Protein AF-A0A427XPN8-F1 (afdb_monomer_lite)

InterPro domains:
  IPR031924 Glycosyl hydrolase family 115 [PF15979] (1-126)
  IPR041437 Gylcosyl hydrolase 115 C-terminal domain [PF17829] (361-403)
  IPR042301 Glycosyl hydrolase 115 superfamily [G3DSA:3.20.20.520] (1-84)

pLDDT: mean 77.8, std 15.79, range [24.52, 98.12]

Structure (mmCIF, N/CA/C/O backbone):
data_AF-A0A427XPN8-F1
#
_entry.id   AF-A0A427XPN8-F1
#
loop_
_atom_site.group_PDB
_atom_site.id
_atom_site.type_symbol
_atom_site.label_atom_id
_atom_site.label_alt_id
_atom_site.label_comp_id
_atom_site.label_asym_id
_atom_site.label_entity_id
_atom_site.label_seq_id
_atom_site.pdbx_PDB_ins_code
_atom_site.Cartn_x
_atom_site.Cartn_y
_atom_site.Cartn_z
_atom_site.occupancy
_atom_site.B_iso_or_equiv
_atom_site.auth_seq_id
_atom_site.auth_comp_id
_atom_site.auth_asym_id
_atom_site.auth_atom_id
_atom_site.pdbx_PDB_model_num
ATOM 1 N N . MET A 1 1 ? -30.585 11.221 13.431 1.00 84.12 1 MET A N 1
ATOM 2 C CA . MET A 1 1 ? -29.747 12.092 12.570 1.00 84.12 1 MET A CA 1
ATOM 3 C C . MET A 1 1 ? -29.012 11.227 11.560 1.00 84.12 1 MET A C 1
ATOM 5 O O . MET A 1 1 ? -28.751 10.079 11.892 1.00 84.12 1 MET A O 1
ATOM 9 N N . MET A 1 2 ? -28.719 11.733 10.359 1.00 89.94 2 MET A N 1
ATOM 10 C CA . MET A 1 2 ? -27.866 11.035 9.389 1.00 89.94 2 MET A CA 1
ATOM 11 C C . MET A 1 2 ? -26.461 11.632 9.460 1.00 89.94 2 MET A C 1
ATOM 13 O O . MET A 1 2 ? -26.307 12.831 9.239 1.00 89.94 2 MET A O 1
ATOM 17 N N . PHE A 1 3 ? -25.476 10.808 9.790 1.00 90.12 3 PHE A N 1
ATOM 18 C CA . PHE A 1 3 ? -24.062 11.153 9.735 1.00 90.12 3 PHE A CA 1
ATOM 19 C C . PHE A 1 3 ? -23.477 10.697 8.405 1.00 90.12 3 PHE A C 1
ATOM 21 O O . PHE A 1 3 ? -24.003 9.777 7.781 1.00 90.12 3 PHE A O 1
ATOM 28 N N . ALA A 1 4 ? -22.401 11.344 7.981 1.00 89.38 4 ALA A N 1
ATOM 29 C CA . ALA A 1 4 ? -21.687 10.993 6.767 1.00 89.38 4 ALA A CA 1
ATOM 30 C C . ALA A 1 4 ? -20.217 10.713 7.083 1.00 89.38 4 ALA A C 1
ATOM 32 O O . ALA A 1 4 ? -19.674 11.193 8.088 1.00 89.38 4 ALA A O 1
ATOM 33 N N . ASP A 1 5 ? -19.586 9.934 6.218 1.00 88.81 5 ASP A N 1
ATOM 34 C CA . ASP A 1 5 ? -18.141 9.963 6.089 1.00 88.81 5 ASP A CA 1
ATOM 35 C C . ASP A 1 5 ? -17.674 11.224 5.341 1.00 88.81 5 ASP A C 1
ATOM 37 O O . ASP A 1 5 ? -18.442 12.132 5.017 1.00 88.81 5 ASP A O 1
ATOM 41 N N . ASP A 1 6 ? -16.372 11.307 5.138 1.00 84.31 6 ASP A N 1
ATOM 42 C CA . ASP A 1 6 ? -15.672 12.399 4.478 1.00 84.31 6 ASP A CA 1
ATOM 43 C C . ASP A 1 6 ? -15.560 12.225 2.957 1.00 84.31 6 ASP A C 1
ATOM 45 O O . ASP A 1 6 ? -14.799 12.970 2.337 1.00 84.31 6 ASP A O 1
ATOM 49 N N . ASN A 1 7 ? -16.294 11.265 2.376 1.00 85.50 7 ASN A N 1
ATOM 50 C CA . ASN A 1 7 ? -16.166 10.769 1.000 1.00 85.50 7 ASN A CA 1
ATOM 51 C C . ASN A 1 7 ? -14.992 9.801 0.725 1.00 85.50 7 ASN A C 1
ATOM 53 O O . ASN A 1 7 ? -14.790 9.415 -0.428 1.00 85.50 7 ASN A O 1
ATOM 57 N N . TYR A 1 8 ? -14.235 9.393 1.750 1.00 80.81 8 TYR A N 1
ATOM 58 C CA . TYR A 1 8 ? -13.098 8.455 1.661 1.00 80.81 8 TYR A CA 1
ATOM 59 C C . TYR A 1 8 ? -13.206 7.310 2.681 1.00 80.81 8 TYR A C 1
ATOM 61 O O . TYR A 1 8 ? -12.226 6.641 3.031 1.00 80.81 8 TYR A O 1
ATOM 69 N N . GLY A 1 9 ? -14.411 7.073 3.199 1.00 83.56 9 GLY A N 1
ATOM 70 C CA . GLY A 1 9 ? -14.658 6.024 4.173 1.00 83.56 9 GLY A CA 1
ATOM 71 C C . GLY A 1 9 ? -14.234 6.374 5.603 1.00 83.56 9 GLY A C 1
ATOM 72 O O . GLY A 1 9 ? -14.123 5.470 6.438 1.00 83.56 9 GLY A O 1
ATOM 73 N N . ASN A 1 10 ? -14.008 7.652 5.925 1.00 84.44 10 ASN A N 1
ATOM 74 C CA . ASN A 1 10 ? -13.685 8.100 7.281 1.00 84.44 10 ASN A CA 1
ATOM 75 C C . ASN A 1 10 ? -14.889 8.819 7.900 1.00 84.44 10 ASN A C 1
ATOM 77 O O . ASN A 1 10 ? -15.258 9.918 7.490 1.00 84.44 10 ASN A O 1
ATOM 81 N N . VAL A 1 11 ? -15.520 8.205 8.905 1.00 86.25 11 VAL A N 1
ATOM 82 C CA . VAL A 1 11 ? -16.723 8.762 9.546 1.00 86.25 11 VAL A CA 1
ATOM 83 C C . VAL A 1 11 ? -16.399 10.096 10.229 1.00 86.25 11 VAL A C 1
ATOM 85 O O . VAL A 1 11 ? -15.587 10.146 11.154 1.00 86.25 11 VAL A O 1
ATOM 88 N N . VAL A 1 12 ? -17.053 11.178 9.790 1.00 83.56 12 VAL A N 1
ATOM 89 C CA . VAL A 1 12 ? -16.756 12.545 10.259 1.00 83.56 12 VAL A CA 1
ATOM 90 C C . VAL A 1 12 ? -17.238 12.764 11.680 1.00 83.56 12 VAL A C 1
ATOM 92 O O . VAL A 1 12 ? -16.560 13.397 12.488 1.00 83.56 12 VAL A O 1
ATOM 95 N N . GLN A 1 13 ? -18.423 12.246 11.982 1.00 83.38 13 GLN A N 1
ATOM 96 C CA . GLN A 1 13 ? -19.063 12.401 13.272 1.00 83.38 13 GLN A CA 1
ATOM 97 C C . GLN A 1 13 ? -19.985 11.214 13.539 1.00 83.38 13 GLN A C 1
ATOM 99 O O . GLN A 1 13 ? -20.580 10.663 12.617 1.00 83.38 13 GLN A O 1
ATOM 104 N N . VAL A 1 14 ? -20.135 10.850 14.808 1.00 85.75 14 VAL A N 1
ATOM 105 C CA . VAL A 1 14 ? -21.142 9.892 15.275 1.00 85.75 14 VAL A CA 1
ATOM 106 C C . VAL A 1 14 ? -22.014 10.535 16.350 1.00 85.75 14 VAL A C 1
ATOM 108 O O . VAL A 1 14 ? -21.672 11.574 16.924 1.00 85.75 14 VAL A O 1
ATOM 111 N N . LEU A 1 15 ? -23.164 9.921 16.627 1.00 85.50 15 LEU A N 1
ATOM 112 C CA . LEU A 1 15 ? -23.962 10.284 17.793 1.00 85.50 15 LEU A CA 1
ATOM 113 C C . LEU A 1 15 ? -23.174 9.930 19.057 1.00 85.50 15 LEU A C 1
ATOM 115 O O . LEU A 1 15 ? -22.640 8.827 19.148 1.00 85.50 15 LEU A O 1
ATOM 119 N N . ASP A 1 16 ? -23.099 10.858 20.015 1.00 83.62 16 ASP A N 1
ATOM 120 C CA . ASP A 1 16 ? -22.487 10.557 21.311 1.00 83.62 16 ASP A CA 1
ATOM 121 C C . ASP A 1 16 ? -23.263 9.393 21.962 1.00 83.62 16 ASP A C 1
ATOM 123 O O . ASP A 1 16 ? -24.490 9.486 22.050 1.00 83.62 16 ASP A O 1
ATOM 127 N N . PRO A 1 17 ? -22.596 8.306 22.391 1.00 80.88 17 PRO A N 1
ATOM 128 C CA . PRO A 1 17 ? -23.258 7.187 23.060 1.00 80.88 17 PRO A CA 1
ATOM 129 C C . PRO A 1 17 ? -24.084 7.590 24.290 1.00 80.88 17 PRO A C 1
ATOM 131 O O . PRO A 1 17 ? -25.063 6.916 24.602 1.00 80.88 17 PRO A O 1
ATOM 134 N N . ASP A 1 18 ? -23.719 8.689 24.959 1.00 84.25 18 ASP A N 1
ATOM 135 C CA . ASP A 1 18 ? -24.432 9.219 26.127 1.00 84.25 18 ASP A CA 1
ATOM 136 C C . ASP A 1 18 ? -25.610 10.140 25.745 1.00 84.25 18 ASP A C 1
ATOM 138 O O . ASP A 1 18 ? -26.366 10.589 26.612 1.00 84.25 18 ASP A O 1
ATOM 142 N N . ALA A 1 19 ? -25.775 10.474 24.460 1.00 83.06 19 ALA A N 1
ATOM 143 C CA . ALA A 1 19 ? -26.840 11.357 24.006 1.00 83.06 19 ALA A CA 1
ATOM 144 C C . ALA A 1 19 ? -28.178 10.616 23.886 1.00 83.06 19 ALA A C 1
ATOM 146 O O . ALA A 1 19 ? -28.341 9.697 23.081 1.00 83.06 19 ALA A O 1
ATOM 147 N N . ASP A 1 20 ? -29.187 11.102 24.608 1.00 82.31 20 ASP A N 1
ATOM 148 C CA . ASP A 1 20 ? -30.567 10.643 24.453 1.00 82.31 20 ASP A CA 1
ATOM 149 C C . ASP A 1 20 ? -31.206 11.276 23.206 1.00 82.31 20 ASP A C 1
ATOM 151 O O . ASP A 1 20 ? -31.798 12.358 23.247 1.00 82.31 20 ASP A O 1
ATOM 155 N N . HIS A 1 21 ? -31.034 10.617 22.058 1.00 84.44 21 HIS A N 1
ATOM 156 C CA . HIS A 1 21 ? -31.666 11.008 20.803 1.00 84.44 21 HIS A CA 1
ATOM 157 C C . HIS A 1 21 ? -32.662 9.927 20.341 1.00 84.44 21 HIS A C 1
ATOM 159 O O . HIS A 1 21 ? -32.249 8.952 19.706 1.00 84.44 21 HIS A O 1
ATOM 165 N N . PRO A 1 22 ? -33.985 10.104 20.547 1.00 84.56 22 PRO A N 1
ATOM 166 C CA . PRO A 1 22 ? -34.996 9.055 20.336 1.00 84.56 22 PRO A CA 1
ATOM 167 C C . PRO A 1 22 ? -35.013 8.420 18.938 1.00 84.56 22 PRO A C 1
ATOM 169 O O . PRO A 1 22 ? -35.348 7.248 18.779 1.00 84.56 22 PRO A O 1
ATOM 172 N N . ALA A 1 23 ? -34.639 9.181 17.903 1.00 86.00 23 ALA A N 1
ATOM 173 C CA . ALA A 1 23 ? -34.582 8.684 16.526 1.00 86.00 23 ALA A CA 1
ATOM 174 C C . ALA A 1 23 ? -33.245 8.007 16.153 1.00 86.00 23 ALA A C 1
ATOM 176 O O . ALA A 1 23 ? -33.090 7.594 15.008 1.00 86.00 23 ALA A O 1
ATOM 177 N N . GLY A 1 24 ? -32.280 7.922 17.075 1.00 87.19 24 GLY A N 1
ATOM 178 C CA . GLY A 1 24 ? -30.954 7.328 16.870 1.00 87.19 24 GLY A CA 1
ATOM 179 C C . GLY A 1 24 ? -30.107 7.967 15.759 1.00 87.19 24 GLY A C 1
ATOM 180 O O . GLY A 1 24 ? -30.332 9.113 15.337 1.00 87.19 24 GLY A O 1
ATOM 181 N N . ALA A 1 25 ? -29.124 7.197 15.288 1.00 89.56 25 ALA A N 1
ATOM 182 C CA . ALA A 1 25 ? -28.136 7.589 14.286 1.00 89.56 25 ALA A CA 1
ATOM 183 C C . ALA A 1 25 ? -28.207 6.716 13.025 1.00 89.56 25 ALA A C 1
ATOM 185 O O . ALA A 1 25 ? -28.341 5.493 13.104 1.00 89.56 25 ALA A O 1
ATOM 186 N N . GLY A 1 26 ? -28.095 7.352 11.863 1.00 92.25 26 GLY A N 1
ATOM 187 C CA . GLY A 1 26 ? -27.822 6.701 10.588 1.00 92.25 26 GLY A CA 1
ATOM 188 C C . GLY A 1 26 ? -26.441 7.075 10.056 1.00 92.25 26 GLY A C 1
ATOM 189 O O . GLY A 1 26 ? -25.892 8.093 10.475 1.00 92.25 26 GLY A O 1
ATOM 190 N N . LEU A 1 27 ? -25.912 6.273 9.137 1.00 92.31 27 LEU A N 1
ATOM 191 C CA . LEU A 1 27 ? -24.645 6.496 8.446 1.00 92.31 27 LEU A CA 1
ATOM 192 C C . LEU A 1 27 ? -24.850 6.443 6.929 1.00 92.31 27 LEU A C 1
ATOM 194 O O . LEU A 1 27 ? -25.425 5.486 6.408 1.00 92.31 27 LEU A O 1
ATOM 198 N N . TYR A 1 28 ? -24.337 7.464 6.249 1.00 93.38 28 TYR A N 1
ATOM 199 C CA . TYR A 1 28 ? -24.081 7.499 4.817 1.00 93.38 28 TYR A CA 1
ATOM 200 C C . TYR A 1 28 ? -22.572 7.346 4.584 1.00 93.38 28 TYR A C 1
ATOM 202 O O . TYR A 1 28 ? -21.789 8.151 5.081 1.00 93.38 28 TYR A O 1
ATOM 210 N N . TYR A 1 29 ? -22.171 6.287 3.890 1.00 92.00 29 TYR A N 1
ATOM 211 C CA . TYR A 1 29 ? -20.774 5.892 3.700 1.00 92.00 29 TYR A CA 1
ATOM 212 C C . TYR A 1 29 ? -20.438 5.804 2.212 1.00 92.00 29 TYR A C 1
ATOM 214 O O . TYR A 1 29 ? -21.323 5.503 1.407 1.00 92.00 29 TYR A O 1
ATOM 222 N N . HIS A 1 30 ? -19.179 6.004 1.835 1.00 91.06 30 HIS A N 1
ATOM 223 C CA . HIS A 1 30 ? -18.743 5.858 0.451 1.00 91.06 30 HIS A CA 1
ATOM 224 C C . HIS A 1 30 ? -17.943 4.575 0.243 1.00 91.06 30 HIS A C 1
ATOM 226 O O . HIS A 1 30 ? -16.995 4.272 0.963 1.00 91.06 30 HIS A O 1
ATOM 232 N N . ALA A 1 31 ? -18.348 3.833 -0.785 1.00 88.69 31 ALA A N 1
ATOM 233 C CA . ALA A 1 31 ? -17.578 2.795 -1.453 1.00 88.69 31 ALA A CA 1
ATOM 234 C C . ALA A 1 31 ? -17.238 3.170 -2.913 1.00 88.69 31 ALA A C 1
ATOM 236 O O . ALA A 1 31 ? -16.658 2.359 -3.620 1.00 88.69 31 ALA A O 1
ATOM 237 N N . ASP A 1 32 ? -17.589 4.385 -3.340 1.00 86.56 32 ASP A N 1
ATOM 238 C CA . ASP A 1 32 ? -17.235 5.031 -4.610 1.00 86.56 32 ASP A CA 1
ATOM 239 C C . ASP A 1 32 ? -17.396 6.547 -4.414 1.00 86.56 32 ASP A C 1
ATOM 241 O O . ASP A 1 32 ? -18.385 6.947 -3.783 1.00 86.56 32 ASP A O 1
ATOM 245 N N . CYS A 1 33 ? -16.483 7.405 -4.906 1.00 78.12 33 CYS A N 1
ATOM 246 C CA . CYS A 1 33 ? -16.703 8.857 -4.797 1.00 78.12 33 CYS A CA 1
ATOM 247 C C . CYS A 1 33 ? -16.021 9.796 -5.826 1.00 78.12 33 CYS A C 1
ATOM 249 O O . CYS A 1 33 ? -15.004 9.501 -6.458 1.00 78.12 33 CYS A O 1
ATOM 251 N N . HIS A 1 34 ? -16.589 11.011 -5.920 1.00 62.94 34 HIS A N 1
ATOM 252 C CA . HIS A 1 34 ? -16.127 12.240 -6.598 1.00 62.94 34 HIS A CA 1
ATOM 253 C C . HIS A 1 34 ? -15.954 13.361 -5.528 1.00 62.94 34 HIS A C 1
ATOM 255 O O . HIS A 1 34 ? -16.781 13.369 -4.614 1.00 62.94 34 HIS A O 1
ATOM 261 N N . PRO A 1 35 ? -14.944 14.278 -5.535 1.00 47.66 35 PRO A N 1
ATOM 262 C CA . PRO A 1 35 ? -14.294 14.921 -6.691 1.00 47.66 35 PRO A CA 1
ATOM 263 C C . PRO A 1 35 ? -12.887 14.443 -7.086 1.00 47.66 35 PRO A C 1
ATOM 265 O O . PRO A 1 35 ? -12.451 14.775 -8.179 1.00 47.66 35 PRO A O 1
ATOM 268 N N . TRP A 1 36 ? -12.206 13.624 -6.280 1.00 53.62 36 TRP A N 1
ATOM 269 C CA . TRP A 1 36 ? -10.838 13.151 -6.581 1.00 53.62 36 TRP A CA 1
ATOM 270 C C . TRP A 1 36 ? -10.784 11.735 -7.195 1.00 53.62 36 TRP A C 1
ATOM 272 O O . TRP A 1 36 ? -9.734 11.106 -7.210 1.00 53.62 36 TRP A O 1
ATOM 282 N N . THR A 1 37 ? -11.928 11.262 -7.709 1.00 65.38 37 THR A N 1
ATOM 283 C CA . THR A 1 37 ? -12.151 10.039 -8.514 1.00 65.38 37 THR A CA 1
ATOM 284 C C . THR A 1 37 ? -11.459 8.765 -8.046 1.00 65.38 37 THR A C 1
ATOM 286 O O . THR A 1 37 ? -10.391 8.416 -8.535 1.00 65.38 37 THR A O 1
ATOM 289 N N . TRP A 1 38 ? -12.170 8.000 -7.226 1.00 76.94 38 TRP A N 1
ATOM 290 C CA . TRP A 1 38 ? -11.977 6.558 -7.100 1.00 76.94 38 TRP A CA 1
ATOM 291 C C . TRP A 1 38 ? -13.311 5.900 -7.472 1.00 76.94 38 TRP A C 1
ATOM 293 O O . TRP A 1 38 ? -14.245 5.844 -6.675 1.00 76.94 38 TRP A O 1
ATOM 303 N N . LYS A 1 39 ? -13.442 5.565 -8.760 1.00 83.50 39 LYS A N 1
ATOM 304 C CA . LYS A 1 39 ? -14.733 5.238 -9.403 1.00 83.50 39 LYS A CA 1
ATOM 305 C C . LYS A 1 39 ? -14.716 3.964 -10.237 1.00 83.50 39 LYS A C 1
ATOM 307 O O . LYS A 1 39 ? -15.734 3.547 -10.777 1.00 83.50 39 LYS A O 1
ATOM 312 N N . TRP A 1 40 ? -13.530 3.423 -10.489 1.00 87.81 40 TRP A N 1
ATOM 313 C CA . TRP A 1 40 ? -13.367 2.412 -11.526 1.00 87.81 40 TRP A CA 1
ATOM 314 C C . TRP A 1 40 ? -13.620 1.003 -11.007 1.00 87.81 40 TRP A C 1
ATOM 316 O O . TRP A 1 40 ? -14.365 0.217 -11.600 1.00 87.81 40 TRP A O 1
ATOM 326 N N . ILE A 1 41 ? -12.973 0.672 -9.897 1.00 88.38 41 ILE A N 1
ATOM 327 C CA . ILE A 1 41 ? -12.958 -0.674 -9.354 1.00 88.38 41 ILE A CA 1
ATOM 328 C C . ILE A 1 41 ? -12.766 -0.601 -7.840 1.00 88.38 41 ILE A C 1
ATOM 330 O O . ILE A 1 41 ? -12.102 0.314 -7.354 1.00 88.38 41 ILE A O 1
ATOM 334 N N . ASN A 1 42 ? -13.310 -1.570 -7.094 1.00 88.19 42 ASN A N 1
ATOM 335 C CA . ASN A 1 42 ? -13.139 -1.595 -5.643 1.00 88.19 42 ASN A CA 1
ATOM 336 C C . ASN A 1 42 ? -11.658 -1.506 -5.243 1.00 88.19 42 ASN A C 1
ATOM 338 O O . ASN A 1 42 ? -10.827 -2.325 -5.625 1.00 88.19 42 ASN A O 1
ATOM 342 N N . ASN A 1 43 ? -11.356 -0.528 -4.409 1.00 80.06 43 ASN A N 1
ATOM 343 C CA . ASN A 1 43 ? -10.029 -0.264 -3.871 1.00 80.06 43 ASN A CA 1
ATOM 344 C C . ASN A 1 43 ? -10.088 -0.022 -2.350 1.00 80.06 43 ASN A C 1
ATOM 346 O O . ASN A 1 43 ? -9.169 0.548 -1.772 1.00 80.06 43 ASN A O 1
ATOM 350 N N . ILE A 1 44 ? -11.154 -0.497 -1.693 1.00 81.50 44 ILE A N 1
ATOM 351 C CA . ILE A 1 44 ? -11.421 -0.277 -0.270 1.00 81.50 44 ILE A CA 1
ATOM 352 C C . ILE A 1 44 ? -10.792 -1.379 0.576 1.00 81.50 44 ILE A C 1
ATOM 354 O O . ILE A 1 44 ? -10.989 -2.574 0.334 1.00 81.50 44 ILE A O 1
ATOM 358 N N . ASN A 1 45 ? -10.131 -0.969 1.658 1.00 84.00 45 ASN A N 1
ATOM 359 C CA . ASN A 1 45 ? -9.788 -1.868 2.750 1.00 84.00 45 ASN A CA 1
ATOM 360 C C . ASN A 1 45 ? -10.971 -1.997 3.733 1.00 84.00 45 ASN A C 1
ATOM 362 O O . ASN A 1 45 ? -11.348 -1.032 4.400 1.00 84.00 45 ASN A O 1
ATOM 366 N N . LEU A 1 46 ? -11.548 -3.198 3.847 1.00 86.88 46 LEU A N 1
ATOM 367 C CA . LEU A 1 46 ? -12.762 -3.462 4.639 1.00 86.88 46 LEU A CA 1
ATOM 368 C C . LEU A 1 46 ? -12.583 -3.312 6.161 1.00 86.88 46 LEU A C 1
ATOM 370 O O . LEU A 1 46 ? -13.571 -3.330 6.890 1.00 86.88 46 LEU A O 1
ATOM 374 N N . VAL A 1 47 ? -11.347 -3.196 6.652 1.00 79.69 47 VAL A N 1
ATOM 375 C CA . VAL A 1 47 ? -11.027 -3.137 8.092 1.00 79.69 47 VAL A CA 1
ATOM 376 C C . VAL A 1 47 ? -11.313 -1.789 8.754 1.00 79.69 47 VAL A C 1
ATOM 378 O O . VAL A 1 47 ? -11.155 -1.677 9.972 1.00 79.69 47 VAL A O 1
ATOM 381 N N . LYS A 1 48 ? -11.723 -0.762 7.994 1.00 74.06 48 LYS A N 1
ATOM 382 C CA . LYS A 1 48 ? -12.097 0.543 8.561 1.00 74.06 48 LYS A CA 1
ATOM 383 C C . LYS A 1 48 ? -13.303 0.375 9.510 1.00 74.06 48 LYS A C 1
ATOM 385 O O . LYS A 1 48 ? -14.339 -0.130 9.082 1.00 74.06 48 LYS A O 1
ATOM 390 N N . PRO A 1 49 ? -13.200 0.771 10.795 1.00 67.50 49 PRO A N 1
ATOM 391 C CA . PRO A 1 49 ? -14.264 0.554 11.769 1.00 67.50 49 PRO A CA 1
ATOM 392 C C . PRO A 1 49 ? -15.361 1.618 11.653 1.00 67.50 49 PRO A C 1
ATOM 394 O O . PRO A 1 49 ? -15.087 2.817 11.675 1.00 67.50 49 PRO A O 1
ATOM 397 N N . PHE A 1 50 ? -16.620 1.190 11.608 1.00 77.00 50 PHE A N 1
ATOM 398 C CA . PHE A 1 50 ? -17.788 2.070 11.682 1.00 77.00 50 PHE A CA 1
ATOM 399 C C . PHE A 1 50 ? -19.008 1.309 12.208 1.00 77.00 50 PHE A C 1
ATOM 401 O O . PHE A 1 50 ? -19.076 0.084 12.124 1.00 77.00 50 PHE A O 1
ATOM 408 N N . LYS A 1 51 ? -19.980 2.039 12.762 1.00 81.31 51 LYS A N 1
ATOM 409 C CA . LYS A 1 51 ? -21.268 1.501 13.216 1.00 81.31 51 LYS A CA 1
ATOM 410 C C . LYS A 1 51 ? -22.344 2.581 13.128 1.00 81.31 51 LYS A C 1
ATOM 412 O O . LYS A 1 51 ? -22.076 3.747 13.405 1.00 81.31 51 LYS A O 1
ATOM 417 N N . ALA A 1 52 ? -23.564 2.173 12.799 1.00 83.44 52 ALA A N 1
ATOM 418 C CA . ALA A 1 52 ? -24.772 2.970 12.967 1.00 83.44 52 ALA A CA 1
ATOM 419 C C . ALA A 1 52 ? -25.906 2.126 13.563 1.00 83.44 52 ALA A C 1
ATOM 421 O O . ALA A 1 52 ? -25.897 0.900 13.466 1.00 83.44 52 ALA A O 1
ATOM 422 N N . ASP A 1 53 ? -26.905 2.786 14.152 1.00 81.25 53 ASP A N 1
ATOM 423 C CA . ASP A 1 53 ? -27.949 2.101 14.929 1.00 81.25 53 ASP A CA 1
ATOM 424 C C . ASP A 1 53 ? -29.300 2.005 14.212 1.00 81.25 53 ASP A C 1
ATOM 426 O O . ASP A 1 53 ? -30.137 1.182 14.583 1.00 81.25 53 ASP A O 1
ATOM 430 N N . LYS A 1 54 ? -29.571 2.879 13.232 1.00 89.38 54 LYS A N 1
ATOM 431 C CA . LYS A 1 54 ? -30.907 2.996 12.617 1.00 89.38 54 LYS A CA 1
ATOM 432 C C . LYS A 1 54 ? -30.919 2.888 11.106 1.00 89.38 54 LYS A C 1
ATOM 434 O O . LYS A 1 54 ? -31.776 2.195 10.569 1.00 89.38 54 LYS A O 1
ATOM 439 N N . ILE A 1 55 ? -30.034 3.605 10.419 1.00 93.00 55 ILE A N 1
ATOM 440 C CA . ILE A 1 55 ? -30.034 3.666 8.954 1.00 93.00 55 ILE A CA 1
ATOM 441 C C . ILE A 1 55 ? -28.611 3.466 8.453 1.00 93.00 55 ILE A C 1
ATOM 443 O O . ILE A 1 55 ? -27.688 4.101 8.949 1.00 93.00 55 ILE A O 1
ATOM 447 N N . TRP A 1 56 ? -28.455 2.590 7.471 1.00 93.94 56 TRP A N 1
ATOM 448 C CA . TRP A 1 56 ? -27.189 2.295 6.815 1.00 93.94 56 TRP A CA 1
ATOM 449 C C . TRP A 1 56 ? -27.384 2.536 5.323 1.00 93.94 56 TRP A C 1
ATOM 451 O O . TRP A 1 56 ? -28.237 1.903 4.701 1.00 93.94 56 TRP A O 1
ATOM 461 N N . VAL A 1 57 ? -26.629 3.472 4.759 1.00 95.06 57 VAL A N 1
ATOM 462 C CA . VAL A 1 57 ? -26.620 3.764 3.324 1.00 95.06 57 VAL A CA 1
ATOM 463 C C . VAL A 1 57 ? -25.173 3.795 2.869 1.00 95.06 57 VAL A C 1
ATOM 465 O O . VAL A 1 57 ? -24.351 4.471 3.480 1.00 95.06 57 VAL A O 1
ATOM 468 N N . VAL A 1 58 ? -24.871 3.086 1.788 1.00 93.25 58 VAL A N 1
ATOM 469 C CA . VAL A 1 58 ? -23.554 3.112 1.155 1.00 93.25 58 VAL A CA 1
ATOM 470 C C . VAL A 1 58 ? -23.701 3.546 -0.298 1.00 93.25 58 VAL A C 1
ATOM 472 O O . VAL A 1 58 ? -24.554 3.030 -1.022 1.00 93.25 58 VAL A O 1
ATOM 475 N N . ASN A 1 59 ? -22.899 4.520 -0.715 1.00 92.94 59 ASN A N 1
ATOM 476 C CA . ASN A 1 59 ? -22.716 4.853 -2.118 1.00 92.94 59 ASN A CA 1
ATOM 477 C C . ASN A 1 59 ? -21.784 3.815 -2.745 1.00 92.94 59 ASN A C 1
ATOM 479 O O . ASN A 1 59 ? -20.648 3.684 -2.310 1.00 92.94 59 ASN A O 1
ATOM 483 N N . VAL A 1 60 ? -22.269 3.076 -3.739 1.00 92.19 60 VAL A N 1
ATOM 484 C CA . VAL A 1 60 ? -21.513 2.021 -4.439 1.00 92.19 60 VAL A CA 1
ATOM 485 C C . VAL A 1 60 ? -21.279 2.349 -5.912 1.00 92.19 60 VAL A C 1
ATOM 487 O O . VAL A 1 60 ? -21.020 1.445 -6.705 1.00 92.19 60 VAL A O 1
ATOM 490 N N . GLY A 1 61 ? -21.449 3.619 -6.293 1.00 90.81 61 GLY A N 1
ATOM 491 C CA . GLY A 1 61 ? -21.297 4.076 -7.670 1.00 90.81 61 GLY A CA 1
ATOM 492 C C . GLY A 1 61 ? -22.161 3.263 -8.630 1.00 90.81 61 GLY A C 1
ATOM 493 O O . GLY A 1 61 ? -23.373 3.124 -8.447 1.00 90.81 61 GLY A O 1
ATOM 494 N N . ASP A 1 62 ? -21.510 2.669 -9.626 1.00 89.62 62 ASP A N 1
ATOM 495 C CA . ASP A 1 62 ? -22.127 1.840 -10.664 1.00 89.62 62 ASP A CA 1
ATOM 496 C C . ASP A 1 62 ? -22.503 0.412 -10.198 1.00 89.62 62 ASP A C 1
ATOM 498 O O . ASP A 1 62 ? -22.874 -0.437 -11.015 1.00 89.62 62 ASP A O 1
ATOM 502 N N . LEU A 1 63 ? -22.447 0.144 -8.883 1.00 90.88 63 LEU A N 1
ATOM 503 C CA . LEU A 1 63 ? -22.777 -1.106 -8.179 1.00 90.88 63 LEU A CA 1
ATOM 504 C C . LEU A 1 63 ? -21.826 -2.271 -8.477 1.00 90.88 63 LEU A C 1
ATOM 506 O O . LEU A 1 63 ? -21.329 -2.923 -7.557 1.00 90.88 63 LEU A O 1
ATOM 510 N N . LYS A 1 64 ? -21.580 -2.564 -9.753 1.00 89.56 64 LYS A N 1
ATOM 511 C CA . LYS A 1 64 ? -20.642 -3.610 -10.161 1.00 89.56 64 LYS A CA 1
ATOM 512 C C . LYS A 1 64 ? -19.207 -3.198 -9.859 1.00 89.56 64 LYS A C 1
ATOM 514 O O . LYS A 1 64 ? -18.889 -2.017 -9.823 1.00 89.56 64 LYS A O 1
ATOM 519 N N . ASN A 1 65 ? -18.363 -4.203 -9.635 1.00 87.62 65 ASN A N 1
ATOM 520 C CA . ASN A 1 65 ? -17.012 -4.076 -9.088 1.00 87.62 65 ASN A CA 1
ATOM 521 C C . ASN A 1 65 ? -16.953 -3.626 -7.619 1.00 87.62 65 ASN A C 1
ATOM 523 O O . ASN A 1 65 ? -15.851 -3.534 -7.088 1.00 87.62 65 ASN A O 1
ATOM 527 N N . HIS A 1 66 ? -18.099 -3.419 -6.958 1.00 91.12 66 HIS A N 1
ATOM 528 C CA . HIS A 1 66 ? -18.231 -3.093 -5.534 1.00 91.12 66 HIS A CA 1
ATOM 529 C C . HIS A 1 66 ? -19.096 -4.124 -4.783 1.00 91.12 66 HIS A C 1
ATOM 531 O O . HIS A 1 66 ? -19.587 -3.857 -3.688 1.00 91.12 66 HIS A O 1
ATOM 537 N N . GLU A 1 67 ? -19.265 -5.333 -5.335 1.00 91.81 67 GLU A N 1
ATOM 538 C CA . GLU A 1 67 ? -20.087 -6.389 -4.734 1.00 91.81 67 GLU A CA 1
ATOM 539 C C . GLU A 1 67 ? -19.578 -6.799 -3.340 1.00 91.81 67 GLU A C 1
ATOM 541 O O . GLU A 1 67 ? -20.378 -7.022 -2.434 1.00 91.81 67 GLU A O 1
ATOM 546 N N . LEU A 1 68 ? -18.255 -6.870 -3.157 1.00 92.31 68 LEU A N 1
ATOM 547 C CA . LEU A 1 68 ? -17.633 -7.219 -1.879 1.00 92.31 68 LEU A CA 1
ATOM 548 C C . LEU A 1 68 ? -17.863 -6.152 -0.786 1.00 92.31 68 LEU A C 1
ATOM 550 O O . LEU A 1 68 ? -18.414 -6.507 0.258 1.00 92.31 68 LEU A O 1
ATOM 554 N N . PRO A 1 69 ? -17.489 -4.867 -0.972 1.00 92.44 69 PRO A N 1
ATOM 555 C CA . PRO A 1 69 ? -17.756 -3.850 0.045 1.00 92.44 69 PRO A CA 1
ATOM 556 C C . PRO A 1 69 ? -19.257 -3.633 0.288 1.00 92.44 69 PRO A C 1
ATOM 558 O O . PRO A 1 69 ? -19.649 -3.428 1.436 1.00 92.44 69 PRO A O 1
ATOM 561 N N . LEU A 1 70 ? -20.109 -3.755 -0.740 1.00 94.69 70 LEU A N 1
ATOM 562 C CA . LEU A 1 70 ? -21.566 -3.700 -0.584 1.00 94.69 70 LEU A CA 1
ATOM 563 C C . LEU A 1 70 ? -22.089 -4.830 0.313 1.00 94.69 70 LEU A C 1
ATOM 565 O O . LEU A 1 70 ? -22.808 -4.567 1.277 1.00 94.69 70 LEU A O 1
ATOM 569 N N . ASP A 1 71 ? -21.738 -6.084 0.013 1.00 95.25 71 ASP A N 1
ATOM 570 C CA . ASP A 1 71 ? -22.197 -7.239 0.791 1.00 95.25 71 ASP A CA 1
ATOM 571 C C . ASP A 1 71 ? -21.689 -7.168 2.237 1.00 95.25 71 ASP A C 1
ATOM 573 O O . ASP A 1 71 ? -22.441 -7.474 3.164 1.00 95.25 71 ASP A O 1
ATOM 577 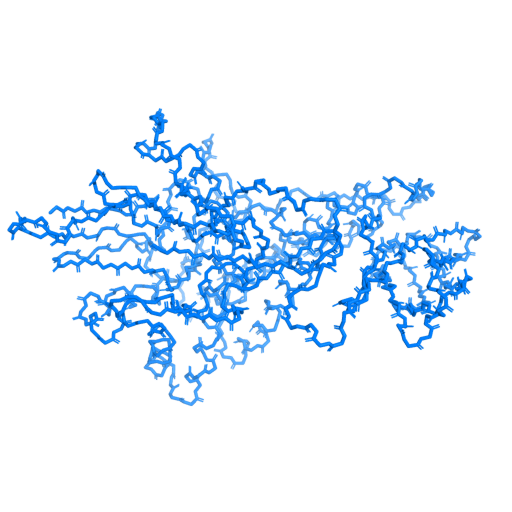N N . HIS A 1 72 ? -20.456 -6.693 2.445 1.00 95.00 72 HIS A N 1
ATOM 578 C CA . HIS A 1 72 ? -19.881 -6.527 3.779 1.00 95.00 72 HIS A CA 1
ATOM 579 C C . HIS A 1 72 ? -20.638 -5.469 4.579 1.00 95.00 72 HIS A C 1
ATOM 581 O O . HIS A 1 72 ? -21.065 -5.732 5.703 1.00 95.00 72 HIS A O 1
ATOM 587 N N . PHE A 1 73 ? -20.873 -4.301 3.977 1.00 94.56 73 PHE A N 1
ATOM 588 C CA . PHE A 1 73 ? -21.596 -3.199 4.605 1.00 94.56 73 PHE A CA 1
ATOM 589 C C . PHE A 1 73 ? -23.027 -3.598 4.990 1.00 94.56 73 PHE A C 1
ATOM 591 O O . PHE A 1 73 ? -23.469 -3.337 6.110 1.00 94.56 73 PHE A O 1
ATOM 598 N N . LEU A 1 74 ? -23.745 -4.286 4.096 1.00 94.50 74 LEU A N 1
ATOM 599 C CA . LEU A 1 74 ? -25.093 -4.783 4.382 1.00 94.50 74 LEU A CA 1
ATOM 600 C C . LEU A 1 74 ? -25.090 -5.894 5.440 1.00 94.50 74 LEU A C 1
ATOM 602 O O . LEU A 1 74 ? -25.984 -5.933 6.286 1.00 94.50 74 LEU A O 1
ATOM 606 N N . SER A 1 75 ? -24.081 -6.770 5.432 1.00 94.62 75 SER A N 1
ATOM 607 C CA . SER A 1 75 ? -23.925 -7.826 6.439 1.00 94.62 75 SER A CA 1
ATOM 608 C C . SER A 1 75 ? -23.668 -7.251 7.833 1.00 94.62 75 SER A C 1
ATOM 610 O O . SER A 1 75 ? -24.265 -7.726 8.798 1.00 94.62 75 SER A O 1
ATOM 612 N N . LEU A 1 76 ? -22.846 -6.200 7.939 1.00 93.44 76 LEU A N 1
ATOM 613 C CA . LEU A 1 76 ? -22.631 -5.450 9.180 1.00 93.44 76 LEU A CA 1
ATOM 614 C C . LEU A 1 76 ? -23.915 -4.772 9.668 1.00 93.44 76 LEU A C 1
ATOM 616 O O . LEU A 1 76 ? -24.224 -4.837 10.856 1.00 93.44 76 LEU A O 1
ATOM 620 N N . GLY A 1 77 ? -24.677 -4.154 8.761 1.00 92.06 77 GLY A N 1
ATOM 621 C CA . GLY A 1 77 ? -25.953 -3.522 9.100 1.00 92.06 77 GLY A CA 1
ATOM 622 C C . GLY A 1 77 ? -27.025 -4.515 9.567 1.00 92.06 77 GLY A C 1
ATOM 623 O O . GLY A 1 77 ? -27.878 -4.153 10.376 1.00 92.06 77 GLY A O 1
ATOM 624 N N . TYR A 1 78 ? -26.983 -5.761 9.084 1.00 93.88 78 TYR A N 1
ATOM 625 C CA . TYR A 1 78 ? -27.912 -6.821 9.482 1.00 93.88 78 TYR A CA 1
ATOM 626 C C . TYR A 1 78 ? -27.521 -7.508 10.801 1.00 93.88 78 TYR A C 1
ATOM 628 O O . TYR A 1 78 ? -28.378 -7.703 11.661 1.00 93.88 78 TYR A O 1
ATOM 636 N N . ASP A 1 79 ? -26.247 -7.884 10.961 1.00 93.00 79 ASP A N 1
ATOM 637 C CA . ASP A 1 79 ? -25.736 -8.623 12.124 1.00 93.00 79 ASP A CA 1
ATOM 638 C C . ASP A 1 79 ? -24.335 -8.128 12.519 1.00 93.00 79 ASP A C 1
ATOM 640 O O . ASP A 1 79 ? -23.299 -8.749 12.242 1.00 93.00 79 ASP A O 1
ATOM 644 N N . PHE A 1 80 ? -24.316 -6.964 13.173 1.00 91.75 80 PHE A N 1
ATOM 645 C CA . PHE A 1 80 ? -23.086 -6.334 13.645 1.00 91.75 80 PHE A CA 1
ATOM 646 C C . PHE A 1 80 ? -22.377 -7.175 14.713 1.00 91.75 80 PHE A C 1
ATOM 648 O O . PHE A 1 80 ? -21.151 -7.222 14.741 1.00 91.75 80 PHE A O 1
ATOM 655 N N . ASP A 1 81 ? -23.120 -7.879 15.571 1.00 91.62 81 ASP A N 1
ATOM 656 C CA . ASP A 1 81 ? -22.535 -8.698 16.638 1.00 91.62 81 ASP A CA 1
ATOM 657 C C . ASP A 1 81 ? -21.724 -9.866 16.076 1.00 91.62 81 ASP A C 1
ATOM 659 O O . ASP A 1 81 ? -20.754 -10.303 16.698 1.00 91.62 81 ASP A O 1
ATOM 663 N N . ARG A 1 82 ? -22.088 -10.374 14.894 1.00 91.75 82 ARG A N 1
ATOM 664 C CA . ARG A 1 82 ? -21.329 -11.405 14.189 1.00 91.75 82 ARG A CA 1
ATOM 665 C C . ARG A 1 82 ? -20.123 -10.845 13.443 1.00 91.75 82 ARG A C 1
ATOM 667 O O . ARG A 1 82 ? -19.029 -11.380 13.617 1.00 91.75 82 ARG A O 1
ATOM 674 N N . TRP A 1 83 ? -20.328 -9.831 12.601 1.00 92.06 83 TRP A N 1
ATOM 675 C CA . TRP A 1 83 ? -19.327 -9.384 11.621 1.00 92.06 83 TRP A CA 1
ATOM 676 C C . TRP A 1 83 ? -18.505 -8.173 12.068 1.00 92.06 83 TRP A C 1
ATOM 678 O O . TRP A 1 83 ? -17.361 -8.027 11.654 1.00 92.06 83 TRP A O 1
ATOM 688 N N . GLY A 1 84 ? -19.049 -7.341 12.956 1.00 87.81 84 GLY A N 1
ATOM 689 C CA . GLY A 1 84 ? -18.403 -6.144 13.504 1.00 87.81 84 GLY A CA 1
ATOM 690 C C . GLY A 1 84 ? -17.432 -6.428 14.651 1.00 87.81 84 GLY A C 1
ATOM 691 O O . GLY A 1 84 ? -16.981 -5.502 15.328 1.00 87.81 84 GLY A O 1
ATOM 692 N N . LYS A 1 85 ? -17.109 -7.703 14.903 1.00 88.12 85 LYS A N 1
ATOM 693 C CA . LYS A 1 85 ? -16.079 -8.089 15.871 1.00 88.12 85 LYS A CA 1
ATOM 694 C C . LYS A 1 85 ? -14.705 -7.645 15.379 1.00 88.12 85 LYS A C 1
ATOM 696 O O . LYS A 1 85 ? -14.430 -7.626 14.179 1.00 88.12 85 LYS A O 1
ATOM 701 N N . ARG A 1 86 ? -13.802 -7.368 16.319 1.00 80.94 86 ARG A N 1
ATOM 702 C CA . ARG A 1 86 ? -12.385 -7.132 16.018 1.00 80.94 86 ARG A CA 1
ATOM 703 C C . ARG A 1 86 ? -11.830 -8.286 15.176 1.00 80.94 86 ARG A C 1
ATOM 705 O O . ARG A 1 86 ? -12.060 -9.446 15.505 1.00 80.94 86 ARG A O 1
ATOM 712 N N . ASN A 1 87 ? -11.121 -7.954 14.097 1.00 81.62 87 ASN A N 1
ATOM 713 C CA . ASN A 1 87 ? -10.581 -8.895 13.104 1.00 81.62 87 ASN A CA 1
ATOM 714 C C . ASN A 1 87 ? -11.636 -9.771 12.386 1.00 81.62 87 ASN A C 1
ATOM 716 O O . ASN A 1 87 ? -11.272 -10.690 11.654 1.00 81.62 87 ASN A O 1
ATOM 720 N N . GLY A 1 88 ? -12.933 -9.456 12.509 1.00 88.12 88 GLY A N 1
ATOM 721 C CA . GLY A 1 88 ? -14.034 -10.205 11.889 1.00 88.12 88 GLY A CA 1
ATOM 722 C C . GLY A 1 88 ? -14.049 -10.166 10.357 1.00 88.12 88 GLY A C 1
ATOM 723 O O . GLY A 1 88 ? -14.659 -11.028 9.727 1.00 88.12 88 GLY A O 1
ATOM 724 N N . VAL A 1 89 ? -13.323 -9.226 9.741 1.00 90.19 89 VAL A N 1
ATOM 725 C CA . VAL A 1 89 ? -13.171 -9.130 8.278 1.00 90.19 89 VAL A CA 1
ATOM 726 C C . VAL A 1 89 ? -12.560 -10.401 7.686 1.00 90.19 89 VAL A C 1
ATOM 728 O O . VAL A 1 89 ? -12.976 -10.819 6.609 1.00 90.19 89 VAL A O 1
ATOM 731 N N . LYS A 1 90 ? -11.625 -11.063 8.382 1.00 89.38 90 LYS A N 1
ATOM 732 C CA . LYS A 1 90 ? -11.032 -12.325 7.903 1.00 89.38 90 LYS A CA 1
ATOM 733 C C . LYS A 1 90 ? -12.074 -13.437 7.812 1.00 89.38 90 LYS A C 1
ATOM 735 O O . LYS A 1 90 ? -12.202 -14.087 6.774 1.00 89.38 90 LYS A O 1
ATOM 740 N N . ASP A 1 91 ? -12.862 -13.596 8.873 1.00 93.12 91 ASP A N 1
ATOM 741 C CA . ASP A 1 91 ? -13.961 -14.562 8.921 1.00 93.12 91 ASP A CA 1
ATOM 742 C C . ASP A 1 91 ? -15.014 -14.248 7.854 1.00 93.12 91 ASP A C 1
ATOM 744 O O . ASP A 1 91 ? -15.539 -15.149 7.192 1.00 93.12 91 ASP A O 1
ATOM 748 N N . TYR A 1 92 ? -15.302 -12.960 7.659 1.00 95.75 92 TYR A N 1
ATOM 749 C CA . TYR A 1 92 ? -16.237 -12.491 6.651 1.00 95.75 92 TYR A CA 1
ATOM 750 C C . TYR A 1 92 ? -15.750 -12.786 5.227 1.00 95.75 92 TYR A C 1
ATOM 752 O O . TYR A 1 92 ? -16.505 -13.356 4.442 1.00 95.75 92 TYR A O 1
ATOM 760 N N . LEU A 1 93 ? -14.495 -12.471 4.892 1.00 95.50 93 LEU A N 1
ATOM 761 C CA . LEU A 1 93 ? -13.928 -12.723 3.564 1.00 95.50 93 LEU A CA 1
ATOM 762 C C . LEU A 1 93 ? -13.935 -14.212 3.222 1.00 95.50 93 LEU A C 1
ATOM 764 O O . LEU A 1 93 ? -14.338 -14.584 2.119 1.00 95.50 93 LEU A O 1
ATOM 768 N N . ARG A 1 94 ? -13.574 -15.074 4.180 1.00 96.25 94 ARG A N 1
ATOM 769 C CA . ARG A 1 94 ? -13.672 -16.529 4.010 1.00 96.25 94 ARG A CA 1
ATOM 770 C C . ARG A 1 94 ? -15.113 -16.966 3.775 1.00 96.25 94 ARG A C 1
ATOM 772 O O . ARG A 1 94 ? -15.379 -17.755 2.871 1.00 96.25 94 ARG A O 1
ATOM 779 N N . HIS A 1 95 ? -16.053 -16.455 4.570 1.00 96.56 95 HIS A N 1
ATOM 780 C CA . HIS A 1 95 ? -17.471 -16.767 4.416 1.00 96.56 95 HIS A CA 1
ATOM 781 C C . HIS A 1 95 ? -18.019 -16.330 3.050 1.00 96.56 95 HIS A C 1
ATOM 783 O O . HIS A 1 95 ? -18.716 -17.101 2.388 1.00 96.56 95 HIS A O 1
ATOM 789 N N . TRP A 1 96 ? -17.689 -15.114 2.618 1.00 96.25 96 TRP A N 1
ATOM 790 C CA . TRP A 1 96 ? -18.064 -14.565 1.320 1.00 96.25 96 TRP A CA 1
ATOM 791 C C . TRP A 1 96 ? -17.490 -15.407 0.175 1.00 96.25 96 TRP A C 1
ATOM 793 O O . TRP A 1 96 ? -18.230 -15.799 -0.729 1.00 96.25 96 TRP A O 1
ATOM 803 N N . ALA A 1 97 ? -16.210 -15.780 0.257 1.00 95.25 97 ALA A N 1
ATOM 804 C CA . ALA A 1 97 ? -15.540 -16.604 -0.743 1.00 95.25 97 ALA A CA 1
ATOM 805 C C . ALA A 1 97 ? -16.129 -18.021 -0.836 1.00 95.25 97 ALA A C 1
ATOM 807 O O . ALA A 1 97 ? -16.418 -18.507 -1.932 1.00 95.25 97 ALA A O 1
ATOM 808 N N . ALA A 1 98 ? -16.377 -18.666 0.307 1.00 97.00 98 ALA A N 1
ATOM 809 C CA . ALA A 1 98 ? -17.021 -19.976 0.369 1.00 97.00 98 ALA A CA 1
ATOM 810 C C . ALA A 1 98 ? -18.416 -19.962 -0.270 1.00 97.00 98 ALA A C 1
ATOM 812 O O . ALA A 1 98 ? -18.784 -20.893 -0.986 1.00 97.00 98 ALA A O 1
ATOM 813 N N . ARG A 1 99 ? -19.183 -18.891 -0.032 1.00 96.31 99 ARG A N 1
ATOM 814 C CA . ARG A 1 99 ? -20.541 -18.718 -0.558 1.00 96.31 99 ARG A CA 1
ATOM 815 C C . ARG A 1 99 ? -20.565 -18.390 -2.051 1.00 96.31 99 ARG A C 1
ATOM 817 O O . ARG A 1 99 ? -21.431 -18.896 -2.756 1.00 96.31 99 ARG A O 1
ATOM 824 N N . GLY A 1 100 ? -19.670 -17.517 -2.513 1.00 91.00 100 GLY A N 1
ATOM 825 C CA . GLY A 1 100 ? -19.668 -17.008 -3.886 1.00 91.00 100 GLY A CA 1
ATOM 826 C C . GLY A 1 100 ? -18.925 -17.893 -4.885 1.00 91.00 100 GLY A C 1
ATOM 827 O O . GLY A 1 100 ? -19.335 -17.978 -6.039 1.00 91.00 100 GLY A O 1
ATOM 828 N N . ILE A 1 101 ? -17.846 -18.548 -4.447 1.00 90.44 101 ILE A N 1
ATOM 829 C CA . ILE A 1 101 ? -16.941 -19.309 -5.322 1.00 90.44 101 ILE A CA 1
ATOM 830 C C . ILE A 1 101 ? -16.927 -20.791 -4.939 1.00 90.44 101 ILE A C 1
ATOM 832 O O . ILE A 1 101 ? -17.071 -21.655 -5.804 1.00 90.44 101 ILE A O 1
ATOM 836 N N . GLY A 1 102 ? -16.802 -21.093 -3.646 1.00 93.69 102 GLY A N 1
ATOM 837 C CA . GLY A 1 102 ? -16.884 -22.456 -3.123 1.00 93.69 102 GLY A CA 1
ATOM 838 C C . GLY A 1 102 ? -15.865 -22.751 -2.026 1.00 93.69 102 GLY A C 1
ATOM 839 O O . GLY A 1 102 ? -14.777 -22.181 -1.985 1.00 93.69 102 GLY A O 1
ATOM 840 N N . GLU A 1 103 ? -16.210 -23.695 -1.149 1.00 96.69 103 GLU A N 1
ATOM 841 C CA . GLU A 1 103 ? -15.427 -24.026 0.052 1.00 96.69 103 GLU A CA 1
ATOM 842 C C . GLU A 1 103 ? -13.974 -24.426 -0.255 1.00 96.69 103 GLU A C 1
ATOM 844 O O . GLU A 1 103 ? -13.069 -24.090 0.500 1.00 96.69 103 GLU A O 1
ATOM 849 N N . ALA A 1 104 ? -13.733 -25.104 -1.382 1.00 95.44 104 ALA A N 1
ATOM 850 C CA . ALA A 1 104 ? -12.416 -25.640 -1.737 1.00 95.44 104 ALA A CA 1
ATOM 851 C C . ALA A 1 104 ? -11.329 -24.570 -1.949 1.00 95.44 104 ALA A C 1
ATOM 853 O O . ALA A 1 104 ? -10.148 -24.887 -1.838 1.00 95.44 104 ALA A O 1
ATOM 854 N N . VAL A 1 105 ? -11.718 -23.331 -2.266 1.00 94.06 105 VAL A N 1
ATOM 855 C CA . VAL A 1 105 ? -10.800 -22.209 -2.543 1.00 94.06 105 VAL A CA 1
ATOM 856 C C . VAL A 1 105 ? -11.047 -21.011 -1.623 1.00 94.06 105 VAL A C 1
ATOM 858 O O . VAL A 1 105 ? -10.462 -19.950 -1.824 1.00 94.06 105 VAL A O 1
ATOM 861 N N . ALA A 1 106 ? -11.916 -21.159 -0.617 1.00 95.25 106 ALA A N 1
ATOM 862 C CA . ALA A 1 106 ? -12.396 -20.047 0.199 1.00 95.25 106 ALA A CA 1
ATOM 863 C C . ALA A 1 106 ? -11.266 -19.309 0.929 1.00 95.25 106 ALA A C 1
ATOM 865 O O . ALA A 1 106 ? -11.242 -18.081 0.926 1.00 95.25 106 ALA A O 1
ATOM 866 N N . ASP A 1 107 ? -10.321 -20.052 1.509 1.00 94.88 107 ASP A N 1
ATOM 867 C CA . ASP A 1 107 ? -9.181 -19.476 2.227 1.00 94.88 107 ASP A CA 1
ATOM 868 C C . ASP A 1 107 ? -8.243 -18.715 1.271 1.00 94.88 107 ASP A C 1
ATOM 870 O O . ASP A 1 107 ? -7.876 -17.574 1.541 1.00 94.88 107 ASP A O 1
ATOM 874 N N . GLU A 1 108 ? -7.928 -19.292 0.104 1.00 92.69 108 GLU A N 1
ATOM 875 C CA . GLU A 1 108 ? -7.048 -18.658 -0.891 1.00 92.69 108 GLU A CA 1
ATOM 876 C C . GLU A 1 108 ? -7.668 -17.377 -1.470 1.00 92.69 108 GLU A C 1
ATOM 878 O O . GLU A 1 108 ? -6.988 -16.358 -1.598 1.00 92.69 108 GLU A O 1
ATOM 883 N N . VAL A 1 109 ? -8.968 -17.397 -1.775 1.00 92.69 109 VAL A N 1
ATOM 884 C CA . VAL A 1 109 ? -9.703 -16.218 -2.258 1.00 92.69 109 VAL A CA 1
ATOM 885 C C . VAL A 1 109 ? -9.782 -15.146 -1.171 1.00 92.69 109 VAL A C 1
ATOM 887 O O . VAL A 1 109 ? -9.600 -13.968 -1.472 1.00 92.69 109 VAL A O 1
ATOM 890 N N . ALA A 1 110 ? -10.039 -15.526 0.083 1.00 93.12 110 ALA A N 1
ATOM 891 C CA . ALA A 1 110 ? -10.116 -14.581 1.191 1.00 93.12 110 ALA A CA 1
ATOM 892 C C . ALA A 1 110 ? -8.778 -13.873 1.432 1.00 93.12 110 ALA A C 1
ATOM 894 O O . ALA A 1 110 ? -8.751 -12.649 1.549 1.00 93.12 110 ALA A O 1
ATOM 895 N N . GLU A 1 111 ? -7.670 -14.620 1.438 1.00 92.06 111 GLU A N 1
ATOM 896 C CA . GLU A 1 111 ? -6.320 -14.052 1.520 1.00 92.06 111 GLU A CA 1
ATOM 897 C C . GLU A 1 111 ? -6.040 -13.093 0.359 1.00 92.06 111 GLU A C 1
ATOM 899 O O . GLU A 1 111 ? -5.518 -11.998 0.563 1.00 92.06 111 GLU A O 1
ATOM 904 N N . LEU A 1 112 ? -6.414 -13.486 -0.860 1.00 91.94 112 LEU A N 1
ATOM 905 C CA . LEU A 1 112 ? -6.192 -12.691 -2.062 1.00 91.94 112 LEU A CA 1
ATOM 906 C C . LEU A 1 112 ? -6.983 -11.378 -2.029 1.00 91.94 112 LEU A C 1
ATOM 908 O O . LEU A 1 112 ? -6.414 -10.318 -2.291 1.00 91.94 112 LEU A O 1
ATOM 912 N N . MET A 1 113 ? -8.269 -11.427 -1.674 1.00 91.19 113 MET A N 1
ATOM 913 C CA . MET A 1 113 ? -9.113 -10.233 -1.570 1.00 91.19 113 MET A CA 1
ATOM 914 C C . MET A 1 113 ? -8.696 -9.332 -0.405 1.00 91.19 113 MET A C 1
ATOM 916 O O . MET A 1 113 ? -8.743 -8.110 -0.543 1.00 91.19 113 MET A O 1
ATOM 920 N N . SER A 1 114 ? -8.237 -9.911 0.710 1.00 90.88 114 SER A N 1
ATOM 921 C CA . SER A 1 114 ? -7.670 -9.148 1.826 1.00 90.88 114 SER A CA 1
ATOM 922 C C . SER A 1 114 ? -6.412 -8.392 1.399 1.00 90.88 114 SER A C 1
ATOM 924 O O . SER A 1 114 ? -6.285 -7.209 1.702 1.00 90.88 114 SER A O 1
ATOM 926 N N . GLU A 1 115 ? -5.502 -9.046 0.673 1.00 90.94 115 GLU A N 1
ATOM 927 C CA . GLU A 1 115 ? -4.274 -8.421 0.175 1.00 90.94 115 GLU A CA 1
ATOM 928 C C . GLU A 1 115 ? -4.566 -7.370 -0.910 1.00 90.94 115 GLU A C 1
ATOM 930 O O . GLU A 1 115 ? -3.931 -6.317 -0.905 1.00 90.94 115 GLU A O 1
ATOM 935 N N . CYS A 1 116 ? -5.550 -7.598 -1.794 1.00 90.06 116 CYS A N 1
ATOM 936 C CA . CYS A 1 116 ? -6.007 -6.581 -2.752 1.00 90.06 116 CYS A CA 1
ATOM 937 C C . CYS A 1 116 ? -6.493 -5.329 -2.025 1.00 90.06 116 CYS A C 1
ATOM 939 O O . CYS A 1 116 ? -6.006 -4.239 -2.302 1.00 90.06 116 CYS A O 1
ATOM 941 N N . GLY A 1 117 ? -7.416 -5.489 -1.069 1.00 87.94 117 GLY A N 1
ATOM 942 C CA . GLY A 1 117 ? -7.945 -4.371 -0.288 1.00 87.94 117 GLY A CA 1
ATOM 943 C C . GLY A 1 117 ? -6.850 -3.639 0.488 1.00 87.94 117 GLY A C 1
ATOM 944 O O . GLY A 1 117 ? -6.835 -2.412 0.512 1.00 87.94 117 GLY A O 1
ATOM 945 N N . PHE A 1 118 ? -5.889 -4.373 1.061 1.00 88.12 118 PHE A N 1
ATOM 946 C CA . PHE A 1 118 ? -4.740 -3.780 1.743 1.00 88.12 118 PHE A CA 1
ATOM 947 C C . PHE A 1 118 ? -3.871 -2.950 0.790 1.00 88.12 118 PHE A C 1
ATOM 949 O O . PHE A 1 118 ? -3.593 -1.790 1.077 1.00 88.12 118 PHE A O 1
ATOM 956 N N . LEU A 1 119 ? -3.436 -3.527 -0.337 1.00 88.50 119 LEU A N 1
ATOM 957 C CA . LEU A 1 119 ? -2.547 -2.852 -1.286 1.00 88.50 119 LEU A CA 1
ATOM 958 C C . LEU A 1 119 ? -3.225 -1.651 -1.954 1.00 88.50 119 LEU A C 1
ATOM 960 O O . LEU A 1 119 ? -2.580 -0.618 -2.114 1.00 88.50 119 LEU A O 1
ATOM 964 N N . SER A 1 120 ? -4.507 -1.771 -2.298 1.00 85.06 120 SER A N 1
ATOM 965 C CA . SER A 1 120 ? -5.308 -0.669 -2.835 1.00 85.06 120 SER A CA 1
ATOM 966 C C . SER A 1 120 ? -5.541 0.444 -1.813 1.00 85.06 120 SER A C 1
ATOM 968 O O . SER A 1 120 ? -5.530 1.614 -2.180 1.00 85.06 120 SER A O 1
ATOM 970 N N . GLY A 1 121 ? -5.676 0.092 -0.531 1.00 80.50 121 GLY A N 1
ATOM 971 C CA . GLY A 1 121 ? -5.778 1.061 0.558 1.00 80.50 121 GLY A CA 1
ATOM 972 C C . GLY A 1 121 ? -4.490 1.849 0.811 1.00 80.50 121 GLY A C 1
ATOM 973 O O . GLY A 1 121 ? -4.568 2.937 1.362 1.00 80.50 121 GLY A O 1
ATOM 974 N N . LEU A 1 122 ? -3.313 1.360 0.384 1.00 82.06 122 LEU A N 1
ATOM 975 C CA . LEU A 1 122 ? -2.062 2.126 0.504 1.00 82.06 122 LEU A CA 1
ATOM 976 C C . LEU A 1 122 ? -2.118 3.411 -0.321 1.00 82.06 122 LEU A C 1
ATOM 978 O O . LEU A 1 122 ? -1.719 4.479 0.143 1.00 82.06 122 LEU A O 1
ATOM 982 N N . ARG A 1 123 ? -2.562 3.279 -1.571 1.00 78.69 123 ARG A N 1
ATOM 983 C CA . ARG A 1 123 ? -2.781 4.359 -2.530 1.00 78.69 123 ARG A CA 1
ATOM 984 C C . ARG A 1 123 ? -3.774 3.867 -3.571 1.00 78.69 123 ARG A C 1
ATOM 986 O O . ARG A 1 123 ? -3.523 2.852 -4.222 1.00 78.69 123 ARG A O 1
ATOM 993 N N . HIS A 1 124 ? -4.842 4.631 -3.774 1.00 78.31 124 HIS A N 1
ATOM 994 C CA . HIS A 1 124 ? -5.763 4.387 -4.876 1.00 78.31 124 HIS A CA 1
ATOM 995 C C . HIS A 1 124 ? -5.007 4.473 -6.208 1.00 78.31 124 HIS A C 1
ATOM 997 O O . HIS A 1 124 ? -4.189 5.375 -6.417 1.00 78.31 124 HIS A O 1
ATOM 1003 N N . VAL A 1 125 ? -5.267 3.520 -7.106 1.00 75.81 125 VAL A N 1
ATOM 1004 C CA . VAL A 1 125 ? -4.571 3.431 -8.399 1.00 75.81 125 VAL A CA 1
ATOM 1005 C C . VAL A 1 125 ? -4.860 4.634 -9.288 1.00 75.81 125 VAL A C 1
ATOM 1007 O O . VAL A 1 125 ? -4.062 4.948 -10.157 1.00 75.81 125 VAL A O 1
ATOM 1010 N N . GLU A 1 126 ? -5.964 5.340 -9.063 1.00 77.19 126 GLU A N 1
ATOM 1011 C CA . GLU A 1 126 ? -6.314 6.560 -9.786 1.00 77.19 126 GLU A CA 1
ATOM 1012 C C . GLU A 1 126 ? -5.425 7.779 -9.427 1.00 77.19 126 GLU A C 1
ATOM 1014 O O . GLU A 1 126 ? -5.542 8.826 -10.065 1.00 77.19 126 GLU A O 1
ATOM 1019 N N . PHE A 1 127 ? -4.511 7.655 -8.453 1.00 71.31 127 PHE A N 1
ATOM 1020 C CA . PHE A 1 127 ? -3.552 8.702 -8.060 1.00 71.31 127 PHE A CA 1
ATOM 1021 C C . PHE A 1 127 ? -2.231 8.707 -8.878 1.00 71.31 127 PHE A C 1
ATOM 1023 O O . PHE A 1 127 ? -2.062 7.976 -9.850 1.00 71.31 127 PHE A O 1
ATOM 1030 N N . ASP A 1 128 ? -1.290 9.592 -8.511 1.00 70.19 128 ASP A N 1
ATOM 1031 C CA . ASP A 1 128 ? -0.087 9.968 -9.285 1.00 70.19 128 ASP A CA 1
ATOM 1032 C C . ASP A 1 128 ? 0.996 8.856 -9.389 1.00 70.19 128 ASP A C 1
ATOM 1034 O O . ASP A 1 128 ? 1.182 8.071 -8.459 1.00 70.19 128 ASP A O 1
ATOM 1038 N N . PRO A 1 129 ? 1.787 8.794 -10.483 1.00 65.94 129 PRO A N 1
ATOM 1039 C CA . PRO A 1 129 ? 2.953 7.908 -10.610 1.00 65.94 129 PRO A CA 1
ATOM 1040 C C . PRO A 1 129 ? 3.981 7.936 -9.470 1.00 65.94 129 PRO A C 1
ATOM 1042 O O . PRO A 1 129 ? 4.639 6.921 -9.243 1.00 65.94 129 PRO A O 1
ATOM 1045 N N . ASP A 1 130 ? 4.151 9.048 -8.755 1.00 71.69 130 ASP A N 1
ATOM 1046 C CA . ASP A 1 130 ? 5.203 9.200 -7.737 1.00 71.69 130 ASP A CA 1
ATOM 1047 C C . ASP A 1 130 ? 4.807 8.642 -6.338 1.00 71.69 130 ASP A C 1
ATOM 1049 O O . ASP A 1 130 ? 5.353 9.047 -5.311 1.00 71.69 130 ASP A O 1
ATOM 1053 N N . ASN A 1 131 ? 3.888 7.666 -6.301 1.00 76.81 131 ASN A N 1
ATOM 1054 C CA . ASN A 1 131 ? 3.295 7.072 -5.091 1.00 76.81 131 ASN A CA 1
ATOM 1055 C C . ASN A 1 131 ? 4.254 6.281 -4.184 1.00 76.81 131 ASN A C 1
ATOM 1057 O O . ASN A 1 131 ? 4.032 6.218 -2.977 1.00 76.81 131 ASN A O 1
ATOM 1061 N N . PHE A 1 132 ? 5.291 5.651 -4.744 1.00 86.94 132 PHE A N 1
ATOM 1062 C CA . PHE A 1 132 ? 6.198 4.771 -3.999 1.00 86.94 132 PHE A CA 1
ATOM 1063 C C . PHE A 1 132 ? 7.658 5.120 -4.268 1.00 86.94 132 PHE A C 1
ATOM 1065 O O . PHE A 1 132 ? 8.059 5.377 -5.407 1.00 86.94 132 PHE A O 1
ATOM 1072 N N . SER A 1 133 ? 8.490 5.070 -3.229 1.00 84.94 133 SER A N 1
ATOM 1073 C CA . SER A 1 133 ? 9.910 5.355 -3.361 1.00 84.94 133 SER A CA 1
ATOM 1074 C C . SER A 1 133 ? 10.616 4.314 -4.229 1.00 84.94 133 SER A C 1
ATOM 1076 O O . SER A 1 133 ? 10.610 3.111 -3.957 1.00 84.94 133 SER A O 1
ATOM 1078 N N . LEU A 1 134 ? 11.300 4.799 -5.265 1.00 82.75 134 LEU A N 1
ATOM 1079 C CA . LEU A 1 134 ? 12.168 3.987 -6.122 1.00 82.75 134 LEU A CA 1
ATOM 1080 C C . LEU A 1 134 ? 13.570 3.778 -5.534 1.00 82.75 134 LEU A C 1
ATOM 1082 O O . LEU A 1 134 ? 14.310 2.915 -6.003 1.00 82.75 134 LEU A O 1
ATOM 1086 N N . ILE A 1 135 ? 13.960 4.607 -4.563 1.00 74.88 135 ILE A N 1
ATOM 1087 C CA . ILE A 1 135 ? 15.343 4.694 -4.068 1.00 74.88 135 ILE A CA 1
ATOM 1088 C C . ILE A 1 135 ? 15.475 4.363 -2.581 1.00 74.88 135 ILE A C 1
ATOM 1090 O O . ILE A 1 135 ? 16.553 3.950 -2.160 1.00 74.88 135 ILE A O 1
ATOM 1094 N N . ASN A 1 136 ? 14.398 4.483 -1.802 1.00 73.38 136 ASN A N 1
ATOM 1095 C CA . ASN A 1 136 ? 14.410 4.201 -0.371 1.00 73.38 136 ASN A CA 1
ATOM 1096 C C . ASN A 1 136 ? 13.690 2.878 -0.085 1.00 73.38 136 ASN A C 1
ATOM 1098 O O . ASN A 1 136 ? 12.593 2.625 -0.582 1.00 73.38 136 ASN A O 1
ATOM 1102 N N . PHE A 1 137 ? 14.316 2.037 0.742 1.00 77.94 137 PHE A N 1
ATOM 1103 C CA . PHE A 1 137 ? 13.714 0.835 1.343 1.00 77.94 137 PHE A CA 1
ATOM 1104 C C . PHE A 1 137 ? 13.116 -0.189 0.362 1.00 77.94 137 PHE A C 1
ATOM 1106 O O . PHE A 1 137 ? 12.227 -0.963 0.741 1.00 77.94 137 PHE A O 1
ATOM 1113 N N . ASP A 1 138 ? 13.591 -0.188 -0.888 1.00 80.31 138 ASP A N 1
ATOM 1114 C CA . ASP A 1 138 ? 13.066 -1.013 -1.981 1.00 80.31 138 ASP A CA 1
ATOM 1115 C C . ASP A 1 138 ? 11.524 -0.927 -2.087 1.00 80.31 138 ASP A C 1
ATOM 1117 O O . ASP A 1 138 ? 10.874 -1.914 -2.418 1.00 80.31 138 ASP A O 1
ATOM 1121 N N . GLU A 1 139 ? 10.910 0.210 -1.733 1.00 84.94 139 GLU A N 1
ATOM 1122 C CA . GLU A 1 139 ? 9.458 0.301 -1.527 1.00 84.94 139 GLU A CA 1
ATOM 1123 C C . GLU A 1 139 ? 8.670 -0.075 -2.784 1.00 84.94 139 GLU A C 1
ATOM 1125 O O . GLU A 1 139 ? 7.899 -1.034 -2.753 1.00 84.94 139 GLU A O 1
ATOM 1130 N N . ALA A 1 140 ? 8.924 0.600 -3.906 1.00 88.94 140 ALA A N 1
ATOM 1131 C CA . ALA A 1 140 ? 8.244 0.299 -5.162 1.00 88.94 140 ALA A CA 1
ATOM 1132 C C . ALA A 1 140 ? 8.487 -1.148 -5.636 1.00 88.94 140 ALA A C 1
ATOM 1134 O O . ALA A 1 140 ? 7.566 -1.802 -6.122 1.00 88.94 140 ALA A O 1
ATOM 1135 N N . ASP A 1 141 ? 9.702 -1.679 -5.454 1.00 87.81 141 ASP A N 1
ATOM 1136 C CA . ASP A 1 141 ? 10.042 -3.058 -5.831 1.00 87.81 141 ASP A CA 1
ATOM 1137 C C . ASP A 1 141 ? 9.281 -4.080 -4.962 1.00 87.81 141 ASP A C 1
ATOM 1139 O O . ASP A 1 141 ? 8.778 -5.085 -5.476 1.00 87.81 141 ASP A O 1
ATOM 1143 N N . ARG A 1 142 ? 9.153 -3.823 -3.652 1.00 90.12 142 ARG A N 1
ATOM 1144 C CA . ARG A 1 142 ? 8.384 -4.666 -2.722 1.00 90.12 142 ARG A CA 1
ATOM 1145 C C . ARG A 1 142 ? 6.895 -4.633 -3.046 1.00 90.12 142 ARG A C 1
ATOM 1147 O O . ARG A 1 142 ? 6.279 -5.696 -3.092 1.00 90.12 142 ARG A O 1
ATOM 1154 N N . ILE A 1 143 ? 6.328 -3.453 -3.297 1.00 91.06 143 ILE A N 1
ATOM 1155 C CA . ILE A 1 143 ? 4.912 -3.303 -3.660 1.00 91.06 143 ILE A CA 1
ATOM 1156 C C . ILE A 1 143 ? 4.616 -3.992 -4.994 1.00 91.06 143 ILE A C 1
ATOM 1158 O O . ILE A 1 143 ? 3.702 -4.813 -5.057 1.00 91.06 143 ILE A O 1
ATOM 1162 N N . GLN A 1 144 ? 5.432 -3.762 -6.029 1.00 91.81 144 GLN A N 1
ATOM 1163 C CA . GLN A 1 144 ? 5.281 -4.453 -7.312 1.00 91.81 144 GLN A CA 1
ATOM 1164 C C . GLN A 1 144 ? 5.353 -5.976 -7.147 1.00 91.81 144 GLN A C 1
ATOM 1166 O O . GLN A 1 144 ? 4.535 -6.694 -7.713 1.00 91.81 144 GLN A O 1
ATOM 1171 N N . SER A 1 145 ? 6.293 -6.480 -6.341 1.00 94.12 145 SER A N 1
ATOM 1172 C CA . SER A 1 145 ? 6.444 -7.923 -6.113 1.00 94.12 145 SER A CA 1
ATOM 1173 C C . SER A 1 145 ? 5.228 -8.540 -5.413 1.00 94.12 145 SER A C 1
ATOM 1175 O O . SER A 1 145 ? 4.865 -9.679 -5.709 1.00 94.12 145 SER A O 1
ATOM 1177 N N . ARG A 1 146 ? 4.588 -7.809 -4.487 1.00 94.19 146 ARG A N 1
ATOM 1178 C CA . ARG A 1 146 ? 3.343 -8.249 -3.835 1.00 94.19 146 ARG A CA 1
ATOM 1179 C C . ARG A 1 146 ? 2.208 -8.354 -4.852 1.00 94.19 146 ARG A C 1
ATOM 1181 O O . ARG A 1 146 ? 1.596 -9.416 -4.935 1.00 94.19 146 ARG A O 1
ATOM 1188 N N . TRP A 1 147 ? 2.015 -7.330 -5.686 1.00 93.50 147 TRP A N 1
ATOM 1189 C CA . TRP A 1 147 ? 1.047 -7.363 -6.787 1.00 93.50 147 TRP A CA 1
ATOM 1190 C C . TRP A 1 147 ? 1.318 -8.501 -7.779 1.00 93.50 147 TRP A C 1
ATOM 1192 O O . TRP A 1 147 ? 0.409 -9.256 -8.108 1.00 93.50 147 TRP A O 1
ATOM 1202 N N . ASP A 1 148 ? 2.567 -8.697 -8.207 1.00 92.88 148 ASP A N 1
ATOM 1203 C CA . ASP A 1 148 ? 2.930 -9.769 -9.144 1.00 92.88 148 ASP A CA 1
ATOM 1204 C C . ASP A 1 148 ? 2.652 -11.165 -8.560 1.00 92.88 148 ASP A C 1
ATOM 1206 O O . ASP A 1 148 ? 2.202 -12.068 -9.266 1.00 92.88 148 ASP A O 1
ATOM 1210 N N . ASN A 1 149 ? 2.914 -11.364 -7.265 1.00 92.88 149 ASN A N 1
ATOM 1211 C CA . ASN A 1 149 ? 2.583 -12.613 -6.579 1.00 92.88 149 ASN A CA 1
ATOM 1212 C C . ASN A 1 149 ? 1.072 -12.817 -6.460 1.00 92.88 149 ASN A C 1
ATOM 1214 O O . ASN A 1 149 ? 0.602 -13.950 -6.568 1.00 92.88 149 ASN A O 1
ATOM 1218 N N . LEU A 1 150 ? 0.324 -11.734 -6.260 1.00 91.75 150 LEU A N 1
ATOM 1219 C CA . LEU A 1 150 ? -1.128 -11.753 -6.200 1.00 91.75 150 LEU A CA 1
ATOM 1220 C C . LEU A 1 150 ? -1.718 -12.155 -7.557 1.00 91.75 150 LEU A C 1
ATOM 1222 O O . LEU A 1 150 ? -2.509 -13.092 -7.603 1.00 91.75 150 LEU A O 1
ATOM 1226 N N . VAL A 1 151 ? -1.260 -11.556 -8.662 1.00 91.56 151 VAL A N 1
ATOM 1227 C CA . VAL A 1 151 ? -1.688 -11.923 -10.026 1.00 91.56 151 VAL A CA 1
ATOM 1228 C C . VAL A 1 151 ? -1.413 -13.398 -10.319 1.00 91.56 151 VAL A C 1
ATOM 1230 O O . VAL A 1 151 ? -2.311 -14.109 -10.755 1.00 91.56 151 VAL A O 1
ATOM 1233 N N . LYS A 1 152 ? -0.225 -13.915 -9.975 1.00 90.94 152 LYS A N 1
ATOM 1234 C CA . LYS A 1 152 ? 0.099 -15.348 -10.152 1.00 90.94 152 LYS A CA 1
ATOM 1235 C C . LYS A 1 152 ? -0.850 -16.290 -9.402 1.00 90.94 152 LYS A C 1
ATOM 1237 O O . LYS A 1 152 ? -1.048 -17.429 -9.828 1.00 90.94 152 LYS A O 1
ATOM 1242 N N . LYS A 1 153 ? -1.388 -15.863 -8.254 1.00 88.44 153 LYS A N 1
ATOM 1243 C CA . LYS A 1 153 ? -2.427 -16.611 -7.528 1.00 88.44 153 LYS A CA 1
ATOM 1244 C C . LYS A 1 153 ? -3.796 -16.423 -8.197 1.00 88.44 153 LYS A C 1
ATOM 1246 O O . LYS A 1 153 ? -4.489 -17.405 -8.441 1.00 88.44 153 LYS A O 1
ATOM 1251 N N . ALA A 1 154 ? -4.138 -15.186 -8.561 1.00 85.38 154 ALA A N 1
ATOM 1252 C CA . ALA A 1 154 ? -5.404 -14.795 -9.182 1.00 85.38 154 ALA A CA 1
ATOM 1253 C C . ALA A 1 154 ? -5.659 -15.469 -10.535 1.00 85.38 154 ALA A C 1
ATOM 1255 O O . ALA A 1 154 ? -6.791 -15.855 -10.809 1.00 85.38 154 ALA A O 1
ATOM 1256 N N . GLU A 1 155 ? -4.626 -15.654 -11.362 1.00 81.31 155 GLU A N 1
ATOM 1257 C CA . GLU A 1 155 ? -4.722 -16.311 -12.674 1.00 81.31 155 GLU A CA 1
ATOM 1258 C C . GLU A 1 155 ? -5.298 -17.727 -12.564 1.00 81.31 155 GLU A C 1
ATOM 1260 O O . GLU A 1 155 ? -6.111 -18.140 -13.390 1.00 81.31 155 GLU A O 1
ATOM 1265 N N . LYS A 1 156 ? -4.945 -18.462 -11.502 1.00 74.31 156 LYS A N 1
ATOM 1266 C CA . LYS A 1 156 ? -5.481 -19.809 -11.246 1.00 74.31 156 LYS A CA 1
ATOM 1267 C C . LYS A 1 156 ? -6.974 -19.798 -10.915 1.00 74.31 156 LYS A C 1
ATOM 1269 O O . LYS A 1 156 ? -7.637 -20.819 -11.075 1.00 74.31 156 LYS A O 1
ATOM 1274 N N . LEU A 1 157 ? -7.475 -18.658 -10.445 1.00 68.81 157 LEU A N 1
ATOM 1275 C CA . LEU A 1 157 ? -8.846 -18.434 -9.991 1.00 68.81 157 LEU A CA 1
ATOM 1276 C C . LEU A 1 157 ? -9.650 -17.556 -10.970 1.00 68.81 157 LEU A C 1
ATOM 1278 O O . LEU A 1 157 ? -10.827 -17.307 -10.731 1.00 68.81 157 LEU A O 1
ATOM 1282 N N . VAL A 1 158 ? -9.030 -17.116 -12.077 1.00 69.81 158 VAL A N 1
ATOM 1283 C CA . VAL A 1 158 ? -9.611 -16.247 -13.119 1.00 69.81 158 VAL A CA 1
ATOM 1284 C C . VAL A 1 158 ? -10.160 -14.929 -12.546 1.00 69.81 158 VAL A C 1
ATOM 1286 O O . VAL A 1 158 ? -11.236 -14.457 -12.914 1.00 69.81 158 VAL A O 1
ATOM 1289 N N . LEU A 1 159 ? -9.423 -14.316 -11.615 1.00 78.94 159 LEU A N 1
ATOM 1290 C CA . LEU A 1 159 ? -9.845 -13.076 -10.965 1.00 78.94 159 LEU A CA 1
ATOM 1291 C C . LEU A 1 159 ? -9.225 -11.832 -11.628 1.00 78.94 159 LEU A C 1
ATOM 1293 O O . LEU A 1 159 ? -8.136 -11.395 -11.259 1.00 78.94 159 LEU A O 1
ATOM 1297 N N . LEU A 1 160 ? -9.974 -11.212 -12.547 1.00 87.56 160 LEU A N 1
ATOM 1298 C CA . LEU A 1 160 ? -9.552 -10.006 -13.284 1.00 87.56 160 LEU A CA 1
ATOM 1299 C C . LEU A 1 160 ? -9.340 -8.765 -12.397 1.00 87.56 160 LEU A C 1
ATOM 1301 O O . LEU A 1 160 ? -8.601 -7.862 -12.773 1.00 87.56 160 LEU A O 1
ATOM 1305 N N . HIS A 1 161 ? -9.966 -8.712 -11.217 1.00 89.31 161 HIS A N 1
ATOM 1306 C CA . HIS A 1 161 ? -9.865 -7.574 -10.294 1.00 89.31 161 HIS A CA 1
ATOM 1307 C C . HIS A 1 161 ? -8.415 -7.294 -9.864 1.00 89.31 161 HIS A C 1
ATOM 1309 O O . HIS A 1 161 ? -7.926 -6.170 -9.948 1.00 89.31 161 HIS A O 1
ATOM 1315 N N . ALA A 1 162 ? -7.716 -8.355 -9.463 1.00 90.62 162 ALA A N 1
ATOM 1316 C CA . ALA A 1 162 ? -6.310 -8.329 -9.089 1.00 90.62 162 ALA A CA 1
ATOM 1317 C C . ALA A 1 162 ? -5.396 -7.906 -10.246 1.00 90.62 162 ALA A C 1
ATOM 1319 O O . ALA A 1 162 ? -4.455 -7.140 -10.054 1.00 90.62 162 ALA A O 1
ATOM 1320 N N . GLU A 1 163 ? -5.674 -8.427 -11.442 1.00 92.19 163 GLU A N 1
ATOM 1321 C CA . GLU A 1 163 ? -4.904 -8.154 -12.656 1.00 92.19 163 GLU A CA 1
ATOM 1322 C C . GLU A 1 163 ? -5.010 -6.681 -13.062 1.00 92.19 163 GLU A C 1
ATOM 1324 O O . GLU A 1 163 ? -3.986 -6.048 -13.318 1.00 92.19 163 GLU A O 1
ATOM 1329 N N . ALA A 1 164 ? -6.222 -6.118 -13.029 1.00 92.44 164 ALA A N 1
ATOM 1330 C CA . ALA A 1 164 ? -6.489 -4.716 -13.340 1.00 92.44 164 ALA A CA 1
ATOM 1331 C C . ALA A 1 164 ? -5.712 -3.760 -12.414 1.00 92.44 164 ALA A C 1
ATOM 1333 O O . ALA A 1 164 ? -4.941 -2.920 -12.885 1.00 92.44 164 ALA A O 1
ATOM 1334 N N . LEU A 1 165 ? -5.836 -3.942 -11.094 1.00 91.62 165 LEU A N 1
ATOM 1335 C CA . LEU A 1 165 ? -5.145 -3.117 -10.095 1.00 91.62 165 LEU A CA 1
ATOM 1336 C C . LEU A 1 165 ? -3.617 -3.251 -10.188 1.00 91.62 165 LEU A C 1
ATOM 1338 O O . LEU A 1 165 ? -2.895 -2.251 -10.187 1.00 91.62 165 LEU A O 1
ATOM 1342 N N . ALA A 1 166 ? -3.111 -4.480 -10.329 1.00 92.62 166 ALA A N 1
ATOM 1343 C CA . ALA A 1 166 ? -1.681 -4.735 -10.470 1.00 92.62 166 ALA A CA 1
ATOM 1344 C C . ALA A 1 166 ? -1.098 -4.116 -11.750 1.00 92.62 166 ALA A C 1
ATOM 1346 O O . ALA A 1 166 ? 0.030 -3.616 -11.735 1.00 92.62 166 ALA A O 1
ATOM 1347 N N . ASN A 1 167 ? -1.845 -4.152 -12.857 1.00 94.44 167 ASN A N 1
ATOM 1348 C CA . ASN A 1 167 ? -1.428 -3.567 -14.125 1.00 94.44 167 ASN A CA 1
ATOM 1349 C C . ASN A 1 167 ? -1.359 -2.035 -14.051 1.00 94.44 167 ASN A C 1
ATOM 1351 O O . ASN A 1 167 ? -0.331 -1.460 -14.420 1.00 94.44 167 ASN A O 1
ATOM 1355 N N . ALA A 1 168 ? -2.389 -1.386 -13.497 1.00 92.56 168 ALA A N 1
ATOM 1356 C CA . ALA A 1 168 ? -2.392 0.060 -13.277 1.00 92.56 168 ALA A CA 1
ATOM 1357 C C . ALA A 1 168 ? -1.214 0.490 -12.382 1.00 92.56 168 ALA A C 1
ATOM 1359 O O . ALA A 1 168 ? -0.443 1.386 -12.738 1.00 92.56 168 ALA A O 1
ATOM 1360 N N . GLN A 1 169 ? -0.984 -0.222 -11.272 1.00 92.12 169 GLN A N 1
ATOM 1361 C CA . GLN A 1 169 ? 0.144 0.055 -10.382 1.00 92.12 169 GLN A CA 1
ATOM 1362 C C . GLN A 1 169 ? 1.504 -0.116 -11.080 1.00 92.12 169 GLN A C 1
ATOM 1364 O O . GLN A 1 169 ? 2.420 0.689 -10.877 1.00 92.12 169 GLN A O 1
ATOM 1369 N N . ARG A 1 170 ? 1.641 -1.145 -11.927 1.00 93.50 170 ARG A N 1
ATOM 1370 C CA . ARG A 1 170 ? 2.853 -1.394 -12.718 1.00 93.50 170 ARG A CA 1
ATOM 1371 C C . ARG A 1 170 ? 3.127 -0.272 -13.707 1.00 93.50 170 ARG A C 1
ATOM 1373 O O . ARG A 1 170 ? 4.272 0.169 -13.805 1.00 93.50 170 ARG A O 1
ATOM 1380 N N . MET A 1 171 ? 2.093 0.206 -14.401 1.00 95.25 171 MET A N 1
ATOM 1381 C CA . MET A 1 171 ? 2.199 1.340 -15.318 1.00 95.25 171 MET A CA 1
ATOM 1382 C C . MET A 1 171 ? 2.775 2.562 -14.593 1.00 95.25 171 MET A C 1
ATOM 1384 O O . MET A 1 171 ? 3.766 3.131 -15.049 1.00 95.25 171 MET A O 1
ATOM 1388 N N . TYR A 1 172 ? 2.207 2.933 -13.444 1.00 93.88 172 TYR A N 1
ATOM 1389 C CA . TYR A 1 172 ? 2.655 4.092 -12.670 1.00 93.88 172 TYR A CA 1
ATOM 1390 C C . TYR A 1 172 ? 4.086 3.952 -12.138 1.00 93.88 172 TYR A C 1
ATOM 1392 O O . TYR A 1 172 ? 4.880 4.885 -12.268 1.00 93.88 172 TYR A O 1
ATOM 1400 N N . ILE A 1 173 ? 4.466 2.772 -11.636 1.00 92.94 173 ILE A N 1
ATOM 1401 C CA . ILE A 1 173 ? 5.850 2.506 -11.212 1.00 92.94 173 ILE A CA 1
ATOM 1402 C C . ILE A 1 173 ? 6.817 2.613 -12.400 1.00 92.94 173 ILE A C 1
ATOM 1404 O O . ILE A 1 173 ? 7.903 3.181 -12.260 1.00 92.94 173 ILE A O 1
ATOM 1408 N N . ASP A 1 174 ? 6.448 2.109 -13.579 1.00 94.69 174 ASP A N 1
ATOM 1409 C CA . ASP A 1 174 ? 7.295 2.204 -14.770 1.00 94.69 174 ASP A CA 1
ATOM 1410 C C . ASP A 1 174 ? 7.384 3.648 -15.305 1.00 94.69 174 ASP A C 1
ATOM 1412 O O . ASP A 1 174 ? 8.464 4.072 -15.725 1.00 94.69 174 ASP A O 1
ATOM 1416 N N . VAL A 1 175 ? 6.329 4.462 -15.183 1.00 95.19 175 VAL A N 1
ATOM 1417 C CA . VAL A 1 175 ? 6.397 5.918 -15.421 1.00 95.19 175 VAL A CA 1
ATOM 1418 C C . VAL A 1 175 ? 7.364 6.593 -14.443 1.00 95.19 175 VAL A C 1
ATOM 1420 O O . VAL A 1 175 ? 8.224 7.370 -14.865 1.00 95.19 175 VAL A O 1
ATOM 1423 N N . ALA A 1 176 ? 7.282 6.295 -13.145 1.00 92.06 176 ALA A N 1
ATOM 1424 C CA . ALA A 1 176 ? 8.185 6.874 -12.150 1.00 92.06 176 ALA A CA 1
ATOM 1425 C C . ALA A 1 176 ? 9.649 6.484 -12.426 1.00 92.06 176 ALA A C 1
ATOM 1427 O O . ALA A 1 176 ? 10.552 7.331 -12.391 1.00 92.06 176 ALA A O 1
ATOM 1428 N N . ARG A 1 177 ? 9.898 5.213 -12.779 1.00 89.75 177 ARG A N 1
ATOM 1429 C CA . ARG A 1 177 ? 11.225 4.722 -13.188 1.00 89.75 177 ARG A CA 1
ATOM 1430 C C . ARG A 1 177 ? 11.720 5.426 -14.444 1.00 89.75 177 ARG A C 1
ATOM 1432 O O . ARG A 1 177 ? 12.880 5.828 -14.483 1.00 89.75 177 ARG A O 1
ATOM 1439 N N . ASN A 1 178 ? 10.853 5.643 -15.432 1.00 92.75 178 ASN A N 1
ATOM 1440 C CA . ASN A 1 178 ? 11.170 6.429 -16.621 1.00 92.75 178 ASN A CA 1
ATOM 1441 C C . ASN A 1 178 ? 11.595 7.864 -16.258 1.00 92.75 178 ASN A C 1
ATOM 1443 O O . ASN A 1 178 ? 12.641 8.319 -16.719 1.00 92.75 178 ASN A O 1
ATOM 1447 N N . ARG A 1 179 ? 10.844 8.556 -15.391 1.00 90.38 179 ARG A N 1
ATOM 1448 C CA . ARG A 1 179 ? 11.170 9.921 -14.940 1.00 90.38 179 ARG A CA 1
ATOM 1449 C C . ARG A 1 179 ? 12.521 9.977 -14.227 1.00 90.38 179 ARG A C 1
ATOM 1451 O O . ARG A 1 179 ? 13.340 10.848 -14.527 1.00 90.38 179 ARG A O 1
ATOM 1458 N N . LEU A 1 180 ? 12.772 9.053 -13.296 1.00 83.69 180 LEU A N 1
ATOM 1459 C CA . LEU A 1 180 ? 14.044 8.969 -12.574 1.00 83.69 180 LEU A CA 1
ATOM 1460 C C . LEU A 1 180 ? 15.210 8.684 -13.527 1.00 83.69 180 LEU A C 1
ATOM 1462 O O . LEU A 1 180 ? 16.203 9.414 -13.510 1.00 83.69 180 LEU A O 1
ATOM 1466 N N . ALA A 1 181 ? 15.057 7.680 -14.390 1.00 79.62 181 ALA A N 1
ATOM 1467 C CA . ALA A 1 181 ? 16.071 7.293 -15.358 1.00 79.62 181 ALA A CA 1
ATOM 1468 C C . ALA A 1 181 ? 16.384 8.424 -16.347 1.00 79.62 181 ALA A C 1
ATOM 1470 O O . ALA A 1 181 ? 17.549 8.664 -16.669 1.00 79.62 181 ALA A O 1
ATOM 1471 N N . SER A 1 182 ? 15.368 9.192 -16.753 1.00 84.56 182 SER A N 1
ATOM 1472 C CA . SER A 1 182 ? 15.537 10.333 -17.653 1.00 84.56 182 SER A CA 1
ATOM 1473 C C . SER A 1 182 ? 16.339 11.454 -17.002 1.00 84.56 182 SER A C 1
ATOM 1475 O O . SER A 1 182 ? 17.233 12.016 -17.634 1.00 84.56 182 SER A O 1
ATOM 1477 N N . ARG A 1 183 ? 16.077 11.764 -15.722 1.00 81.50 183 ARG A N 1
ATOM 1478 C CA . ARG A 1 183 ? 16.871 12.745 -14.954 1.00 81.50 183 ARG A CA 1
ATOM 1479 C C . ARG A 1 183 ? 18.333 12.320 -14.808 1.00 81.50 183 ARG A C 1
ATOM 1481 O O . ARG A 1 183 ? 19.209 13.169 -14.684 1.00 81.50 183 ARG A O 1
ATOM 1488 N N . GLN A 1 184 ? 18.589 11.016 -14.839 1.00 73.75 184 GLN A N 1
ATOM 1489 C CA . GLN A 1 184 ? 19.922 10.419 -14.794 1.00 73.75 184 GLN A CA 1
ATOM 1490 C C . GLN A 1 184 ? 20.537 10.211 -16.191 1.00 73.75 184 GLN A C 1
ATOM 1492 O O . GLN A 1 184 ? 21.661 9.724 -16.292 1.00 73.75 184 GLN A O 1
ATOM 1497 N N . ALA A 1 185 ? 19.829 10.591 -17.263 1.00 74.62 185 ALA A N 1
ATOM 1498 C CA . ALA A 1 185 ? 20.229 10.379 -18.654 1.00 74.62 185 ALA A CA 1
ATOM 1499 C C . ALA A 1 185 ? 20.559 8.907 -18.984 1.00 74.62 185 ALA A C 1
ATOM 1501 O O . ALA A 1 185 ? 21.498 8.617 -19.733 1.00 74.62 185 ALA A O 1
ATOM 1502 N N . LEU A 1 186 ? 19.787 7.974 -18.420 1.00 75.06 186 LEU A N 1
ATOM 1503 C CA . LEU A 1 186 ? 19.959 6.540 -18.634 1.00 75.06 186 LEU A CA 1
ATOM 1504 C C . LEU A 1 186 ? 19.184 6.053 -19.857 1.00 75.06 186 LEU A C 1
ATOM 1506 O O . LEU A 1 186 ? 18.044 6.449 -20.082 1.00 75.06 186 LEU A O 1
ATOM 1510 N N . VAL A 1 187 ? 19.755 5.119 -20.609 1.00 76.44 187 VAL A N 1
ATOM 1511 C CA . VAL A 1 187 ? 19.113 4.446 -21.745 1.00 76.44 187 VAL A CA 1
ATOM 1512 C C . VAL A 1 187 ? 17.881 3.641 -21.312 1.00 76.44 187 VAL A C 1
ATOM 1514 O O . VAL A 1 187 ? 16.901 3.596 -22.060 1.00 76.44 187 VAL A O 1
ATOM 1517 N N . SER A 1 188 ? 17.871 3.089 -20.091 1.00 81.06 188 SER A N 1
ATOM 1518 C CA . SER A 1 188 ? 16.702 2.421 -19.495 1.00 81.06 188 SER A CA 1
ATOM 1519 C C . SER A 1 188 ? 15.459 3.309 -19.408 1.00 81.06 188 SER A C 1
ATOM 1521 O O . SER A 1 188 ? 14.352 2.780 -19.345 1.00 81.06 188 SER A O 1
ATOM 1523 N N . THR A 1 189 ? 15.593 4.635 -19.540 1.00 86.19 189 THR A N 1
ATOM 1524 C CA . THR A 1 189 ? 14.458 5.545 -19.772 1.00 86.19 189 THR A CA 1
ATOM 1525 C C . THR A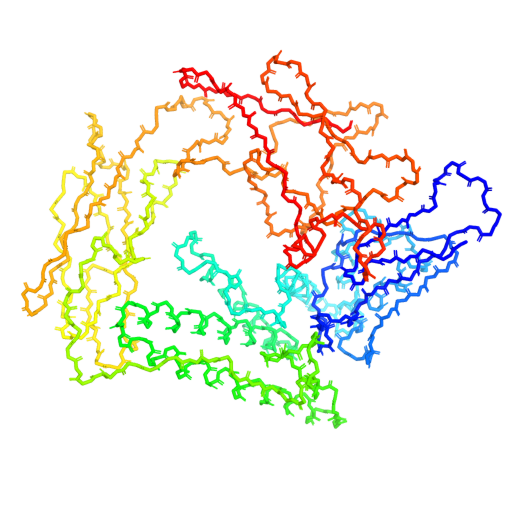 1 189 ? 13.546 5.020 -20.885 1.00 86.19 189 THR A C 1
ATOM 1527 O O . THR A 1 189 ? 12.340 4.885 -20.686 1.00 86.19 189 THR A O 1
ATOM 1530 N N . ASN A 1 190 ? 14.114 4.629 -22.031 1.00 90.88 190 ASN A N 1
ATOM 1531 C CA . ASN A 1 190 ? 13.337 4.146 -23.175 1.00 90.88 190 ASN A CA 1
ATOM 1532 C C . ASN A 1 190 ? 12.710 2.771 -22.911 1.00 90.88 190 ASN A C 1
ATOM 1534 O O . ASN A 1 190 ? 11.636 2.475 -23.428 1.00 90.88 190 ASN A O 1
ATOM 1538 N N . PHE A 1 191 ? 13.374 1.923 -22.123 1.00 89.81 191 PHE A N 1
ATOM 1539 C CA . PHE A 1 191 ? 12.836 0.627 -21.710 1.00 89.81 191 PHE A CA 1
ATOM 1540 C C . PHE A 1 191 ? 11.604 0.799 -20.817 1.00 89.81 191 PHE A C 1
ATOM 1542 O O . PHE A 1 191 ? 10.562 0.206 -21.093 1.00 89.81 191 PHE A O 1
ATOM 1549 N N . PHE A 1 192 ? 11.688 1.664 -19.805 1.00 92.75 192 PHE A N 1
ATOM 1550 C CA . PHE A 1 192 ? 10.559 1.959 -18.926 1.00 92.75 192 PHE A CA 1
ATOM 1551 C C . PHE A 1 192 ? 9.422 2.685 -19.653 1.00 92.75 192 PHE A C 1
ATOM 1553 O O . PHE A 1 192 ? 8.264 2.391 -19.381 1.00 92.75 192 PHE A O 1
ATOM 1560 N N . ALA A 1 193 ? 9.726 3.540 -20.640 1.00 96.31 193 ALA A N 1
ATOM 1561 C CA . ALA A 1 193 ? 8.703 4.135 -21.504 1.00 96.31 193 ALA A CA 1
ATOM 1562 C C . ALA A 1 193 ? 7.886 3.059 -22.241 1.00 96.31 193 ALA A C 1
ATOM 1564 O O . ALA A 1 193 ? 6.661 3.071 -22.179 1.00 96.31 193 ALA A O 1
ATOM 1565 N N . ARG A 1 194 ? 8.561 2.085 -22.875 1.00 96.12 194 ARG A N 1
ATOM 1566 C CA . ARG A 1 194 ? 7.893 0.973 -23.577 1.00 96.12 194 ARG A CA 1
ATOM 1567 C C . ARG A 1 194 ? 7.085 0.083 -22.637 1.00 96.12 194 ARG A C 1
ATOM 1569 O O . ARG A 1 194 ? 6.023 -0.395 -23.014 1.00 96.12 194 ARG A O 1
ATOM 1576 N N . ARG A 1 195 ? 7.579 -0.161 -21.420 1.00 96.19 195 ARG A N 1
ATOM 1577 C CA . ARG A 1 195 ? 6.840 -0.941 -20.418 1.00 96.19 195 ARG A CA 1
ATOM 1578 C C . ARG A 1 195 ? 5.588 -0.223 -19.927 1.00 96.19 195 ARG A C 1
ATOM 1580 O O . ARG A 1 195 ? 4.546 -0.858 -19.824 1.00 96.19 195 ARG A O 1
ATOM 1587 N N . ALA A 1 196 ? 5.686 1.079 -19.666 1.00 96.88 196 ALA A N 1
ATOM 1588 C CA . ALA A 1 196 ? 4.537 1.897 -19.302 1.00 96.88 196 ALA A CA 1
ATOM 1589 C C . ALA A 1 196 ? 3.495 1.919 -20.434 1.00 96.88 196 ALA A C 1
ATOM 1591 O O . ALA A 1 196 ? 2.316 1.709 -20.177 1.00 96.88 196 ALA A O 1
ATOM 1592 N N . GLU A 1 197 ? 3.931 2.077 -21.689 1.00 98.06 197 GLU A N 1
ATOM 1593 C CA . GLU A 1 197 ? 3.060 1.986 -22.869 1.00 98.06 197 GLU A CA 1
ATOM 1594 C C . GLU A 1 197 ? 2.390 0.609 -22.992 1.00 98.06 197 GLU A C 1
ATOM 1596 O O . GLU A 1 197 ? 1.185 0.534 -23.220 1.00 98.06 197 GLU A O 1
ATOM 1601 N N . TYR A 1 198 ? 3.139 -0.479 -22.787 1.00 98.12 198 TYR A N 1
ATOM 1602 C CA . TYR A 1 198 ? 2.581 -1.831 -22.790 1.00 98.12 198 TYR A CA 1
ATOM 1603 C C . TYR A 1 198 ? 1.514 -2.006 -21.705 1.00 98.12 198 TYR A C 1
ATOM 1605 O O . TYR A 1 198 ? 0.418 -2.456 -22.012 1.00 98.12 198 TYR A O 1
ATOM 1613 N N . ALA A 1 199 ? 1.806 -1.624 -20.457 1.00 97.00 199 ALA A N 1
ATOM 1614 C CA . ALA A 1 199 ? 0.852 -1.732 -19.354 1.00 97.00 199 ALA A CA 1
ATOM 1615 C C . ALA A 1 199 ? -0.404 -0.878 -19.605 1.00 97.00 199 ALA A C 1
ATOM 1617 O O . ALA A 1 199 ? -1.519 -1.308 -19.329 1.00 97.00 199 ALA A O 1
ATOM 1618 N N . PHE A 1 200 ? -0.243 0.301 -20.206 1.00 96.88 200 PHE A N 1
ATOM 1619 C CA . PHE A 1 200 ? -1.357 1.163 -20.592 1.00 96.88 200 PHE A CA 1
ATOM 1620 C C . PHE A 1 200 ? -2.244 0.551 -21.689 1.00 96.88 200 PHE A C 1
ATOM 1622 O O . PHE A 1 200 ? -3.460 0.693 -21.648 1.00 96.88 200 PHE A O 1
ATOM 1629 N N . MET A 1 201 ? -1.666 -0.153 -22.665 1.00 97.62 201 MET A N 1
ATOM 1630 C CA . MET A 1 201 ? -2.448 -0.897 -23.665 1.00 97.62 201 MET A CA 1
ATOM 1631 C C . MET A 1 201 ? -3.087 -2.160 -23.078 1.00 97.62 201 MET A C 1
ATOM 1633 O O . MET A 1 201 ? -4.206 -2.518 -23.443 1.00 97.62 201 MET A O 1
ATOM 1637 N N . GLU A 1 202 ? -2.389 -2.821 -22.157 1.00 96.50 202 GLU A N 1
ATOM 1638 C CA . GLU A 1 202 ? -2.877 -4.009 -21.462 1.00 96.50 202 GLU A CA 1
ATOM 1639 C C . GLU A 1 202 ? -4.095 -3.706 -20.585 1.00 96.50 202 GLU A C 1
ATOM 1641 O O . GLU A 1 202 ? -4.995 -4.533 -20.493 1.00 96.50 202 GLU A O 1
ATOM 1646 N N . ASP A 1 203 ? -4.176 -2.500 -20.024 1.00 95.50 203 ASP A N 1
ATOM 1647 C CA . ASP A 1 203 ? -5.338 -2.024 -19.271 1.00 95.50 203 ASP A CA 1
ATOM 1648 C C . ASP A 1 203 ? -6.643 -2.149 -20.077 1.00 95.50 203 ASP A C 1
ATOM 1650 O O . ASP A 1 203 ? -7.607 -2.783 -19.636 1.00 95.50 203 ASP A O 1
ATOM 1654 N N . GLN A 1 204 ? -6.635 -1.664 -21.324 1.00 94.44 204 GLN A N 1
ATOM 1655 C CA . GLN A 1 204 ? -7.777 -1.810 -22.227 1.00 94.44 204 GLN A CA 1
ATOM 1656 C C . GLN A 1 204 ? -8.049 -3.284 -22.555 1.00 94.44 204 GLN A C 1
ATOM 1658 O O . GLN A 1 204 ? -9.205 -3.695 -22.617 1.00 94.44 204 GLN A O 1
ATOM 1663 N N . ARG A 1 205 ? -7.008 -4.110 -22.723 1.00 94.25 205 ARG A N 1
ATOM 1664 C CA . ARG A 1 205 ? -7.176 -5.547 -22.995 1.00 94.25 205 ARG A CA 1
ATOM 1665 C C . ARG A 1 205 ? -7.845 -6.274 -21.822 1.00 94.25 205 ARG A C 1
ATOM 1667 O O . ARG A 1 205 ? -8.651 -7.183 -22.044 1.00 94.25 205 ARG A O 1
ATOM 1674 N N . ILE A 1 206 ? -7.527 -5.894 -20.585 1.00 93.06 206 ILE A N 1
ATOM 1675 C CA . ILE A 1 206 ? -8.163 -6.427 -19.373 1.00 93.06 206 ILE A CA 1
ATOM 1676 C C . ILE A 1 206 ? -9.640 -6.011 -19.335 1.00 93.06 206 ILE A C 1
ATOM 1678 O O . ILE A 1 206 ? -10.506 -6.865 -19.122 1.00 93.06 206 ILE A O 1
ATOM 1682 N N . ALA A 1 207 ? -9.945 -4.740 -19.619 1.00 92.25 207 ALA A N 1
ATOM 1683 C CA . ALA A 1 207 ? -11.321 -4.250 -19.719 1.00 92.25 207 ALA A CA 1
ATOM 1684 C C . ALA A 1 207 ? -12.125 -4.992 -20.806 1.00 92.25 207 ALA A C 1
ATOM 1686 O O . ALA A 1 207 ? -13.210 -5.505 -20.525 1.00 92.25 207 ALA A O 1
ATOM 1687 N N . ASP A 1 208 ? -11.560 -5.158 -22.004 1.00 92.69 208 ASP A N 1
ATOM 1688 C CA . ASP A 1 208 ? -12.180 -5.896 -23.111 1.00 92.69 208 ASP A CA 1
ATOM 1689 C C . ASP A 1 208 ? -12.426 -7.365 -22.735 1.00 92.69 208 ASP A C 1
ATOM 1691 O O . ASP A 1 208 ? -13.477 -7.937 -23.043 1.00 92.69 208 ASP A O 1
ATOM 1695 N N . THR A 1 209 ? -11.473 -7.984 -22.027 1.00 91.62 209 THR A N 1
ATOM 1696 C CA . THR A 1 209 ? -11.620 -9.351 -21.510 1.00 91.62 209 THR A CA 1
ATOM 1697 C C . THR A 1 209 ? -12.814 -9.422 -20.564 1.00 91.62 209 THR A C 1
ATOM 1699 O O . THR A 1 209 ? -13.680 -10.276 -20.760 1.00 91.62 209 THR A O 1
ATOM 1702 N N . TYR A 1 210 ? -12.927 -8.494 -19.609 1.00 90.19 210 TYR A N 1
ATOM 1703 C CA . TYR A 1 210 ? -14.075 -8.406 -18.704 1.00 90.19 210 TYR A CA 1
ATOM 1704 C C . TYR A 1 210 ? -15.394 -8.268 -19.476 1.00 90.19 210 TYR A C 1
ATOM 1706 O O . TYR A 1 210 ? -16.341 -9.024 -19.242 1.00 90.19 210 TYR A O 1
ATOM 1714 N N . HIS A 1 211 ? -15.468 -7.334 -20.429 1.00 91.50 211 HIS A N 1
ATOM 1715 C CA . HIS A 1 211 ? -16.676 -7.113 -21.228 1.00 91.50 211 HIS A CA 1
ATOM 1716 C C . HIS A 1 211 ? -17.041 -8.331 -22.080 1.00 91.50 211 HIS A C 1
ATOM 1718 O O . HIS A 1 211 ? -18.226 -8.597 -22.285 1.00 91.50 211 HIS A O 1
ATOM 1724 N N . SER A 1 212 ? -16.057 -9.105 -22.545 1.00 90.75 212 SER A N 1
ATOM 1725 C CA . SER A 1 212 ? -16.291 -10.305 -23.353 1.00 90.75 212 SER A CA 1
ATOM 1726 C C . SER A 1 212 ? -16.950 -11.451 -22.575 1.00 90.75 212 SER A C 1
ATOM 1728 O O . SER A 1 212 ? -17.683 -12.239 -23.176 1.00 90.75 212 SER A O 1
ATOM 1730 N N . LEU A 1 213 ? -16.751 -11.525 -21.249 1.00 86.62 213 LEU A N 1
ATOM 1731 C CA . LEU A 1 213 ? -17.269 -12.619 -20.420 1.00 86.62 213 LEU A CA 1
ATOM 1732 C C . LEU A 1 213 ? -18.800 -12.618 -20.342 1.00 86.62 213 LEU A C 1
ATOM 1734 O O . LEU A 1 213 ? -19.417 -13.677 -20.435 1.00 86.62 213 LEU A O 1
ATOM 1738 N N . LEU A 1 214 ? -19.419 -11.444 -20.167 1.00 73.19 214 LEU A N 1
ATOM 1739 C CA . LEU A 1 214 ? -20.868 -11.331 -19.937 1.00 73.19 214 LEU A CA 1
ATOM 1740 C C . LEU A 1 214 ? -21.576 -10.262 -20.786 1.00 73.19 214 LEU A C 1
ATOM 1742 O O . LEU A 1 214 ? -22.785 -10.106 -20.641 1.00 73.19 214 LEU A O 1
ATOM 1746 N N . ARG A 1 215 ? -20.866 -9.604 -21.718 1.00 72.62 215 ARG A N 1
ATOM 1747 C CA . ARG A 1 215 ? -21.314 -8.450 -22.528 1.00 72.62 215 ARG A CA 1
ATOM 1748 C C . ARG A 1 215 ? -21.713 -7.251 -21.656 1.00 72.62 215 ARG A C 1
ATOM 1750 O O . ARG A 1 215 ? -22.725 -7.280 -20.966 1.00 72.62 215 ARG A O 1
ATOM 1757 N N . GLY A 1 216 ? -20.953 -6.161 -21.720 1.00 82.38 216 GLY A N 1
ATOM 1758 C CA . GLY A 1 216 ? -21.263 -4.932 -20.981 1.00 82.38 216 GLY A CA 1
ATOM 1759 C C . GLY A 1 216 ? -20.201 -3.852 -21.159 1.00 82.38 216 GLY A C 1
ATOM 1760 O O . GLY A 1 216 ? -19.296 -4.025 -21.962 1.00 82.38 216 GLY A O 1
ATOM 1761 N N . ASN A 1 217 ? -20.334 -2.765 -20.398 1.00 89.25 217 ASN A N 1
ATOM 1762 C CA . ASN A 1 217 ? -19.487 -1.565 -20.447 1.00 89.25 217 ASN A CA 1
ATOM 1763 C C . ASN A 1 217 ? -19.015 -1.112 -19.045 1.00 89.25 217 ASN A C 1
ATOM 1765 O O . ASN A 1 217 ? -18.670 0.043 -18.827 1.00 89.25 217 ASN A O 1
ATOM 1769 N N . ILE A 1 218 ? -19.034 -2.025 -18.067 1.00 89.62 218 ILE A N 1
ATOM 1770 C CA . ILE A 1 218 ? -18.791 -1.720 -16.643 1.00 89.62 218 ILE A CA 1
ATOM 1771 C C . ILE A 1 218 ? -17.388 -1.145 -16.388 1.00 89.62 218 ILE A C 1
ATOM 1773 O O . ILE A 1 218 ? -17.218 -0.316 -15.508 1.00 89.62 218 ILE A O 1
ATOM 1777 N N . MET A 1 219 ? -16.391 -1.557 -17.173 1.00 90.38 219 MET A N 1
ATOM 1778 C CA . MET A 1 219 ? -15.001 -1.088 -17.053 1.00 90.38 219 MET A CA 1
ATOM 1779 C C . MET A 1 219 ? -14.677 0.202 -17.846 1.00 90.38 219 MET A C 1
ATOM 1781 O O . MET A 1 219 ? -13.505 0.547 -17.942 1.00 90.38 219 MET A O 1
ATOM 1785 N N . ASP A 1 220 ? -15.662 0.919 -18.412 1.00 90.12 220 ASP A N 1
ATOM 1786 C CA . ASP A 1 220 ? -15.427 2.083 -19.303 1.00 90.12 220 ASP A CA 1
ATOM 1787 C C . ASP A 1 220 ? -15.000 3.373 -18.578 1.00 90.12 220 ASP A C 1
ATOM 1789 O O . ASP A 1 220 ? -14.627 4.356 -19.222 1.00 90.12 220 ASP A O 1
ATOM 1793 N N . GLN A 1 221 ? -15.086 3.406 -17.245 1.00 88.50 221 GLN A N 1
ATOM 1794 C CA . GLN A 1 221 ? -14.737 4.575 -16.439 1.00 88.50 221 GLN A CA 1
ATOM 1795 C C . GLN A 1 221 ? -13.264 4.967 -16.667 1.00 88.50 221 GLN A C 1
ATOM 1797 O O . GLN A 1 221 ? -12.379 4.163 -16.373 1.00 88.50 221 GLN A O 1
ATOM 1802 N N . PRO A 1 222 ? -12.960 6.200 -17.123 1.00 88.50 222 PRO A N 1
ATOM 1803 C CA . PRO A 1 222 ? -11.587 6.689 -17.174 1.00 88.50 222 PRO A CA 1
ATOM 1804 C C . PRO A 1 222 ? -10.964 6.743 -15.773 1.00 88.50 222 PRO A C 1
ATOM 1806 O O . PRO A 1 222 ? -11.593 7.243 -14.838 1.00 88.50 222 PRO A O 1
ATOM 1809 N N . HIS A 1 223 ? -9.739 6.241 -15.644 1.00 88.12 223 HIS A N 1
ATOM 1810 C CA . HIS A 1 223 ? -9.043 6.031 -14.370 1.00 88.12 223 HIS A CA 1
ATOM 1811 C C . HIS A 1 223 ? -7.508 6.155 -14.453 1.00 88.12 223 HIS A C 1
ATOM 1813 O O . HIS A 1 223 ? -6.836 6.146 -13.424 1.00 88.12 223 HIS A O 1
ATOM 1819 N N . LEU A 1 224 ? -6.925 6.296 -15.652 1.00 88.94 224 LEU A N 1
ATOM 1820 C CA . LEU A 1 224 ? -5.480 6.490 -15.831 1.00 88.94 224 LEU A CA 1
ATOM 1821 C C . LEU A 1 224 ? -5.154 7.935 -16.219 1.00 88.94 224 LEU A C 1
ATOM 1823 O O . LEU A 1 224 ? -5.612 8.424 -17.260 1.00 88.94 224 LEU A O 1
ATOM 1827 N N . ASN A 1 225 ? -4.322 8.586 -15.394 1.00 86.12 225 ASN A N 1
ATOM 1828 C CA . ASN A 1 225 ? -3.867 9.972 -15.553 1.00 86.12 225 ASN A CA 1
ATOM 1829 C C . ASN A 1 225 ? -5.028 10.950 -15.801 1.00 86.12 225 ASN A C 1
ATOM 1831 O O . ASN A 1 225 ? -4.990 11.773 -16.722 1.00 86.12 225 ASN A O 1
ATOM 1835 N N . THR A 1 226 ? -6.098 10.810 -15.021 1.00 78.00 226 THR A N 1
ATOM 1836 C CA . THR A 1 226 ? -7.307 11.614 -15.172 1.00 78.00 226 THR A CA 1
ATOM 1837 C C . THR A 1 226 ? -7.266 12.842 -14.274 1.00 78.00 226 THR A C 1
ATOM 1839 O O . THR A 1 226 ? -7.090 12.730 -13.068 1.00 78.00 226 THR A O 1
ATOM 1842 N N . GLN A 1 227 ? -7.502 14.016 -14.853 1.00 66.56 227 GLN A N 1
ATOM 1843 C CA . GLN A 1 227 ? -7.904 15.210 -14.113 1.00 66.56 227 GLN A CA 1
ATOM 1844 C C . GLN A 1 227 ? -9.406 15.133 -13.838 1.00 66.56 227 GLN A C 1
ATOM 1846 O O . GLN A 1 227 ? -10.215 15.086 -14.777 1.00 66.56 227 GLN A O 1
ATOM 1851 N N . SER A 1 228 ? -9.761 15.069 -12.560 1.00 58.84 228 SER A N 1
ATOM 1852 C CA . SER A 1 228 ? -11.138 14.952 -12.079 1.00 58.84 228 SER A CA 1
ATOM 1853 C C . SER A 1 228 ? -11.633 16.179 -11.323 1.00 58.84 228 SER A C 1
ATOM 1855 O O . SER A 1 228 ? -12.841 16.360 -11.188 1.00 58.84 228 SER A O 1
ATOM 1857 N N . ASP A 1 229 ? -10.720 17.051 -10.910 1.00 57.19 229 ASP A N 1
ATOM 1858 C CA . ASP A 1 229 ? -10.966 18.300 -10.194 1.00 57.19 229 ASP A CA 1
ATOM 1859 C C . ASP A 1 229 ? -11.003 19.529 -11.123 1.00 57.19 229 ASP A C 1
ATOM 1861 O O . ASP A 1 229 ? -11.466 20.597 -10.721 1.00 57.19 229 ASP A O 1
ATOM 1865 N N . GLN A 1 230 ? -10.560 19.388 -12.378 1.00 59.28 230 GLN A N 1
ATOM 1866 C CA . GLN A 1 230 ? -10.507 20.476 -13.357 1.00 59.28 230 GLN A CA 1
ATOM 1867 C C . GLN A 1 230 ? -11.388 20.199 -14.574 1.00 59.28 230 GLN A C 1
ATOM 1869 O O . GLN A 1 230 ? -11.318 19.146 -15.205 1.00 59.28 230 GLN A O 1
ATOM 1874 N N . TRP A 1 231 ? -12.220 21.182 -14.926 1.00 53.25 231 TRP A N 1
ATOM 1875 C CA . TRP A 1 231 ? -12.983 21.160 -16.170 1.00 53.25 231 TRP A CA 1
ATOM 1876 C C . TRP A 1 231 ? -12.080 21.542 -17.361 1.00 53.25 231 TRP A C 1
ATOM 1878 O O . TRP A 1 231 ? -11.389 22.561 -17.282 1.00 53.25 231 TRP A O 1
ATOM 1888 N N . PRO A 1 232 ? -12.133 20.822 -18.497 1.00 62.94 232 PRO A N 1
ATOM 1889 C CA . PRO A 1 232 ? -12.984 19.665 -18.766 1.00 62.94 232 PRO A CA 1
ATOM 1890 C C . PRO A 1 232 ? -12.464 18.388 -18.100 1.00 62.94 232 PRO A C 1
ATOM 1892 O O . PRO A 1 232 ? -11.269 18.105 -18.144 1.00 62.94 232 PRO A O 1
ATOM 1895 N N . TYR A 1 233 ? -13.390 17.590 -17.559 1.00 68.31 233 TYR A N 1
ATOM 1896 C CA . TYR A 1 233 ? -13.062 16.281 -17.000 1.00 68.31 233 TYR A CA 1
ATOM 1897 C C . TYR A 1 233 ? -12.381 15.387 -18.037 1.00 68.31 233 TYR A C 1
ATOM 1899 O O . TYR A 1 233 ? -12.639 15.472 -19.244 1.00 68.31 233 TYR A O 1
ATOM 1907 N N . SER A 1 234 ? -11.547 14.472 -17.554 1.00 74.44 234 SER A N 1
ATOM 1908 C CA . SER A 1 234 ? -10.909 13.480 -18.417 1.00 74.44 234 SER A CA 1
ATOM 1909 C C . SER A 1 234 ? -11.940 12.504 -18.981 1.00 74.44 234 SER A C 1
ATOM 1911 O O . SER A 1 234 ? -12.479 11.662 -18.273 1.00 74.44 234 SER A O 1
ATOM 1913 N N . MET A 1 235 ? -12.193 12.604 -20.285 1.00 81.94 235 MET A N 1
ATOM 1914 C CA . MET A 1 235 ? -13.153 11.750 -21.001 1.00 81.94 235 MET A CA 1
ATOM 1915 C C . MET A 1 235 ? -12.531 10.445 -21.525 1.00 81.94 235 MET A C 1
ATOM 1917 O O . MET A 1 235 ? -13.186 9.697 -22.246 1.00 81.94 235 MET A O 1
ATOM 1921 N N . ARG A 1 236 ? -11.246 10.199 -21.240 1.00 87.12 236 ARG A N 1
ATOM 1922 C CA . ARG A 1 236 ? -10.508 8.999 -21.648 1.00 87.12 236 ARG A CA 1
ATOM 1923 C C . ARG A 1 236 ? -9.248 8.812 -20.811 1.00 87.12 236 ARG A C 1
ATOM 1925 O O . ARG A 1 236 ? -8.665 9.798 -20.362 1.00 87.12 236 ARG A O 1
ATOM 1932 N N . ASN A 1 237 ? -8.792 7.568 -20.713 1.00 90.50 237 ASN A N 1
ATOM 1933 C CA . ASN A 1 237 ? -7.476 7.237 -20.177 1.00 90.50 237 ASN A CA 1
ATOM 1934 C C . ASN A 1 237 ? -6.370 7.900 -21.008 1.00 90.50 237 ASN A C 1
ATOM 1936 O O . ASN A 1 237 ? -6.417 7.906 -22.245 1.00 90.50 237 ASN A O 1
ATOM 1940 N N . THR A 1 238 ? -5.364 8.445 -20.325 1.00 90.88 238 THR A N 1
ATOM 1941 C CA . THR A 1 238 ? -4.124 8.908 -20.955 1.00 90.88 238 THR A CA 1
ATOM 1942 C C . THR A 1 238 ? -2.932 8.271 -20.259 1.00 90.88 238 THR A C 1
ATOM 1944 O O . THR A 1 238 ? -2.943 8.068 -19.050 1.00 90.88 238 THR A O 1
ATOM 1947 N N . LEU A 1 239 ? -1.894 7.925 -21.015 1.00 92.94 239 LEU A N 1
ATOM 1948 C CA . LEU A 1 239 ? -0.637 7.516 -20.404 1.00 92.94 239 LEU A CA 1
ATOM 1949 C C . LEU A 1 239 ? 0.018 8.772 -19.801 1.00 92.94 239 LEU A C 1
ATOM 1951 O O . LEU A 1 239 ? 0.154 9.766 -20.528 1.00 92.94 239 LEU A O 1
ATOM 1955 N N . PRO A 1 240 ? 0.447 8.761 -18.524 1.00 92.62 240 PRO A N 1
ATOM 1956 C CA . PRO A 1 240 ? 1.256 9.845 -17.986 1.00 92.62 240 PRO A CA 1
ATOM 1957 C C . PRO A 1 240 ? 2.476 10.132 -18.878 1.00 92.62 240 PRO A C 1
ATOM 1959 O O . PRO A 1 240 ? 3.043 9.201 -19.452 1.00 92.62 240 PRO A O 1
ATOM 1962 N N . PRO A 1 241 ? 2.944 11.389 -18.979 1.00 93.56 241 PRO A N 1
ATOM 1963 C CA . PRO A 1 241 ? 4.075 11.717 -19.838 1.00 93.56 241 PRO A CA 1
ATOM 1964 C C . PRO A 1 241 ? 5.313 10.869 -19.526 1.00 93.56 241 PRO A C 1
ATOM 1966 O O . PRO A 1 241 ? 5.813 10.868 -18.397 1.00 93.56 241 PRO A O 1
ATOM 1969 N N . VAL A 1 242 ? 5.827 10.195 -20.555 1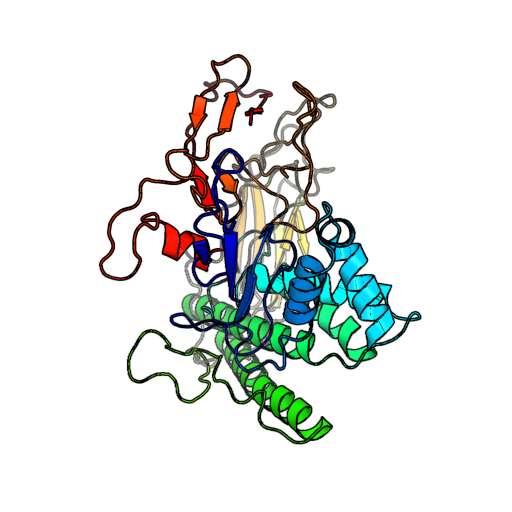.00 95.81 242 VAL A N 1
ATOM 1970 C CA . VAL A 1 242 ? 7.101 9.474 -20.523 1.00 95.81 242 VAL A CA 1
ATOM 1971 C C . VAL A 1 242 ? 8.152 10.233 -21.326 1.00 95.81 242 VAL A C 1
ATOM 1973 O O . VAL A 1 242 ? 7.864 10.878 -22.334 1.00 95.81 242 VAL A O 1
ATOM 1976 N N . SER A 1 243 ? 9.395 10.160 -20.871 1.00 94.62 243 SER A N 1
ATOM 1977 C CA . SER A 1 243 ? 10.554 10.711 -21.566 1.00 94.62 243 SER A CA 1
ATOM 1978 C C . SER A 1 243 ? 11.201 9.652 -22.449 1.00 94.62 243 SER A C 1
ATOM 1980 O O . SER A 1 243 ? 11.137 8.459 -22.153 1.00 94.62 243 SER A O 1
ATOM 1982 N N . LEU A 1 244 ? 11.880 10.094 -23.503 1.00 92.69 244 LEU A N 1
ATOM 1983 C CA . LEU A 1 244 ? 12.802 9.270 -24.273 1.00 92.69 244 LEU A CA 1
ATOM 1984 C C . LEU A 1 244 ? 14.171 9.946 -24.287 1.00 92.69 244 LEU A C 1
ATOM 1986 O O . LEU A 1 244 ? 14.274 11.163 -24.437 1.00 92.69 244 LEU A O 1
ATOM 1990 N N . VAL A 1 245 ? 15.229 9.153 -24.172 1.00 84.50 245 VAL A N 1
ATOM 1991 C CA . VAL A 1 245 ? 16.610 9.605 -24.364 1.00 84.50 245 VAL A CA 1
ATOM 1992 C C . VAL A 1 245 ? 17.127 9.120 -25.709 1.00 84.50 245 VAL A C 1
ATOM 1994 O O . VAL A 1 245 ? 16.737 8.054 -26.184 1.00 84.50 245 VAL A O 1
ATOM 1997 N N . ASN A 1 246 ? 18.037 9.870 -26.331 1.00 82.81 246 ASN A N 1
ATOM 1998 C CA . ASN A 1 246 ? 18.673 9.432 -27.569 1.00 82.81 246 ASN A CA 1
ATOM 1999 C C . ASN A 1 246 ? 19.694 8.321 -27.259 1.00 82.81 246 ASN A C 1
ATOM 2001 O O . ASN A 1 246 ? 20.779 8.625 -26.754 1.00 82.81 246 ASN A O 1
ATOM 2005 N N . PRO A 1 247 ? 19.413 7.049 -27.608 1.00 74.50 247 PRO A N 1
ATOM 2006 C CA . PRO A 1 247 ? 20.287 5.940 -27.278 1.00 74.50 247 PRO A CA 1
ATOM 2007 C C . PRO A 1 247 ? 21.448 5.847 -28.267 1.00 74.50 247 PRO A C 1
ATOM 2009 O O . PRO A 1 247 ? 22.053 4.790 -28.338 1.00 74.50 247 PRO A O 1
ATOM 2012 N N . PHE A 1 248 ? 21.734 6.877 -29.074 1.00 73.00 248 PHE A N 1
ATOM 2013 C CA . PHE A 1 248 ? 22.874 6.984 -29.995 1.00 73.00 248 PHE A CA 1
ATOM 2014 C C . PHE A 1 248 ? 23.894 8.037 -29.562 1.00 73.00 248 PHE A C 1
ATOM 2016 O O . PHE A 1 248 ? 25.050 7.976 -29.977 1.00 73.00 248 PHE A O 1
ATOM 2023 N N . VAL A 1 249 ? 23.540 8.905 -28.613 1.00 66.50 249 VAL A N 1
ATOM 2024 C CA . VAL A 1 249 ? 24.471 9.861 -28.006 1.00 66.50 249 VAL A CA 1
ATOM 2025 C C . VAL A 1 249 ? 25.104 9.229 -26.760 1.00 66.50 249 VAL A C 1
ATOM 2027 O O . VAL A 1 249 ? 24.390 8.628 -25.955 1.00 66.50 249 VAL A O 1
ATOM 2030 N N . PRO A 1 250 ? 26.439 9.246 -26.598 1.00 57.16 250 PRO A N 1
ATOM 2031 C CA . PRO A 1 250 ? 27.068 8.786 -25.365 1.00 57.16 250 PRO A CA 1
ATOM 2032 C C . PRO A 1 250 ? 26.606 9.650 -24.190 1.00 57.16 250 PRO A C 1
ATOM 2034 O O . PRO A 1 250 ? 26.665 10.880 -24.271 1.00 57.16 250 PRO A O 1
ATOM 2037 N N . SER A 1 251 ? 26.175 9.020 -23.097 1.00 52.78 251 SER A N 1
ATOM 2038 C CA . SER A 1 251 ? 26.011 9.748 -21.841 1.00 52.78 251 SER A CA 1
ATOM 2039 C C . SER A 1 251 ? 27.409 10.126 -21.359 1.00 52.78 251 SER A C 1
ATOM 2041 O O . SER A 1 251 ? 28.290 9.269 -21.273 1.00 52.78 251 SER A O 1
ATOM 2043 N N . ARG A 1 252 ? 27.664 11.415 -21.117 1.00 49.84 252 ARG A N 1
ATOM 2044 C CA . ARG A 1 252 ? 28.907 11.805 -20.438 1.00 49.84 252 ARG A CA 1
ATOM 2045 C C . ARG A 1 252 ? 28.821 11.238 -19.021 1.00 49.84 252 ARG A C 1
ATOM 2047 O O . ARG A 1 252 ? 27.735 11.349 -18.454 1.00 49.84 252 ARG A O 1
ATOM 2054 N N . PRO A 1 253 ? 29.900 10.681 -18.439 1.00 45.44 253 PRO A N 1
ATOM 2055 C CA . PRO A 1 253 ? 29.891 10.275 -17.041 1.00 45.44 253 PRO A CA 1
ATOM 2056 C C . PRO A 1 253 ? 29.473 11.485 -16.209 1.00 45.44 253 PRO A C 1
ATOM 2058 O O . PRO A 1 253 ? 30.238 12.435 -16.031 1.00 45.44 253 PRO A O 1
ATOM 2061 N N . GLY A 1 254 ? 28.208 11.511 -15.792 1.00 38.78 254 GLY A N 1
ATOM 2062 C CA . GLY A 1 254 ? 27.730 12.504 -14.853 1.00 38.78 254 GLY A CA 1
ATOM 2063 C C . GLY A 1 254 ? 28.573 12.370 -13.596 1.00 38.78 254 GLY A C 1
ATOM 2064 O O . GLY A 1 254 ? 29.102 11.298 -13.301 1.00 38.78 254 GLY A O 1
ATOM 2065 N N . ASN A 1 255 ? 28.727 13.456 -12.851 1.00 37.50 255 ASN A N 1
ATOM 2066 C CA . ASN A 1 255 ? 29.333 13.375 -11.536 1.00 37.50 255 ASN A CA 1
ATOM 2067 C C . ASN A 1 255 ? 28.433 12.468 -10.673 1.00 37.50 255 ASN A C 1
ATOM 2069 O O . ASN A 1 255 ? 27.434 12.929 -10.126 1.00 37.50 255 ASN A O 1
ATOM 2073 N N . LEU A 1 256 ? 28.744 11.168 -10.599 1.00 42.50 256 LEU A N 1
ATOM 2074 C CA . LEU A 1 256 ? 27.983 10.152 -9.854 1.00 42.50 256 LEU A CA 1
ATOM 2075 C C . LEU A 1 256 ? 27.948 10.447 -8.346 1.00 42.50 256 LEU A C 1
ATOM 2077 O O . LEU A 1 256 ? 27.201 9.808 -7.613 1.00 42.50 256 LEU A O 1
ATOM 2081 N N . ASN A 1 257 ? 28.716 11.445 -7.900 1.00 35.66 257 ASN A N 1
ATOM 2082 C CA . ASN A 1 257 ? 28.659 12.024 -6.562 1.00 35.66 257 ASN A CA 1
ATOM 2083 C C . ASN A 1 257 ? 27.409 12.889 -6.317 1.00 35.66 257 ASN A C 1
ATOM 2085 O O . ASN A 1 257 ? 27.012 13.029 -5.170 1.00 35.66 257 ASN A O 1
ATOM 2089 N N . ASN A 1 258 ? 26.769 13.425 -7.367 1.00 34.03 258 ASN A N 1
ATOM 2090 C CA . ASN A 1 258 ? 25.554 14.255 -7.279 1.00 34.03 258 ASN A CA 1
ATOM 2091 C C . ASN A 1 258 ? 24.360 13.668 -8.055 1.00 34.03 258 ASN A C 1
ATOM 2093 O O . ASN A 1 258 ? 23.331 14.328 -8.207 1.00 34.03 258 ASN A O 1
ATOM 2097 N N . ALA A 1 259 ? 24.479 12.446 -8.581 1.00 37.41 259 ALA A N 1
ATOM 2098 C CA . ALA A 1 259 ? 23.329 11.753 -9.139 1.00 37.41 259 ALA A CA 1
ATOM 2099 C C . ALA A 1 259 ? 22.402 11.335 -7.980 1.00 37.41 259 ALA A C 1
ATOM 2101 O O . ALA A 1 259 ? 22.902 10.803 -6.988 1.00 37.41 259 ALA A O 1
ATOM 2102 N N . PRO A 1 260 ? 21.067 11.453 -8.105 1.00 36.34 260 PRO A N 1
ATOM 2103 C CA . PRO A 1 260 ? 20.098 10.951 -7.114 1.00 36.34 260 PRO A CA 1
ATOM 2104 C C . PRO A 1 260 ? 20.114 9.409 -6.945 1.00 36.34 260 PRO A C 1
ATOM 2106 O O . PRO A 1 260 ? 19.176 8.822 -6.425 1.00 36.34 260 PRO A O 1
ATOM 2109 N N . ALA A 1 261 ? 21.169 8.749 -7.431 1.00 38.50 261 ALA A N 1
ATOM 2110 C CA . ALA A 1 261 ? 21.470 7.325 -7.358 1.00 38.50 261 ALA A CA 1
ATOM 2111 C C . ALA A 1 261 ? 22.422 6.960 -6.199 1.00 38.50 261 ALA A C 1
ATOM 2113 O O . ALA A 1 261 ? 22.701 5.777 -6.005 1.00 38.50 261 ALA A O 1
ATOM 2114 N N . GLN A 1 262 ? 22.920 7.930 -5.420 1.00 37.31 262 GLN A N 1
ATOM 2115 C CA . GLN A 1 262 ? 23.546 7.615 -4.135 1.00 37.31 262 GLN A CA 1
ATOM 2116 C C . GLN A 1 262 ? 22.455 7.493 -3.067 1.00 37.31 262 GLN A C 1
ATOM 2118 O O . GLN A 1 262 ? 21.876 8.511 -2.688 1.00 37.31 262 GLN A O 1
ATOM 2123 N N . PRO A 1 263 ? 22.140 6.288 -2.563 1.00 36.66 263 PRO A N 1
ATOM 2124 C CA . PRO A 1 263 ? 21.414 6.187 -1.310 1.00 36.66 263 PRO A CA 1
ATOM 2125 C C . PRO A 1 263 ? 22.289 6.810 -0.223 1.00 36.66 263 PRO A C 1
ATOM 2127 O O . PRO A 1 263 ? 23.367 6.314 0.095 1.00 36.66 263 PRO A O 1
ATOM 2130 N N . GLY A 1 264 ? 21.832 7.932 0.322 1.00 34.03 264 GLY A N 1
ATOM 2131 C CA . GLY A 1 264 ? 22.426 8.579 1.488 1.00 34.03 264 GLY A CA 1
ATOM 2132 C C . GLY A 1 264 ? 22.093 7.834 2.781 1.00 34.03 264 GLY A C 1
ATOM 2133 O O . GLY A 1 264 ? 21.593 8.453 3.712 1.00 34.03 264 GLY A O 1
ATOM 2134 N N . GLY A 1 265 ? 22.312 6.517 2.821 1.00 40.16 265 GLY A N 1
ATOM 2135 C CA . GLY A 1 265 ? 22.115 5.686 4.009 1.00 40.16 265 GLY A CA 1
ATOM 2136 C C . GLY A 1 265 ? 23.450 5.168 4.544 1.00 40.16 265 GLY A C 1
ATOM 2137 O O . GLY A 1 265 ? 24.239 4.589 3.796 1.00 40.16 265 GLY A O 1
ATOM 2138 N N . GLU A 1 266 ? 23.718 5.379 5.831 1.00 39.38 266 GLU A N 1
ATOM 2139 C CA . GLU A 1 266 ? 24.777 4.658 6.549 1.00 39.38 266 GLU A CA 1
ATOM 2140 C C . GLU A 1 266 ? 24.426 3.159 6.618 1.00 39.38 266 GLU A C 1
ATOM 2142 O O . GLU A 1 266 ? 23.252 2.824 6.679 1.00 39.38 266 GLU A O 1
ATOM 2147 N N . MET A 1 267 ? 25.395 2.229 6.587 1.00 43.53 267 MET A N 1
ATOM 2148 C CA . MET A 1 267 ? 25.099 0.796 6.770 1.00 43.53 267 MET A CA 1
ATOM 2149 C C . MET A 1 267 ? 25.252 0.374 8.235 1.00 43.53 267 MET A C 1
ATOM 2151 O O . MET A 1 267 ? 26.345 0.482 8.800 1.00 43.53 267 MET A O 1
ATOM 2155 N N . HIS A 1 268 ? 24.188 -0.193 8.819 1.00 40.31 268 HIS A N 1
ATOM 2156 C CA . HIS A 1 268 ? 24.133 -0.596 10.231 1.00 40.31 268 HIS A CA 1
ATOM 2157 C C . HIS A 1 268 ? 24.061 -2.114 10.450 1.00 40.31 268 HIS A C 1
ATOM 2159 O O . HIS A 1 268 ? 23.350 -2.838 9.752 1.00 40.31 268 HIS A O 1
ATOM 2165 N N . ARG A 1 269 ? 24.747 -2.606 11.497 1.00 36.69 269 ARG A N 1
ATOM 2166 C CA . ARG A 1 269 ? 24.789 -4.037 11.889 1.00 36.69 269 ARG A CA 1
ATOM 2167 C C . ARG A 1 269 ? 23.427 -4.631 12.280 1.00 36.69 269 ARG A C 1
ATOM 2169 O O . ARG A 1 269 ? 23.283 -5.850 12.308 1.00 36.69 269 ARG A O 1
ATOM 2176 N N . SER A 1 270 ? 22.441 -3.791 12.586 1.00 35.41 270 SER A N 1
ATOM 2177 C CA . SER A 1 270 ? 21.070 -4.171 12.950 1.00 35.41 270 SER A CA 1
ATOM 2178 C C . SER A 1 270 ? 20.211 -4.620 11.755 1.00 35.41 270 SER A C 1
ATOM 2180 O O . SER A 1 270 ? 19.100 -5.103 11.975 1.00 35.41 270 SER A O 1
ATOM 2182 N N . ARG A 1 271 ? 20.702 -4.532 10.503 1.00 40.81 271 ARG A N 1
ATOM 2183 C CA . ARG A 1 271 ? 19.985 -4.985 9.295 1.00 40.81 271 ARG A CA 1
ATOM 2184 C C . ARG A 1 271 ? 20.883 -5.715 8.278 1.00 40.81 271 ARG A C 1
ATOM 2186 O O . ARG A 1 271 ? 22.101 -5.513 8.247 1.00 40.81 271 ARG A O 1
ATOM 2193 N N . PRO A 1 272 ? 20.296 -6.553 7.397 1.00 34.34 272 PRO A N 1
ATOM 2194 C CA . PRO A 1 272 ? 20.951 -6.953 6.158 1.00 34.34 272 PRO A CA 1
ATOM 2195 C C . PRO A 1 272 ? 21.100 -5.720 5.250 1.00 34.34 272 PRO A C 1
ATOM 2197 O O . PRO A 1 272 ? 20.121 -5.146 4.785 1.00 34.34 272 PRO A O 1
ATOM 2200 N N . ALA A 1 273 ? 22.350 -5.309 5.055 1.00 36.97 273 ALA A N 1
ATOM 2201 C CA . ALA A 1 273 ? 22.803 -4.174 4.255 1.00 36.97 273 ALA A CA 1
ATOM 2202 C C . ALA A 1 273 ? 22.196 -4.105 2.839 1.00 36.97 273 ALA A C 1
ATOM 2204 O O . ALA A 1 273 ? 22.146 -5.139 2.178 1.00 36.97 273 ALA A O 1
ATOM 2205 N N . ARG A 1 274 ? 21.820 -2.904 2.361 1.00 47.91 274 ARG A N 1
ATOM 2206 C CA . ARG A 1 274 ? 21.521 -2.543 0.949 1.00 47.91 274 ARG A CA 1
ATOM 2207 C C . ARG A 1 274 ? 21.610 -1.016 0.796 1.00 47.91 274 ARG A C 1
ATOM 2209 O O . ARG A 1 274 ? 21.269 -0.325 1.740 1.00 47.91 274 ARG A O 1
ATOM 2216 N N . ALA A 1 275 ? 21.993 -0.376 -0.306 1.00 41.81 275 ALA A N 1
ATOM 2217 C CA . ALA A 1 275 ? 22.540 -0.730 -1.619 1.00 41.81 275 ALA A CA 1
ATOM 2218 C C . ALA A 1 275 ? 23.343 0.509 -2.094 1.00 41.81 275 ALA A C 1
ATOM 2220 O O . ALA A 1 275 ? 23.408 1.495 -1.376 1.00 41.81 275 ALA A O 1
ATOM 2221 N N . ALA A 1 276 ? 23.916 0.507 -3.295 1.00 36.31 276 ALA A N 1
ATOM 2222 C CA . ALA A 1 276 ? 24.214 1.729 -4.045 1.00 36.31 276 ALA A CA 1
ATOM 2223 C C . ALA A 1 276 ? 23.708 1.476 -5.461 1.00 36.31 276 ALA A C 1
ATOM 2225 O O . ALA A 1 276 ? 24.175 0.551 -6.122 1.00 36.31 276 ALA A O 1
ATOM 2226 N N . LEU A 1 277 ? 22.689 2.221 -5.887 1.00 39.06 277 LEU A N 1
ATOM 2227 C CA . LEU A 1 277 ? 21.997 1.961 -7.143 1.00 39.06 277 LEU A CA 1
ATOM 2228 C C . LEU A 1 277 ? 22.792 2.584 -8.289 1.00 39.06 277 LEU A C 1
ATOM 2230 O O . LEU A 1 277 ? 22.577 3.740 -8.639 1.00 39.06 277 LEU A O 1
ATOM 2234 N N . LEU A 1 278 ? 23.722 1.831 -8.875 1.00 43.47 278 LEU A N 1
ATOM 2235 C CA . LEU A 1 278 ? 24.416 2.287 -10.074 1.00 43.47 278 LEU A CA 1
ATOM 2236 C C . LEU A 1 278 ? 23.733 1.730 -11.324 1.00 43.47 278 LEU A C 1
ATOM 2238 O O . LEU A 1 278 ? 23.961 0.588 -11.710 1.00 43.47 278 LEU A O 1
ATOM 2242 N N . TYR A 1 279 ? 22.915 2.554 -11.974 1.00 44.62 279 TYR A N 1
ATOM 2243 C CA . TYR A 1 279 ? 22.519 2.293 -13.351 1.00 44.62 279 TYR A CA 1
ATOM 2244 C C . TYR A 1 279 ? 23.688 2.652 -14.266 1.00 44.62 279 TYR A C 1
ATOM 2246 O O . TYR A 1 279 ? 24.095 3.810 -14.375 1.00 44.62 279 TYR A O 1
ATOM 2254 N N . LEU A 1 280 ? 24.268 1.635 -14.890 1.00 45.31 280 LEU A N 1
ATOM 2255 C CA . LEU A 1 280 ? 25.446 1.756 -15.738 1.00 45.31 280 LEU A CA 1
ATOM 2256 C C . LEU A 1 280 ? 24.988 1.757 -17.193 1.00 45.31 280 LEU A C 1
ATOM 2258 O O . LEU A 1 280 ? 24.504 0.752 -17.694 1.00 45.31 280 LEU A O 1
ATOM 2262 N N . CYS A 1 281 ? 25.113 2.896 -17.873 1.00 38.34 281 CYS A N 1
ATOM 2263 C CA . CYS A 1 281 ? 24.657 3.034 -19.250 1.00 38.34 281 CYS A CA 1
ATOM 2264 C C . CYS A 1 281 ? 25.790 2.917 -20.262 1.00 38.34 281 CYS A C 1
ATOM 2266 O O . CYS A 1 281 ? 26.826 3.556 -20.120 1.00 38.34 281 CYS A O 1
ATOM 2268 N N . ARG A 1 282 ? 25.477 2.184 -21.339 1.00 41.09 282 ARG A N 1
ATOM 2269 C CA . ARG A 1 282 ? 26.138 2.169 -22.651 1.00 41.09 282 ARG A CA 1
ATOM 2270 C C . ARG A 1 282 ? 27.623 1.776 -22.633 1.00 41.09 282 ARG A C 1
ATOM 2272 O O . ARG A 1 282 ? 28.487 2.579 -22.327 1.00 41.09 282 ARG A O 1
ATOM 2279 N N . LEU A 1 283 ? 27.893 0.555 -23.114 1.00 35.12 283 LEU A N 1
ATOM 2280 C CA . LEU A 1 283 ? 29.224 -0.021 -23.408 1.00 35.12 283 LEU A CA 1
ATOM 2281 C C . LEU A 1 283 ? 29.995 -0.617 -22.220 1.00 35.12 283 LEU A C 1
ATOM 2283 O O . LEU A 1 283 ? 31.180 -0.931 -22.348 1.00 35.12 283 LEU A O 1
ATOM 2287 N N . LEU A 1 284 ? 29.342 -0.848 -21.083 1.00 46.00 284 LEU A N 1
ATOM 2288 C CA . LEU A 1 284 ? 30.036 -1.304 -19.886 1.00 46.00 284 LEU A CA 1
ATOM 2289 C C . LEU A 1 284 ? 29.913 -2.822 -19.714 1.00 46.00 284 LEU A C 1
ATOM 2291 O O . LEU A 1 284 ? 28.886 -3.346 -19.293 1.00 46.00 284 LEU A O 1
ATOM 2295 N N . ARG A 1 285 ? 31.010 -3.541 -19.970 1.00 49.44 285 ARG A N 1
ATOM 2296 C CA . ARG A 1 285 ? 31.272 -4.776 -19.221 1.00 49.44 285 ARG A CA 1
ATOM 2297 C C . ARG A 1 285 ? 31.615 -4.345 -17.808 1.00 49.44 285 ARG A C 1
ATOM 2299 O O . ARG A 1 285 ? 32.681 -3.766 -17.600 1.00 49.44 285 ARG A O 1
ATOM 2306 N N . THR A 1 286 ? 30.706 -4.552 -16.870 1.00 53.16 286 THR A N 1
ATOM 2307 C CA . THR A 1 286 ? 30.944 -4.176 -15.482 1.00 53.16 286 THR A CA 1
ATOM 2308 C C . THR A 1 286 ? 31.715 -5.312 -14.828 1.00 53.16 286 THR A C 1
ATOM 2310 O O . THR A 1 286 ? 31.306 -6.474 -14.847 1.00 53.16 286 THR A O 1
ATOM 2313 N N . ARG A 1 287 ? 32.893 -4.996 -14.297 1.00 55.28 287 ARG A N 1
ATOM 2314 C CA . ARG A 1 287 ? 33.599 -5.853 -13.347 1.00 55.28 287 ARG A CA 1
ATOM 2315 C C . ARG A 1 287 ? 33.721 -5.060 -12.063 1.00 55.28 287 ARG A C 1
ATOM 2317 O O . ARG A 1 287 ? 34.322 -3.987 -12.055 1.00 55.28 287 ARG A O 1
ATOM 2324 N N . VAL A 1 288 ? 33.151 -5.575 -10.983 1.00 55.84 288 VAL A N 1
ATOM 2325 C CA . VAL A 1 288 ? 33.314 -4.942 -9.678 1.00 55.84 288 VAL A CA 1
ATOM 2326 C C . VAL A 1 288 ? 34.615 -5.443 -9.060 1.00 55.84 288 VAL A C 1
ATOM 2328 O O . VAL A 1 288 ? 34.764 -6.624 -8.751 1.00 55.84 288 VAL A O 1
ATOM 2331 N N . GLY A 1 289 ? 35.575 -4.534 -8.906 1.00 57.28 289 GLY A N 1
ATOM 2332 C CA . GLY A 1 289 ? 36.775 -4.738 -8.109 1.00 57.28 289 GLY A CA 1
ATOM 2333 C C . GLY A 1 289 ? 36.523 -4.244 -6.690 1.00 57.28 289 GLY A C 1
ATOM 2334 O O . GLY A 1 289 ? 36.264 -3.065 -6.467 1.00 57.28 289 GLY A O 1
ATOM 2335 N N . ILE A 1 290 ? 36.586 -5.127 -5.702 1.00 59.56 290 ILE A N 1
ATOM 2336 C CA . ILE A 1 290 ? 36.427 -4.719 -4.304 1.00 59.56 290 ILE A CA 1
ATOM 2337 C C . ILE A 1 290 ? 37.812 -4.404 -3.748 1.00 59.56 290 ILE A C 1
ATOM 2339 O O . ILE A 1 290 ? 38.645 -5.297 -3.612 1.00 59.56 290 ILE A O 1
ATOM 2343 N N . THR A 1 291 ? 38.040 -3.139 -3.399 1.00 58.41 291 THR A N 1
ATOM 2344 C CA . THR A 1 291 ? 39.241 -2.704 -2.679 1.00 58.41 291 THR A CA 1
ATOM 2345 C C . THR A 1 291 ? 38.789 -2.151 -1.339 1.00 58.41 291 THR A C 1
ATOM 2347 O O . THR A 1 291 ? 38.550 -0.954 -1.200 1.00 58.41 291 THR A O 1
ATOM 2350 N N . SER A 1 292 ? 38.613 -3.029 -0.353 1.00 58.34 292 SER A N 1
ATOM 2351 C CA . SER A 1 292 ? 38.085 -2.632 0.950 1.00 58.34 292 SER A CA 1
ATOM 2352 C C . SER A 1 292 ? 38.755 -3.380 2.106 1.00 58.34 292 SER A C 1
ATOM 2354 O O . SER A 1 292 ? 39.016 -4.576 1.978 1.00 58.34 292 SER A O 1
ATOM 2356 N N . PRO A 1 293 ? 38.995 -2.712 3.254 1.00 56.66 293 PRO A N 1
ATOM 2357 C CA . PRO A 1 293 ? 39.329 -3.383 4.512 1.00 56.66 293 PRO A CA 1
ATOM 2358 C C . PRO A 1 293 ? 38.131 -4.134 5.125 1.00 56.66 293 PRO A C 1
ATOM 2360 O O . PRO A 1 293 ? 38.302 -4.852 6.108 1.00 56.66 293 PRO A O 1
ATOM 2363 N N . VAL A 1 294 ? 36.925 -3.970 4.569 1.00 63.31 294 VAL A N 1
ATOM 2364 C CA . VAL A 1 294 ? 35.715 -4.712 4.935 1.00 63.31 294 VAL A CA 1
ATOM 2365 C C . VAL A 1 294 ? 35.354 -5.686 3.836 1.00 63.31 294 VAL A C 1
ATOM 2367 O O . VAL A 1 294 ? 35.447 -5.374 2.652 1.00 63.31 294 VAL A O 1
ATOM 2370 N N . VAL A 1 295 ? 34.883 -6.866 4.229 1.00 71.31 295 VAL A N 1
ATOM 2371 C CA . VAL A 1 295 ? 34.339 -7.820 3.270 1.00 71.31 295 VAL A CA 1
ATOM 2372 C C . VAL A 1 295 ? 32.951 -7.356 2.840 1.00 71.31 295 VAL A C 1
ATOM 2374 O O . VAL A 1 295 ? 31.941 -7.642 3.483 1.00 71.31 295 VAL A O 1
ATOM 2377 N N . LEU A 1 296 ? 32.936 -6.598 1.748 1.00 74.88 296 LEU A N 1
ATOM 2378 C CA . LEU A 1 296 ? 31.735 -6.297 0.986 1.00 74.88 296 LEU A CA 1
ATOM 2379 C C . LEU A 1 296 ? 31.388 -7.503 0.110 1.00 74.88 296 LEU A C 1
ATOM 2381 O O . LEU A 1 296 ? 32.266 -8.096 -0.518 1.00 74.88 296 LEU A O 1
ATOM 2385 N N . GLN A 1 297 ? 30.110 -7.850 0.053 1.00 76.75 297 GLN A N 1
ATOM 2386 C CA . GLN A 1 297 ? 29.563 -8.733 -0.969 1.00 76.75 297 GLN A CA 1
ATOM 2387 C C . GLN A 1 297 ? 28.803 -7.866 -1.971 1.00 76.75 297 GLN A C 1
ATOM 2389 O O . GLN A 1 297 ? 28.170 -6.874 -1.607 1.00 76.75 297 GLN A O 1
ATOM 2394 N N . VAL A 1 298 ? 28.917 -8.216 -3.246 1.00 75.06 298 VAL A N 1
ATOM 2395 C CA . VAL A 1 298 ? 28.333 -7.445 -4.340 1.00 75.06 298 VAL A CA 1
ATOM 2396 C C . VAL A 1 298 ? 27.562 -8.396 -5.231 1.00 75.06 298 VAL A C 1
ATOM 2398 O O . VAL A 1 298 ? 28.123 -9.406 -5.655 1.00 75.06 298 VAL A O 1
ATOM 2401 N N . ASP A 1 299 ? 26.303 -8.073 -5.506 1.00 72.75 299 ASP A N 1
ATOM 2402 C CA . ASP A 1 299 ? 25.434 -8.898 -6.340 1.00 72.75 299 ASP A CA 1
ATOM 2403 C C . ASP A 1 299 ? 24.561 -8.047 -7.287 1.00 72.75 299 ASP A C 1
ATOM 2405 O O . ASP A 1 299 ? 23.839 -7.168 -6.811 1.00 72.75 299 ASP A O 1
ATOM 2409 N N . PRO A 1 300 ? 24.625 -8.264 -8.614 1.00 71.38 300 PRO A N 1
ATOM 2410 C CA . PRO A 1 300 ? 25.655 -9.046 -9.296 1.00 71.38 300 PRO A CA 1
ATOM 2411 C C . PRO A 1 300 ? 27.025 -8.339 -9.233 1.00 71.38 300 PRO A C 1
ATOM 2413 O O . PRO A 1 300 ? 27.109 -7.111 -9.292 1.00 71.38 300 PRO A O 1
ATOM 2416 N N . ASN A 1 301 ? 28.122 -9.104 -9.137 1.00 72.19 301 ASN A N 1
ATOM 2417 C CA . ASN A 1 301 ? 29.500 -8.566 -9.128 1.00 72.19 301 ASN A CA 1
ATOM 2418 C C . ASN A 1 301 ? 30.116 -8.376 -10.531 1.00 72.19 301 ASN A C 1
ATOM 2420 O O . ASN A 1 301 ? 31.240 -7.882 -10.668 1.00 72.19 301 ASN A O 1
ATOM 2424 N N . HIS A 1 302 ? 29.387 -8.770 -11.570 1.00 73.44 302 HIS A N 1
ATOM 2425 C CA . HIS A 1 302 ? 29.704 -8.526 -12.968 1.00 73.44 302 HIS A CA 1
ATOM 2426 C C . HIS A 1 302 ? 28.417 -8.510 -13.792 1.00 73.44 302 HIS A C 1
ATOM 2428 O O . HIS A 1 302 ? 27.410 -9.088 -13.390 1.00 73.44 302 HIS A O 1
ATOM 2434 N N . GLY A 1 303 ? 28.451 -7.881 -14.958 1.00 69.69 303 GLY A N 1
ATOM 2435 C CA . GLY A 1 303 ? 27.307 -7.842 -15.858 1.00 69.69 303 GLY A CA 1
ATOM 2436 C C . GLY A 1 303 ? 27.657 -7.252 -17.215 1.00 69.69 303 GLY A C 1
ATOM 2437 O O . GLY A 1 303 ? 28.735 -6.684 -17.422 1.00 69.69 303 GLY A O 1
ATOM 2438 N N . GLU A 1 304 ? 26.728 -7.402 -18.150 1.00 69.25 304 GLU A N 1
ATOM 2439 C CA . GLU A 1 304 ? 26.784 -6.770 -19.461 1.00 69.25 304 GLU A CA 1
ATOM 2440 C C . GLU A 1 304 ? 25.523 -5.934 -19.646 1.00 69.25 304 GLU A C 1
ATOM 2442 O O . GLU A 1 304 ? 24.412 -6.452 -19.562 1.00 69.25 304 GLU A O 1
ATOM 2447 N N . VAL A 1 305 ? 25.708 -4.635 -19.875 1.00 66.12 305 VAL A N 1
ATOM 2448 C CA . VAL A 1 305 ? 24.611 -3.720 -20.197 1.00 66.12 305 VAL A CA 1
ATOM 2449 C C . VAL A 1 305 ? 24.537 -3.549 -21.708 1.00 66.12 305 VAL A C 1
ATOM 2451 O O . VAL A 1 305 ? 25.560 -3.380 -22.379 1.00 66.12 305 VAL A O 1
ATOM 2454 N N . ILE A 1 306 ? 23.328 -3.583 -22.259 1.00 65.94 306 ILE A N 1
ATOM 2455 C CA . ILE A 1 306 ? 23.105 -3.470 -23.702 1.00 65.94 306 ILE A CA 1
ATOM 2456 C C . ILE A 1 306 ? 22.522 -2.102 -24.064 1.00 65.94 306 ILE A C 1
ATOM 2458 O O . ILE A 1 306 ? 22.003 -1.365 -23.228 1.00 65.94 306 ILE A O 1
ATOM 2462 N N . ALA A 1 307 ? 22.637 -1.737 -25.340 1.00 63.50 307 ALA A N 1
ATOM 2463 C CA . ALA A 1 307 ? 22.373 -0.379 -25.809 1.00 63.50 307 ALA A CA 1
ATOM 2464 C C . ALA A 1 307 ? 20.894 0.049 -25.799 1.00 63.50 307 ALA A C 1
ATOM 2466 O O . ALA A 1 307 ? 20.630 1.214 -26.087 1.00 63.50 307 ALA A O 1
ATOM 2467 N N . ASP A 1 308 ? 19.949 -0.845 -25.502 1.00 69.12 308 ASP A N 1
ATOM 2468 C CA . ASP A 1 308 ? 18.516 -0.531 -25.399 1.00 69.12 308 ASP A CA 1
ATOM 2469 C C . ASP A 1 308 ? 18.025 -0.354 -23.946 1.00 69.12 308 ASP A C 1
ATOM 2471 O O . ASP A 1 308 ? 16.842 -0.059 -23.737 1.00 69.12 308 ASP A O 1
ATOM 2475 N N . GLY A 1 309 ? 18.935 -0.505 -22.971 1.00 64.50 309 GLY A N 1
ATOM 2476 C CA . GLY A 1 309 ? 18.689 -0.351 -21.539 1.00 64.50 309 GLY A CA 1
ATOM 2477 C C . GLY A 1 309 ? 17.931 -1.509 -20.886 1.00 64.50 309 GLY A C 1
ATOM 2478 O O . GLY A 1 309 ? 17.688 -1.454 -19.684 1.00 64.50 309 GLY A O 1
ATOM 2479 N N . SER A 1 310 ? 17.550 -2.559 -21.626 1.00 69.69 310 SER A N 1
ATOM 2480 C CA . SER A 1 310 ? 16.791 -3.684 -21.060 1.00 69.69 310 SER A CA 1
ATOM 2481 C C . SER A 1 310 ? 17.645 -4.626 -20.208 1.00 69.69 310 SER A C 1
ATOM 2483 O O . SER A 1 310 ? 17.098 -5.479 -19.515 1.00 69.69 310 SER A O 1
ATOM 2485 N N . ALA A 1 311 ? 18.973 -4.500 -20.286 1.00 70.38 311 ALA A N 1
ATOM 2486 C CA . ALA A 1 311 ? 19.931 -5.247 -19.470 1.00 70.38 311 ALA A CA 1
ATOM 2487 C C . ALA A 1 311 ? 20.595 -4.378 -18.389 1.00 70.38 311 ALA A C 1
ATOM 2489 O O . ALA A 1 311 ? 21.608 -4.779 -17.821 1.00 70.38 311 ALA A O 1
ATOM 2490 N N . ASP A 1 312 ? 20.062 -3.183 -18.114 1.00 68.44 312 ASP A N 1
ATOM 2491 C CA . ASP A 1 312 ? 20.497 -2.408 -16.955 1.00 68.44 312 ASP A CA 1
ATOM 2492 C C . ASP A 1 312 ? 20.231 -3.234 -15.684 1.00 68.44 312 ASP A C 1
ATOM 2494 O O . ASP A 1 312 ? 19.129 -3.742 -15.471 1.00 68.44 312 ASP A O 1
ATOM 2498 N N . VAL A 1 313 ? 21.250 -3.378 -14.835 1.00 64.75 313 VAL A N 1
ATOM 2499 C CA . VAL A 1 313 ? 21.172 -4.174 -13.604 1.00 64.75 313 VAL A CA 1
ATOM 2500 C C . VAL A 1 313 ? 21.321 -3.294 -12.371 1.00 64.75 313 VAL A C 1
ATOM 2502 O O . VAL A 1 313 ? 22.157 -2.394 -12.322 1.00 64.75 313 VAL A O 1
ATOM 2505 N N . LYS A 1 314 ? 20.524 -3.593 -11.343 1.00 71.56 314 LYS A N 1
ATOM 2506 C CA . LYS A 1 314 ? 20.693 -3.053 -9.993 1.00 71.56 314 LYS A CA 1
ATOM 2507 C C . LYS A 1 314 ? 21.760 -3.872 -9.275 1.00 71.56 314 LYS A C 1
ATOM 2509 O O . LYS A 1 314 ? 21.543 -5.045 -8.990 1.00 71.56 314 LYS A O 1
ATOM 2514 N N . THR A 1 315 ? 22.892 -3.247 -8.972 1.00 68.94 315 THR A N 1
ATOM 2515 C CA . THR A 1 315 ? 23.929 -3.846 -8.125 1.00 68.94 315 THR A CA 1
ATOM 2516 C C . THR A 1 315 ? 23.662 -3.529 -6.658 1.00 68.94 315 THR A C 1
ATOM 2518 O O . THR A 1 315 ? 23.484 -2.376 -6.269 1.00 68.94 315 THR A O 1
ATOM 2521 N N . VAL A 1 316 ? 23.641 -4.564 -5.827 1.00 72.44 316 VAL A N 1
ATOM 2522 C CA . VAL A 1 316 ? 23.435 -4.473 -4.384 1.00 72.44 316 VAL A CA 1
ATOM 2523 C C . VAL A 1 316 ? 24.765 -4.704 -3.678 1.00 72.44 316 VAL A C 1
ATOM 2525 O O . VAL A 1 316 ? 25.458 -5.685 -3.936 1.00 72.44 316 VAL A O 1
ATOM 2528 N N . PHE A 1 317 ? 25.108 -3.794 -2.769 1.00 73.88 317 PHE A N 1
ATOM 2529 C CA . PHE A 1 317 ? 26.262 -3.913 -1.884 1.00 73.88 317 PHE A CA 1
ATOM 2530 C C . PHE A 1 317 ? 25.783 -4.335 -0.502 1.00 73.88 317 PHE A C 1
ATOM 2532 O O . PHE A 1 317 ? 24.917 -3.672 0.072 1.00 73.88 317 PHE A O 1
ATOM 2539 N N . THR A 1 318 ? 26.357 -5.409 0.033 1.00 75.25 318 THR A N 1
ATOM 2540 C CA . THR A 1 318 ? 26.082 -5.882 1.390 1.00 75.25 318 THR A CA 1
ATOM 2541 C C . THR A 1 318 ? 27.373 -6.040 2.193 1.00 75.25 318 THR A C 1
ATOM 2543 O O . THR A 1 318 ? 28.456 -6.223 1.637 1.00 75.25 318 THR A O 1
ATOM 2546 N N . VAL A 1 319 ? 27.281 -5.934 3.520 1.00 76.06 319 VAL A N 1
ATOM 2547 C CA . VAL A 1 319 ? 28.413 -6.131 4.439 1.00 76.06 319 VAL A CA 1
ATOM 2548 C C . VAL A 1 319 ? 28.334 -7.528 5.046 1.00 76.06 319 VAL A C 1
ATOM 2550 O O . VAL A 1 319 ? 27.328 -7.890 5.657 1.00 76.06 319 VAL A O 1
ATOM 2553 N N . ASP A 1 320 ? 29.415 -8.303 4.934 1.00 76.56 320 ASP A N 1
ATOM 2554 C CA . ASP A 1 320 ? 29.570 -9.551 5.682 1.00 76.56 320 ASP A CA 1
ATOM 2555 C C . ASP A 1 320 ? 30.025 -9.236 7.113 1.00 76.56 320 ASP A C 1
ATOM 2557 O O . ASP A 1 320 ? 31.220 -9.171 7.423 1.00 76.56 320 ASP A O 1
ATOM 2561 N N . TRP A 1 321 ? 29.050 -9.035 8.002 1.00 75.25 321 TRP A N 1
ATOM 2562 C CA . TRP A 1 321 ? 29.281 -8.670 9.402 1.00 75.25 321 TRP A CA 1
ATOM 2563 C C . TRP A 1 321 ? 30.130 -9.680 10.188 1.00 75.25 321 TRP A C 1
ATOM 2565 O O . TRP A 1 321 ? 30.661 -9.323 11.239 1.00 75.25 321 TRP A O 1
ATOM 2575 N N . THR A 1 322 ? 30.278 -10.923 9.711 1.00 78.00 322 THR A N 1
ATOM 2576 C CA . THR A 1 322 ? 31.129 -11.939 10.360 1.00 78.00 322 THR A CA 1
ATOM 2577 C C . THR A 1 322 ? 32.619 -11.712 10.111 1.00 78.00 322 THR A C 1
ATOM 2579 O O . THR A 1 322 ? 33.452 -12.207 10.868 1.00 78.00 322 THR A O 1
ATOM 2582 N N . LYS A 1 323 ? 32.957 -10.939 9.074 1.00 78.00 323 LYS A N 1
ATOM 2583 C CA . LYS A 1 323 ? 34.332 -10.660 8.639 1.00 78.00 323 LYS A CA 1
ATOM 2584 C C . LYS A 1 323 ? 34.751 -9.206 8.853 1.00 78.00 323 LYS A C 1
ATOM 2586 O O . LYS A 1 323 ? 35.863 -8.835 8.484 1.00 78.00 323 LYS A O 1
ATOM 2591 N N . VAL A 1 324 ? 33.883 -8.376 9.432 1.00 77.81 324 VAL A N 1
ATOM 2592 C CA . VAL A 1 324 ? 34.234 -7.005 9.826 1.00 77.81 324 VAL A CA 1
ATOM 2593 C C . VAL A 1 324 ? 35.233 -7.077 10.992 1.00 77.81 324 VAL A C 1
ATOM 2595 O O . VAL A 1 324 ? 34.913 -7.693 12.013 1.00 77.81 324 VAL A O 1
ATOM 2598 N N . PRO A 1 325 ? 36.438 -6.487 10.872 1.00 78.06 325 PRO A N 1
ATOM 2599 C CA . PRO A 1 325 ? 37.429 -6.522 11.944 1.00 78.06 325 PRO A CA 1
ATOM 2600 C C . PRO A 1 325 ? 36.968 -5.703 13.157 1.00 78.06 325 PRO A C 1
ATOM 2602 O O . PRO A 1 325 ? 36.087 -4.853 13.055 1.00 78.06 325 PRO A O 1
ATOM 2605 N N . SER A 1 326 ? 37.582 -5.952 14.316 1.00 78.69 326 SER A N 1
ATOM 2606 C CA . SER A 1 326 ? 37.384 -5.155 15.530 1.00 78.69 326 SER A CA 1
ATOM 2607 C C . SER A 1 326 ? 38.681 -4.406 15.859 1.00 78.69 326 SER A C 1
ATOM 2609 O O . SER A 1 326 ? 39.686 -5.072 16.117 1.00 78.69 326 SER A O 1
ATOM 2611 N N . PRO A 1 327 ? 38.690 -3.059 15.884 1.00 78.75 327 PRO A N 1
ATOM 2612 C CA . PRO A 1 327 ? 37.554 -2.158 15.654 1.00 78.75 327 PRO A CA 1
ATOM 2613 C C . PRO A 1 327 ? 37.090 -2.132 14.186 1.00 78.75 327 PRO A C 1
ATOM 2615 O O . PRO A 1 327 ? 37.899 -2.296 13.271 1.00 78.75 327 PRO A O 1
ATOM 2618 N N . ALA A 1 328 ? 35.789 -1.903 13.973 1.00 76.94 328 ALA A N 1
ATOM 2619 C CA . ALA A 1 328 ? 35.226 -1.775 12.631 1.00 76.94 328 ALA A CA 1
ATOM 2620 C C . ALA A 1 328 ? 35.751 -0.494 11.955 1.00 76.94 328 ALA A C 1
ATOM 2622 O O . ALA A 1 328 ? 35.829 0.554 12.606 1.00 76.94 328 ALA A O 1
ATOM 2623 N N . PRO A 1 329 ? 36.117 -0.537 10.664 1.00 79.81 329 PRO A N 1
ATOM 2624 C CA . PRO A 1 329 ? 36.483 0.666 9.933 1.00 79.81 329 PRO A CA 1
ATOM 2625 C C . PRO A 1 329 ? 35.243 1.527 9.678 1.00 79.81 329 PRO A C 1
ATOM 2627 O O . PRO A 1 329 ? 34.119 1.033 9.649 1.00 79.81 329 PRO A O 1
ATOM 2630 N N . LYS A 1 330 ? 35.466 2.824 9.448 1.00 78.06 330 LYS A N 1
ATOM 2631 C CA . LYS A 1 330 ? 34.387 3.801 9.229 1.00 78.06 330 LYS A CA 1
ATOM 2632 C C . LYS A 1 330 ? 33.700 3.663 7.868 1.00 78.06 330 LYS A C 1
ATOM 2634 O O . LYS A 1 330 ? 32.595 4.167 7.691 1.00 78.06 330 LYS A O 1
ATOM 2639 N N . SER A 1 331 ? 34.355 3.029 6.898 1.00 76.62 331 SER A N 1
ATOM 2640 C CA . SER A 1 331 ? 33.794 2.838 5.565 1.00 76.62 331 SER A CA 1
ATOM 2641 C C . SER A 1 331 ? 34.381 1.636 4.827 1.00 76.62 331 SER A C 1
ATOM 2643 O O . SER A 1 331 ? 35.513 1.207 5.073 1.00 76.62 331 SER A O 1
ATOM 2645 N N . GLY A 1 332 ? 33.587 1.101 3.900 1.00 74.81 332 GLY A N 1
ATOM 2646 C CA . GLY A 1 332 ? 34.015 0.214 2.825 1.00 74.81 332 GLY A CA 1
ATOM 2647 C C . GLY A 1 332 ? 34.070 0.964 1.492 1.00 74.81 332 GLY A C 1
ATOM 2648 O O . GLY A 1 332 ? 33.408 1.986 1.323 1.00 74.81 332 GLY A O 1
ATOM 2649 N N . MET A 1 333 ? 34.863 0.472 0.540 1.00 74.25 333 MET A N 1
ATOM 2650 C CA . MET A 1 333 ? 34.967 1.060 -0.798 1.00 74.25 333 MET A CA 1
ATOM 2651 C C . MET A 1 333 ? 34.841 -0.039 -1.849 1.00 74.25 333 MET A C 1
ATOM 2653 O O . MET A 1 333 ? 35.489 -1.082 -1.749 1.00 74.25 333 MET A O 1
ATOM 2657 N N . ALA A 1 334 ? 34.019 0.192 -2.865 1.00 73.62 334 ALA A N 1
ATOM 2658 C CA . ALA A 1 334 ? 33.899 -0.697 -4.010 1.00 73.62 334 ALA A CA 1
ATOM 2659 C C . ALA A 1 334 ? 34.208 0.068 -5.295 1.00 73.62 334 ALA A C 1
ATOM 2661 O O . ALA A 1 334 ? 33.640 1.130 -5.541 1.00 73.62 334 ALA A O 1
ATOM 2662 N N . LEU A 1 335 ? 35.112 -0.473 -6.108 1.00 73.38 335 LEU A N 1
ATOM 2663 C CA . LEU A 1 335 ? 35.437 0.064 -7.419 1.00 73.38 335 LEU A CA 1
ATOM 2664 C C . LEU A 1 335 ? 34.594 -0.657 -8.468 1.00 73.38 335 LEU A C 1
ATOM 2666 O O . LEU A 1 335 ? 34.722 -1.859 -8.691 1.00 73.38 335 LEU A O 1
ATOM 2670 N N . ILE A 1 336 ? 33.752 0.092 -9.156 1.00 72.06 336 ILE A N 1
ATOM 2671 C CA . ILE A 1 336 ? 33.051 -0.365 -10.344 1.00 72.06 336 ILE A CA 1
ATOM 2672 C C . ILE A 1 336 ? 33.914 0.037 -11.532 1.00 72.06 336 ILE A C 1
ATOM 2674 O O . ILE A 1 336 ? 34.043 1.223 -11.839 1.00 72.06 336 ILE A O 1
ATOM 2678 N N . ALA A 1 337 ? 34.525 -0.960 -12.166 1.00 70.00 337 ALA A N 1
ATOM 2679 C CA . ALA A 1 337 ? 35.324 -0.773 -13.363 1.00 70.00 337 ALA A CA 1
ATOM 2680 C C . ALA A 1 337 ? 34.509 -1.163 -14.592 1.00 70.00 337 ALA A C 1
ATOM 2682 O O . ALA A 1 337 ? 33.867 -2.221 -14.636 1.00 70.00 337 ALA A O 1
ATOM 2683 N N . ALA A 1 338 ? 34.549 -0.300 -15.593 1.00 67.81 338 ALA A N 1
ATOM 2684 C CA . ALA A 1 338 ? 33.783 -0.445 -16.806 1.00 67.81 338 ALA A CA 1
ATOM 2685 C C . ALA A 1 338 ? 34.703 -0.689 -18.013 1.00 67.81 338 ALA A C 1
ATOM 2687 O O . ALA A 1 338 ? 35.857 -0.260 -18.042 1.00 67.81 338 ALA A O 1
ATOM 2688 N N . GLY A 1 339 ? 34.206 -1.430 -19.009 1.00 64.06 339 GLY A N 1
ATOM 2689 C CA . GLY A 1 339 ? 35.000 -1.871 -20.166 1.00 64.06 339 GLY A CA 1
ATOM 2690 C C . GLY A 1 339 ? 35.573 -0.752 -21.049 1.00 64.06 339 GLY A C 1
ATOM 2691 O O . GLY A 1 339 ? 36.483 -1.014 -21.830 1.00 64.06 339 GLY A O 1
ATOM 2692 N N . ASP A 1 340 ? 35.072 0.475 -20.916 1.00 62.28 340 ASP A N 1
ATOM 2693 C CA . ASP A 1 340 ? 35.533 1.680 -21.615 1.00 62.28 340 ASP A CA 1
ATOM 2694 C C . ASP A 1 340 ? 36.638 2.446 -20.854 1.00 62.28 340 ASP A C 1
ATOM 2696 O O . ASP A 1 340 ? 37.104 3.487 -21.317 1.00 62.28 340 ASP A O 1
ATOM 2700 N N . GLY A 1 341 ? 37.068 1.936 -19.693 1.00 65.62 341 GLY A N 1
ATOM 2701 C CA . GLY A 1 341 ? 38.045 2.576 -18.812 1.00 65.62 341 GLY A CA 1
ATOM 2702 C C . GLY A 1 341 ? 37.436 3.506 -17.758 1.00 65.62 341 GLY A C 1
ATOM 2703 O O . GLY A 1 341 ? 38.177 4.033 -16.925 1.00 65.62 341 GLY A O 1
ATOM 2704 N N . THR A 1 342 ? 36.111 3.693 -17.747 1.00 64.75 342 THR A N 1
ATOM 2705 C CA . THR A 1 342 ? 35.411 4.433 -16.692 1.00 64.75 342 THR A CA 1
ATOM 2706 C C . THR A 1 342 ? 35.483 3.663 -15.376 1.00 64.75 342 THR A C 1
ATOM 2708 O O . THR A 1 342 ? 35.170 2.476 -15.309 1.00 64.75 342 THR A O 1
ATOM 2711 N N . ASN A 1 343 ? 35.863 4.360 -14.307 1.00 69.56 343 ASN A N 1
ATOM 2712 C CA . ASN A 1 343 ? 35.982 3.807 -12.966 1.00 69.56 343 ASN A CA 1
ATOM 2713 C C . ASN A 1 343 ? 35.176 4.657 -11.986 1.00 69.56 343 ASN A C 1
ATOM 2715 O O . ASN A 1 343 ? 35.356 5.873 -11.920 1.00 69.56 343 ASN A O 1
ATOM 2719 N N . VAL A 1 344 ? 34.314 4.012 -11.206 1.00 69.69 344 VAL A N 1
ATOM 2720 C CA . VAL A 1 344 ? 33.470 4.659 -10.199 1.00 69.69 344 VAL A CA 1
ATOM 2721 C C . VAL A 1 344 ? 33.756 4.025 -8.854 1.00 69.69 344 VAL A C 1
ATOM 2723 O O . VAL A 1 344 ? 33.619 2.816 -8.697 1.00 69.69 344 VAL A O 1
ATOM 2726 N N . THR A 1 345 ? 34.118 4.835 -7.870 1.00 71.06 345 THR A N 1
ATOM 2727 C CA . THR A 1 345 ? 34.309 4.358 -6.502 1.00 71.06 345 THR A CA 1
ATOM 2728 C C . THR A 1 345 ? 33.076 4.681 -5.676 1.00 71.06 345 THR A C 1
ATOM 2730 O O . THR A 1 345 ? 32.733 5.846 -5.500 1.00 71.06 345 THR A O 1
ATOM 2733 N N . VAL A 1 346 ? 32.431 3.647 -5.151 1.00 71.81 346 VAL A N 1
ATOM 2734 C CA . VAL A 1 346 ? 31.324 3.758 -4.203 1.00 71.81 346 VAL A CA 1
ATOM 2735 C C . VAL A 1 346 ? 31.894 3.671 -2.793 1.00 71.81 346 VAL A C 1
ATOM 2737 O O . VAL A 1 346 ? 32.557 2.688 -2.453 1.00 71.81 346 VAL A O 1
ATOM 2740 N N . THR A 1 347 ? 31.628 4.687 -1.974 1.00 73.50 347 THR A N 1
ATOM 2741 C CA . THR A 1 347 ? 31.975 4.690 -0.547 1.00 73.50 347 THR A CA 1
ATOM 2742 C C . THR A 1 347 ? 30.752 4.297 0.262 1.00 73.50 347 THR A C 1
ATOM 2744 O O . THR A 1 347 ? 29.691 4.895 0.122 1.00 73.50 347 THR A O 1
ATOM 2747 N N . ILE A 1 348 ? 30.915 3.300 1.121 1.00 73.75 348 ILE A N 1
ATOM 2748 C CA . ILE A 1 348 ? 29.862 2.743 1.962 1.00 73.75 348 ILE A CA 1
ATOM 2749 C C . ILE A 1 348 ? 30.185 3.108 3.412 1.00 73.75 348 ILE A C 1
ATOM 2751 O O . ILE A 1 348 ? 31.186 2.599 3.925 1.00 73.75 348 ILE A O 1
ATOM 2755 N N . PRO A 1 349 ? 29.405 3.974 4.083 1.00 73.12 349 PRO A N 1
ATOM 2756 C CA . PRO A 1 349 ? 29.597 4.249 5.503 1.00 73.12 349 PRO A CA 1
ATOM 2757 C C . PRO A 1 349 ? 29.279 2.991 6.310 1.00 73.12 349 PRO A C 1
ATOM 2759 O O . PRO A 1 349 ? 28.289 2.318 6.032 1.00 73.12 349 PRO A O 1
ATOM 2762 N N . ILE A 1 350 ? 30.105 2.668 7.303 1.00 73.31 350 ILE A N 1
ATOM 2763 C CA . ILE A 1 350 ? 29.897 1.503 8.168 1.00 73.31 350 ILE A CA 1
ATOM 2764 C C . ILE A 1 350 ? 29.765 1.978 9.604 1.00 73.31 350 ILE A C 1
ATOM 2766 O O . ILE A 1 350 ? 30.707 2.527 10.179 1.00 73.31 350 ILE A O 1
ATOM 2770 N N . HIS A 1 351 ? 28.602 1.702 10.186 1.00 72.81 351 HIS A N 1
ATOM 2771 C CA . HIS A 1 351 ? 28.315 1.962 11.582 1.00 72.81 351 HIS A CA 1
ATOM 2772 C C . HIS A 1 351 ? 27.980 0.652 12.307 1.00 72.81 351 HIS A C 1
ATOM 2774 O O . HIS A 1 351 ? 27.027 -0.058 11.979 1.00 72.81 351 HIS A O 1
ATOM 2780 N N . VAL A 1 352 ? 28.777 0.308 13.321 1.00 70.62 352 VAL A N 1
ATOM 2781 C CA . VAL A 1 352 ? 28.499 -0.833 14.202 1.00 70.62 352 VAL A CA 1
ATOM 2782 C C . VAL A 1 352 ? 28.041 -0.292 15.552 1.00 70.62 352 VAL A C 1
ATOM 2784 O O . VAL A 1 352 ? 28.896 0.102 16.347 1.00 70.62 352 VAL A O 1
ATOM 2787 N N . PRO A 1 353 ? 26.725 -0.274 15.836 1.00 67.88 353 PRO A N 1
ATOM 2788 C CA . PRO A 1 353 ? 26.250 0.168 17.135 1.00 67.88 353 PRO A CA 1
ATOM 2789 C C . PRO A 1 353 ? 26.727 -0.808 18.218 1.00 67.88 353 PRO A C 1
ATOM 2791 O O . PRO A 1 353 ? 26.698 -2.033 18.045 1.00 67.88 353 PRO A O 1
ATOM 2794 N N . THR A 1 354 ? 27.178 -0.264 19.348 1.00 73.12 354 THR A N 1
ATOM 2795 C CA . THR A 1 354 ? 27.537 -1.065 20.525 1.00 73.12 354 THR A CA 1
ATOM 2796 C C . THR A 1 354 ? 26.262 -1.376 21.296 1.00 73.12 354 THR A C 1
ATOM 2798 O O . THR A 1 354 ? 25.780 -0.551 22.063 1.00 73.12 354 THR A O 1
ATOM 2801 N N . VAL A 1 355 ? 25.705 -2.569 21.086 1.00 74.44 355 VAL A N 1
ATOM 2802 C CA . VAL A 1 355 ? 24.486 -3.027 21.767 1.00 74.44 355 VAL A CA 1
ATOM 2803 C C . VAL A 1 355 ? 24.820 -4.202 22.679 1.00 74.44 355 VAL A C 1
ATOM 2805 O O . VAL A 1 355 ? 25.530 -5.129 22.279 1.00 74.44 355 VAL A O 1
ATOM 2808 N N . SER A 1 356 ? 24.309 -4.175 23.912 1.00 79.69 356 SER A N 1
ATOM 2809 C CA . SER A 1 356 ? 24.418 -5.317 24.826 1.00 79.69 356 SER A CA 1
ATOM 2810 C C . SER A 1 356 ? 23.727 -6.545 24.229 1.00 79.69 356 SER A C 1
ATOM 2812 O O . SER A 1 356 ? 22.615 -6.446 23.719 1.00 79.69 356 SER A O 1
ATOM 2814 N N . LYS A 1 357 ? 24.340 -7.729 24.356 1.00 79.12 357 LYS A N 1
ATOM 2815 C CA . LYS A 1 357 ? 23.720 -9.001 23.933 1.00 79.12 357 LYS A CA 1
ATOM 2816 C C . LYS A 1 357 ? 22.420 -9.317 24.683 1.00 79.12 357 LYS A C 1
ATOM 2818 O O . LYS A 1 357 ? 21.641 -10.142 24.221 1.00 79.12 357 LYS A O 1
ATOM 2823 N N . GLU A 1 358 ? 22.206 -8.689 25.835 1.00 85.19 358 GLU A N 1
ATOM 2824 C CA . GLU A 1 358 ? 21.013 -8.863 26.667 1.00 85.19 358 GLU A CA 1
ATOM 2825 C C . GLU A 1 358 ? 19.885 -7.888 26.300 1.00 85.19 358 GLU A C 1
ATOM 2827 O O . GLU A 1 358 ? 18.767 -8.021 26.803 1.00 85.19 358 GLU A O 1
ATOM 2832 N N . PHE A 1 359 ? 20.156 -6.908 25.429 1.00 83.81 359 PHE A N 1
ATOM 2833 C CA . PHE A 1 359 ? 19.163 -5.925 25.019 1.00 83.81 359 PHE A CA 1
ATOM 2834 C C . PHE A 1 359 ? 18.030 -6.588 24.231 1.00 83.81 359 PHE A C 1
ATOM 2836 O O . PHE A 1 359 ? 18.256 -7.360 23.299 1.00 83.81 359 PHE A O 1
ATOM 2843 N N . LYS A 1 360 ? 16.794 -6.250 24.603 1.00 84.25 360 LYS A N 1
ATOM 2844 C CA . LYS A 1 360 ? 15.572 -6.669 23.915 1.00 84.25 360 LYS A CA 1
ATOM 2845 C C . LYS A 1 360 ? 14.774 -5.424 23.556 1.00 84.25 360 LYS A C 1
ATOM 2847 O O . LYS A 1 360 ? 14.208 -4.786 24.443 1.00 84.25 360 LYS A O 1
ATOM 2852 N N . GLY A 1 361 ? 14.745 -5.092 22.273 1.00 84.69 361 GLY A N 1
ATOM 2853 C CA . GLY A 1 361 ? 14.064 -3.916 21.746 1.00 84.69 361 GLY A CA 1
ATOM 2854 C C . GLY A 1 361 ? 14.512 -3.601 20.323 1.00 84.69 361 GLY A C 1
ATOM 2855 O O . GLY A 1 361 ? 15.280 -4.355 19.722 1.00 84.69 361 GLY A O 1
ATOM 2856 N N . PHE A 1 362 ? 14.038 -2.475 19.802 1.00 85.56 362 PHE A N 1
ATOM 2857 C CA . PHE A 1 362 ? 14.427 -1.971 18.490 1.00 85.56 362 PHE A CA 1
ATOM 2858 C C . PHE A 1 362 ? 15.749 -1.214 18.597 1.00 85.56 362 PHE A C 1
ATOM 2860 O O . PHE A 1 362 ? 15.951 -0.427 19.519 1.00 85.56 362 PHE A O 1
ATOM 2867 N N . VAL A 1 363 ? 16.662 -1.491 17.671 1.00 82.81 363 VAL A N 1
ATOM 2868 C CA . VAL A 1 363 ? 17.992 -0.877 17.611 1.00 82.81 363 VAL A CA 1
ATOM 2869 C C . VAL A 1 363 ? 18.011 0.097 16.444 1.00 82.81 363 VAL A C 1
ATOM 2871 O O . VAL A 1 363 ? 17.544 -0.249 15.359 1.00 82.81 363 VAL A O 1
ATOM 2874 N N . GLU A 1 364 ? 18.574 1.282 16.663 1.00 77.12 364 GLU A N 1
ATOM 2875 C CA . GLU A 1 364 ? 18.766 2.287 15.617 1.00 77.12 364 GLU A CA 1
ATOM 2876 C C . GLU A 1 364 ? 19.516 1.713 14.404 1.00 77.12 364 GLU A C 1
ATOM 2878 O O . GLU A 1 364 ? 20.498 0.967 14.527 1.00 77.12 364 GLU A O 1
ATOM 2883 N N . GLY A 1 365 ? 19.025 2.062 13.218 1.00 72.62 365 GLY A N 1
ATOM 2884 C CA . GLY A 1 365 ? 19.638 1.755 11.938 1.00 72.62 365 GLY A CA 1
ATOM 2885 C C . GLY A 1 365 ? 19.283 2.824 10.909 1.00 72.62 365 GLY A C 1
ATOM 2886 O O . GLY A 1 365 ? 18.139 3.252 10.821 1.00 72.62 365 GLY A O 1
ATOM 2887 N N . ASP A 1 366 ? 20.277 3.251 10.143 1.00 68.31 366 ASP A N 1
ATOM 2888 C CA . ASP A 1 366 ? 20.202 4.232 9.057 1.00 68.31 366 ASP A CA 1
ATOM 2889 C C . ASP A 1 366 ? 19.692 5.613 9.533 1.00 68.31 366 ASP A C 1
ATOM 2891 O O . ASP A 1 366 ? 19.008 6.330 8.802 1.00 68.31 366 ASP A O 1
ATOM 2895 N N . GLY A 1 367 ? 20.011 5.975 10.784 1.00 72.75 367 GLY A N 1
ATOM 2896 C CA . GLY A 1 367 ? 19.609 7.233 11.425 1.00 72.75 367 GLY A CA 1
ATOM 2897 C C . GLY A 1 367 ? 18.166 7.272 11.943 1.00 72.75 367 GLY A C 1
ATOM 2898 O O . GLY A 1 367 ? 17.660 8.350 12.253 1.00 72.75 367 GLY A O 1
ATOM 2899 N N . TYR A 1 368 ? 17.475 6.129 12.021 1.00 74.88 368 TYR A N 1
ATOM 2900 C CA . TYR A 1 368 ? 16.124 6.043 12.582 1.00 74.88 368 TYR A CA 1
ATOM 2901 C C . TYR A 1 368 ? 15.882 4.739 13.361 1.00 74.88 368 TYR A C 1
ATOM 2903 O O . TYR A 1 368 ? 16.617 3.756 13.269 1.00 74.88 368 TYR A O 1
ATOM 2911 N N . VAL A 1 369 ? 14.793 4.722 14.135 1.00 78.81 369 VAL A N 1
ATOM 2912 C CA . VAL A 1 369 ? 14.209 3.510 14.724 1.00 78.81 369 VAL A CA 1
ATOM 2913 C C . VAL A 1 369 ? 12.796 3.360 14.172 1.00 78.81 369 VAL A C 1
ATOM 2915 O O . VAL A 1 369 ? 11.933 4.204 14.407 1.00 78.81 369 VAL A O 1
ATOM 2918 N N . ALA A 1 370 ? 12.554 2.276 13.441 1.00 78.81 370 ALA A N 1
ATOM 2919 C CA . ALA A 1 370 ? 11.233 1.914 12.944 1.00 78.81 370 ALA A CA 1
ATOM 2920 C C . ALA A 1 370 ? 10.700 0.729 13.756 1.00 78.81 370 ALA A C 1
ATOM 2922 O O . ALA A 1 370 ? 11.263 -0.364 13.702 1.00 78.81 370 ALA A O 1
ATOM 2923 N N . MET A 1 371 ? 9.648 0.975 14.535 1.00 77.88 371 MET A N 1
ATOM 2924 C CA . MET A 1 371 ? 8.940 -0.026 15.317 1.00 77.88 371 MET A CA 1
ATOM 2925 C C . MET A 1 371 ? 7.480 -0.058 14.925 1.00 77.88 371 MET A C 1
ATOM 2927 O O . MET A 1 371 ? 6.818 0.973 14.906 1.00 77.88 371 MET A O 1
ATOM 2931 N N . GLU A 1 372 ? 7.040 -1.289 14.776 1.00 77.56 372 GLU A N 1
ATOM 2932 C CA . GLU A 1 372 ? 5.708 -1.845 14.660 1.00 77.56 372 GLU A CA 1
ATOM 2933 C C . GLU A 1 372 ? 4.841 -1.695 15.921 1.00 77.56 372 GLU A C 1
ATOM 2935 O O . GLU A 1 372 ? 5.273 -2.083 17.003 1.00 77.56 372 GLU A O 1
ATOM 2940 N N . ALA A 1 373 ? 3.611 -1.181 15.811 1.00 77.44 373 ALA A N 1
ATOM 2941 C CA . ALA A 1 373 ? 2.821 -0.737 16.958 1.00 77.44 373 ALA A CA 1
ATOM 2942 C C . ALA A 1 373 ? 2.349 -1.942 17.768 1.00 77.44 373 ALA A C 1
ATOM 2944 O O . ALA A 1 373 ? 2.280 -1.885 18.992 1.00 77.44 373 ALA A O 1
ATOM 2945 N N . ALA A 1 374 ? 2.112 -3.057 17.073 1.00 78.12 374 ALA A N 1
ATOM 2946 C CA . ALA A 1 374 ? 1.828 -4.359 17.654 1.00 78.12 374 ALA A CA 1
ATOM 2947 C C . ALA A 1 374 ? 3.055 -5.009 18.324 1.00 78.12 374 ALA A C 1
ATOM 2949 O O . ALA A 1 374 ? 2.898 -5.872 19.182 1.00 78.12 374 ALA A O 1
ATOM 2950 N N . HIS A 1 375 ? 4.287 -4.596 18.003 1.00 84.56 375 HIS A N 1
ATOM 2951 C CA . HIS A 1 375 ? 5.512 -5.163 18.586 1.00 84.56 375 HIS A CA 1
ATOM 2952 C C . HIS A 1 375 ? 5.954 -4.432 19.865 1.00 84.56 375 HIS A C 1
ATOM 2954 O O . HIS A 1 375 ? 7.146 -4.211 20.106 1.00 84.56 375 HIS A O 1
ATOM 2960 N N . PHE A 1 376 ? 4.996 -4.068 20.717 1.00 84.62 376 PHE A N 1
ATOM 2961 C CA . PHE A 1 376 ? 5.285 -3.537 22.045 1.00 84.62 376 PHE A CA 1
ATOM 2962 C C . PHE A 1 376 ? 5.933 -4.604 22.944 1.00 84.62 376 PHE A C 1
ATOM 2964 O O . PHE A 1 376 ? 5.703 -5.806 22.818 1.00 84.62 376 PHE A O 1
ATOM 2971 N N . ARG A 1 377 ? 6.730 -4.163 23.924 1.00 87.06 377 ARG A N 1
ATOM 2972 C CA . ARG A 1 377 ? 7.344 -5.067 24.915 1.00 87.06 377 ARG A CA 1
ATOM 2973 C C . ARG A 1 377 ? 6.353 -5.538 25.983 1.00 87.06 377 ARG A C 1
ATOM 2975 O O . ARG A 1 377 ? 6.480 -6.651 26.488 1.00 87.06 377 ARG A O 1
ATOM 2982 N N . SER A 1 378 ? 5.418 -4.677 26.371 1.00 87.12 378 SER A N 1
ATOM 2983 C CA . SER A 1 378 ? 4.386 -4.961 27.366 1.00 87.12 378 SER A CA 1
ATOM 2984 C C . SER A 1 378 ? 3.140 -4.123 27.095 1.00 87.12 378 SER A C 1
ATOM 2986 O O . SER A 1 378 ? 3.245 -3.002 26.606 1.00 87.12 378 SER A O 1
ATOM 2988 N N . ASN A 1 379 ? 1.977 -4.667 27.448 1.00 88.06 379 ASN A N 1
ATOM 2989 C CA . ASN A 1 379 ? 0.680 -4.003 27.377 1.00 88.06 379 ASN A CA 1
ATOM 2990 C C . ASN A 1 379 ? -0.023 -4.183 28.723 1.00 88.06 379 ASN A C 1
ATOM 2992 O O . ASN A 1 379 ? 0.028 -5.266 29.310 1.00 88.06 379 ASN A O 1
ATOM 2996 N N . HIS A 1 380 ? -0.622 -3.112 29.231 1.00 88.31 380 HIS A N 1
ATOM 2997 C CA . HIS A 1 380 ? -1.224 -3.071 30.557 1.00 88.31 380 HIS A CA 1
ATOM 2998 C C . HIS A 1 380 ? -2.688 -2.674 30.428 1.00 88.31 380 HIS A C 1
ATOM 3000 O O . HIS A 1 380 ? -2.997 -1.658 29.812 1.00 88.31 380 HIS A O 1
ATOM 3006 N N . SER A 1 381 ? -3.572 -3.462 31.035 1.00 87.25 381 SER A N 1
ATOM 3007 C CA . SER A 1 381 ? -4.990 -3.131 31.106 1.00 87.25 381 SER A CA 1
ATOM 3008 C C . SER A 1 381 ? -5.280 -2.221 32.297 1.00 87.25 381 SER A C 1
ATOM 3010 O O . SER A 1 381 ? -4.829 -2.513 33.408 1.00 87.25 381 SER A O 1
ATOM 3012 N N . VAL A 1 382 ? -6.097 -1.192 32.094 1.00 86.69 382 VAL A N 1
ATOM 3013 C CA . VAL A 1 382 ? -6.656 -0.346 33.157 1.00 86.69 382 VAL A CA 1
ATOM 3014 C C . VAL A 1 382 ? -8.174 -0.390 33.035 1.00 86.69 382 VAL A C 1
ATOM 3016 O O . VAL A 1 382 ? -8.708 -0.189 31.950 1.00 86.69 382 VAL A O 1
ATOM 3019 N N . ASP A 1 383 ? -8.868 -0.723 34.125 1.00 86.19 383 ASP A N 1
ATOM 3020 C CA . ASP A 1 383 ? -10.337 -0.810 34.182 1.00 86.19 383 ASP A CA 1
ATOM 3021 C C . ASP A 1 383 ? -10.976 -1.683 33.082 1.00 86.19 383 ASP A C 1
ATOM 3023 O O . ASP A 1 383 ? -12.084 -1.429 32.617 1.00 86.19 383 ASP A O 1
ATOM 3027 N N . GLY A 1 384 ? -10.270 -2.740 32.662 1.00 79.75 384 GLY A N 1
ATOM 3028 C CA . GLY A 1 384 ? -10.714 -3.651 31.602 1.00 79.75 384 GLY A CA 1
ATOM 3029 C C . GLY A 1 384 ? -10.426 -3.171 30.174 1.00 79.75 384 GLY A C 1
ATOM 3030 O O . GLY A 1 384 ? -10.707 -3.910 29.236 1.00 79.75 384 GLY A O 1
ATOM 3031 N N . TYR A 1 385 ? -9.823 -1.993 30.000 1.00 80.00 385 TYR A N 1
ATOM 3032 C CA . TYR A 1 385 ? -9.396 -1.455 28.708 1.00 80.00 385 TYR A CA 1
ATOM 3033 C C . TYR A 1 385 ? -7.903 -1.689 28.481 1.00 80.00 385 TYR A C 1
ATOM 3035 O O . TYR A 1 385 ? -7.095 -1.500 29.390 1.00 80.00 385 TYR A O 1
ATOM 3043 N N . ALA A 1 386 ? -7.526 -2.073 27.264 1.00 83.06 386 ALA A N 1
ATOM 3044 C CA . ALA A 1 386 ? -6.139 -2.212 26.833 1.00 83.06 386 ALA A CA 1
ATOM 3045 C C . ALA A 1 386 ? -6.010 -1.844 25.349 1.00 83.06 386 ALA A C 1
ATOM 3047 O O . ALA A 1 386 ? -6.995 -1.877 24.607 1.00 83.06 386 ALA A O 1
ATOM 3048 N N . PHE A 1 387 ? -4.792 -1.539 24.896 1.00 81.94 387 PHE A N 1
ATOM 3049 C CA . PHE A 1 387 ? -4.519 -1.518 23.460 1.00 81.94 387 PHE A CA 1
ATOM 3050 C C . PHE A 1 387 ? -4.671 -2.933 22.909 1.00 81.94 387 PHE A C 1
ATOM 3052 O O . PHE A 1 387 ? -4.156 -3.884 23.493 1.00 81.94 387 PHE A O 1
ATOM 3059 N N . GLU A 1 388 ? -5.344 -3.086 21.777 1.00 78.44 388 GLU A N 1
ATOM 3060 C CA . GLU A 1 388 ? -5.419 -4.373 21.092 1.00 78.44 388 GLU A CA 1
ATOM 3061 C C . GLU A 1 388 ? -5.178 -4.158 19.599 1.00 78.44 388 GLU A C 1
ATOM 3063 O O . GLU A 1 388 ? -5.601 -3.150 19.023 1.00 78.44 388 GLU A O 1
ATOM 3068 N N . GLU A 1 389 ? -4.496 -5.115 18.981 1.00 77.94 389 GLU A N 1
ATOM 3069 C CA . GLU A 1 389 ? -4.158 -5.084 17.563 1.00 77.94 389 GLU A CA 1
ATOM 3070 C C . GLU A 1 389 ? -5.415 -5.225 16.689 1.00 77.94 389 GLU A C 1
ATOM 3072 O O . GLU A 1 389 ? -6.344 -5.969 17.017 1.00 77.94 389 GLU A O 1
ATOM 3077 N N . ILE A 1 390 ? -5.447 -4.497 15.572 1.00 74.50 390 ILE A N 1
ATOM 3078 C CA . ILE A 1 390 ? -6.389 -4.729 14.474 1.00 74.50 390 ILE A CA 1
ATOM 3079 C C . ILE A 1 390 ? -5.549 -5.220 13.301 1.00 74.50 390 ILE A C 1
ATOM 3081 O O . ILE A 1 390 ? -4.730 -4.481 12.757 1.00 74.50 390 ILE A O 1
ATOM 3085 N N . GLU A 1 391 ? -5.722 -6.484 12.941 1.00 76.38 391 GLU A N 1
ATOM 3086 C CA . GLU A 1 391 ? -4.933 -7.121 11.896 1.00 76.38 391 GLU A CA 1
ATOM 3087 C C . GLU A 1 391 ? -5.216 -6.450 10.547 1.00 76.38 391 GLU A C 1
ATOM 3089 O O . GLU A 1 391 ? -6.362 -6.134 10.230 1.00 76.38 391 GLU A O 1
ATOM 3094 N N . THR A 1 392 ? -4.178 -6.260 9.726 1.00 70.25 392 THR A N 1
ATOM 3095 C CA . THR A 1 392 ? -4.263 -5.658 8.374 1.00 70.25 392 THR A CA 1
ATOM 3096 C C . THR A 1 392 ? -4.758 -4.199 8.322 1.00 70.25 392 THR A C 1
ATOM 3098 O O . THR A 1 392 ? -5.039 -3.683 7.240 1.00 70.25 392 THR A O 1
ATOM 3101 N N . TYR A 1 393 ? -4.833 -3.514 9.469 1.00 69.88 393 TYR A N 1
ATOM 3102 C CA . TYR A 1 393 ? -5.190 -2.095 9.554 1.00 69.88 393 TYR A CA 1
ATOM 3103 C C . TYR A 1 393 ? -3.989 -1.179 9.263 1.00 69.88 393 TYR A C 1
ATOM 3105 O O . TYR A 1 393 ? -2.887 -1.420 9.754 1.00 69.88 393 TYR A O 1
ATOM 3113 N N . GLY A 1 394 ? -4.216 -0.088 8.525 1.00 65.12 394 GLY A N 1
ATOM 3114 C CA . GLY A 1 394 ? -3.186 0.905 8.194 1.00 65.12 394 GLY A CA 1
ATOM 3115 C C . GLY A 1 394 ? -2.267 0.509 7.028 1.00 65.12 394 GLY A C 1
ATOM 3116 O O . GLY A 1 394 ? -2.547 -0.430 6.289 1.00 65.12 394 GLY A O 1
ATOM 3117 N N . HIS A 1 395 ? -1.187 1.274 6.828 1.00 59.38 395 HIS A N 1
ATOM 3118 C CA . HIS A 1 395 ? -0.333 1.209 5.621 1.00 59.38 395 HIS A CA 1
ATOM 3119 C C . HIS A 1 395 ? 0.923 0.384 5.774 1.00 59.38 395 HIS A C 1
ATOM 3121 O O . HIS A 1 395 ? 1.437 -0.251 4.852 1.00 59.38 395 HIS A O 1
ATOM 3127 N N . THR A 1 396 ? 1.455 0.444 6.973 1.00 62.78 396 THR A N 1
ATOM 3128 C CA . THR A 1 396 ? 2.527 -0.405 7.390 1.00 62.78 396 THR A CA 1
ATOM 3129 C C . THR A 1 396 ? 2.127 -0.918 8.742 1.00 62.78 396 THR A C 1
ATOM 3131 O O . THR A 1 396 ? 1.346 -0.342 9.499 1.00 62.78 396 THR A O 1
ATOM 3134 N N . LEU A 1 397 ? 2.751 -2.016 9.047 1.00 47.62 397 LEU A N 1
ATOM 3135 C CA . LEU A 1 397 ? 3.061 -2.347 10.393 1.00 47.62 397 LEU A CA 1
ATOM 3136 C C . LEU A 1 397 ? 4.134 -1.197 10.748 1.00 47.62 397 LEU A C 1
ATOM 3138 O O . LEU A 1 397 ? 5.028 -0.916 9.974 1.00 47.62 397 LEU A O 1
ATOM 3142 N N . SER A 1 398 ? 3.997 -0.377 11.805 1.00 36.44 398 SER A N 1
ATOM 3143 C CA . SER A 1 398 ? 4.507 1.034 11.992 1.00 36.44 398 SER A CA 1
ATOM 3144 C C . SER A 1 398 ? 6.029 1.440 12.063 1.00 36.44 398 SER A C 1
ATOM 3146 O O . SER A 1 398 ? 6.923 0.625 11.853 1.00 36.44 398 SER A O 1
ATOM 3148 N N . ALA A 1 399 ? 6.339 2.737 12.389 1.00 24.52 399 ALA A N 1
ATOM 3149 C CA . ALA A 1 399 ? 7.694 3.303 12.676 1.00 24.52 399 ALA A CA 1
ATOM 3150 C C . ALA A 1 399 ? 7.773 4.685 13.428 1.00 24.52 399 ALA A C 1
ATOM 3152 O O . ALA A 1 399 ? 6.907 5.515 13.186 1.00 24.52 399 ALA A O 1
ATOM 3153 N N . GLY A 1 400 ? 8.870 4.950 14.200 1.00 32.62 400 GLY A N 1
ATOM 3154 C CA . GLY A 1 400 ? 9.377 6.235 14.795 1.00 32.62 400 GLY A CA 1
ATOM 3155 C C . GLY A 1 400 ? 8.443 6.984 15.761 1.00 32.62 400 GLY A C 1
ATOM 3156 O O . GLY A 1 400 ? 7.250 6.762 15.678 1.00 32.62 400 GLY A O 1
ATOM 3157 N N . VAL A 1 401 ? 8.865 7.930 16.631 1.00 49.91 401 VAL A N 1
ATOM 3158 C CA . VAL A 1 401 ? 7.842 8.806 17.280 1.00 49.91 401 VAL A CA 1
ATOM 3159 C C . VAL A 1 401 ? 7.356 9.894 16.311 1.00 49.91 401 VAL A C 1
ATOM 3161 O O . VAL A 1 401 ? 7.209 11.064 16.638 1.00 49.91 401 VAL A O 1
ATOM 3164 N N . SER A 1 402 ? 7.139 9.495 15.070 1.00 52.81 402 SER A N 1
ATOM 3165 C CA . SER A 1 402 ? 6.059 10.009 14.263 1.00 52.81 402 SER A CA 1
ATOM 3166 C C . SER A 1 402 ? 4.942 8.995 14.463 1.00 52.81 402 SER A C 1
ATOM 3168 O O . SER A 1 402 ? 5.016 7.886 13.943 1.00 52.81 402 SER A O 1
ATOM 3170 N N . ILE A 1 403 ? 3.944 9.312 15.283 1.00 61.75 403 ILE A N 1
ATOM 3171 C CA . ILE A 1 403 ? 2.838 8.374 15.469 1.00 61.75 403 ILE A CA 1
ATOM 3172 C C . ILE A 1 403 ? 1.966 8.481 14.229 1.00 61.75 403 ILE A C 1
ATOM 3174 O O . ILE A 1 403 ? 1.355 9.518 13.965 1.00 61.75 403 ILE A O 1
ATOM 3178 N N . TYR A 1 404 ? 1.962 7.404 13.455 1.00 61.25 404 TYR A N 1
ATOM 3179 C CA . TYR A 1 404 ? 1.075 7.239 12.323 1.00 61.25 404 TYR A CA 1
ATOM 3180 C C . TYR A 1 404 ? -0.235 6.650 12.819 1.00 61.25 404 TYR A C 1
ATOM 3182 O O . TYR A 1 404 ? -0.290 5.523 13.308 1.00 61.25 404 TYR A O 1
ATOM 3190 N N . LEU A 1 405 ? -1.285 7.445 12.719 1.00 69.25 405 LEU A N 1
ATOM 3191 C CA . LEU A 1 405 ? -2.638 7.032 13.035 1.00 69.25 405 LEU A CA 1
ATOM 3192 C C . LEU A 1 405 ? -3.359 6.696 11.733 1.00 69.25 405 LEU A C 1
ATOM 3194 O O . LEU A 1 405 ? -3.039 7.244 10.675 1.00 69.25 405 LEU A O 1
ATOM 3198 N N . GLY A 1 406 ? -4.379 5.843 11.826 1.00 69.12 406 GLY A N 1
ATOM 3199 C CA . GLY A 1 406 ? -5.384 5.790 10.768 1.00 69.12 406 GLY A CA 1
ATOM 3200 C C . GLY A 1 406 ? -6.008 7.172 10.539 1.00 69.12 406 GLY A C 1
ATOM 3201 O O . GLY A 1 406 ? -5.874 8.083 11.364 1.00 69.12 406 GLY A O 1
ATOM 3202 N N . THR A 1 407 ? -6.698 7.323 9.419 1.00 74.75 407 THR A N 1
ATOM 3203 C CA . THR A 1 407 ? -7.409 8.531 8.975 1.00 74.75 407 THR A CA 1
ATOM 3204 C C . THR A 1 407 ? -8.613 8.873 9.867 1.00 74.75 407 THR A C 1
ATOM 3206 O O . THR A 1 407 ? -9.767 8.839 9.452 1.00 74.75 407 THR A O 1
ATOM 3209 N N . THR A 1 408 ? -8.361 9.210 11.131 1.00 77.81 408 THR A N 1
ATOM 3210 C CA . THR A 1 408 ? -9.398 9.491 12.134 1.00 77.81 408 THR A CA 1
ATOM 3211 C C . THR A 1 408 ? -9.629 10.996 12.309 1.00 77.81 408 THR A C 1
ATOM 3213 O O . THR A 1 408 ? -8.692 11.799 12.249 1.00 77.81 408 THR A O 1
ATOM 3216 N N . LEU A 1 409 ? -10.887 11.366 12.581 1.00 82.75 409 LEU A N 1
ATOM 3217 C CA . LEU A 1 409 ? -11.355 12.720 12.908 1.00 82.75 409 LEU A CA 1
ATOM 3218 C C . LEU A 1 409 ? -11.777 12.841 14.382 1.00 82.75 409 LEU A C 1
ATOM 3220 O O . LEU A 1 409 ? -11.925 11.847 15.092 1.00 82.75 409 LEU A O 1
ATOM 3224 N N . ASN A 1 410 ? -12.023 14.068 14.853 1.00 82.44 410 ASN A N 1
ATOM 3225 C CA . ASN A 1 410 ? -12.693 14.306 16.137 1.00 82.44 410 ASN A CA 1
ATOM 3226 C C . ASN A 1 410 ? -14.199 14.007 16.005 1.00 82.44 410 ASN A C 1
ATOM 3228 O O . ASN A 1 410 ? -15.018 14.917 15.908 1.00 82.44 410 ASN A O 1
ATOM 3232 N N . PHE A 1 411 ? -14.555 12.722 15.977 1.00 76.62 411 PHE A N 1
ATOM 3233 C CA . PHE A 1 411 ? -15.900 12.255 15.621 1.00 76.62 411 PHE A CA 1
ATOM 3234 C C . PHE A 1 411 ? -16.958 12.406 16.730 1.00 76.62 411 PHE A C 1
ATOM 3236 O O . PHE A 1 411 ? -18.145 12.195 16.478 1.00 76.62 411 PHE A O 1
ATOM 3243 N N . LEU A 1 412 ? -16.562 12.774 17.954 1.00 79.44 412 LEU A N 1
ATOM 3244 C CA . LEU A 1 412 ? -17.477 13.068 19.060 1.00 79.44 412 LEU A CA 1
ATOM 3245 C C . LEU A 1 412 ? -17.574 14.578 19.282 1.00 79.44 412 LEU A C 1
ATOM 3247 O O . LEU A 1 412 ? -16.571 15.252 19.517 1.00 79.44 412 LEU A O 1
ATOM 3251 N N . SER A 1 413 ? -18.797 15.109 19.255 1.00 75.69 413 SER A N 1
ATOM 3252 C CA . SER A 1 413 ? -19.027 16.549 19.406 1.00 75.69 413 SER A CA 1
ATOM 3253 C C . SER A 1 413 ? -18.475 17.072 20.738 1.00 75.69 413 SER A C 1
ATOM 3255 O O . SER A 1 413 ? -18.750 16.518 21.800 1.00 75.69 413 SER A O 1
ATOM 3257 N N . GLY A 1 414 ? -17.666 18.135 20.683 1.00 75.19 414 GLY A N 1
ATOM 3258 C CA . GLY A 1 414 ? -17.053 18.755 21.865 1.00 75.19 414 GLY A CA 1
ATOM 3259 C C . GLY A 1 414 ? -15.910 17.957 22.508 1.00 75.19 414 GLY A C 1
ATOM 3260 O O . GLY A 1 414 ? -15.291 18.451 23.451 1.00 75.19 414 GLY A O 1
ATOM 3261 N N . LYS A 1 415 ? -15.587 16.761 22.000 1.00 82.00 415 LYS A N 1
ATOM 3262 C CA . LYS A 1 415 ? -14.470 15.932 22.467 1.00 82.00 415 LYS A CA 1
ATOM 3263 C C . LYS A 1 415 ? -13.370 15.921 21.402 1.00 82.00 415 LYS A C 1
ATOM 3265 O O . LYS A 1 415 ? -13.638 15.939 20.204 1.00 82.00 415 LYS A O 1
ATOM 3270 N N . LYS A 1 416 ? -12.112 15.914 21.843 1.00 85.31 416 LYS A N 1
ATOM 3271 C CA . LYS A 1 416 ? -10.945 15.797 20.958 1.00 85.31 416 LYS A CA 1
ATOM 3272 C C . LYS A 1 416 ? -10.269 14.460 21.203 1.00 85.31 416 LYS A C 1
ATOM 3274 O O . LYS A 1 416 ? -10.092 14.089 22.366 1.00 85.31 416 LYS A O 1
ATOM 3279 N N . LEU A 1 417 ? -9.871 13.781 20.128 1.00 87.69 417 LEU A N 1
ATOM 3280 C CA . LEU A 1 417 ? -8.972 12.638 20.216 1.00 87.69 417 LEU A CA 1
ATOM 3281 C C . LEU A 1 417 ? -7.711 13.091 20.953 1.00 87.69 417 LEU A C 1
ATOM 3283 O O . LEU A 1 417 ? -7.169 14.162 20.671 1.00 87.69 417 LEU A O 1
ATOM 3287 N N . ALA A 1 418 ? -7.277 12.300 21.925 1.00 89.56 418 ALA A N 1
ATOM 3288 C CA . ALA A 1 418 ? -6.057 12.548 22.662 1.00 89.56 418 ALA A CA 1
ATOM 3289 C C . ALA A 1 418 ? -5.392 11.224 23.016 1.00 89.56 418 ALA A C 1
ATOM 3291 O O . ALA A 1 418 ? -6.072 10.213 23.146 1.00 89.56 418 ALA A O 1
ATOM 3292 N N . PHE A 1 419 ? -4.080 11.255 23.189 1.00 89.19 419 PHE A N 1
ATOM 3293 C CA . PHE A 1 419 ? -3.330 10.170 23.809 1.00 89.19 419 PHE A CA 1
ATOM 3294 C C . PHE A 1 419 ? -2.172 10.767 24.613 1.00 89.19 419 PHE A C 1
ATOM 3296 O O . PHE A 1 419 ? -1.760 11.908 24.380 1.00 89.19 419 PHE A O 1
ATOM 3303 N N . GLY A 1 420 ? -1.670 10.023 25.590 1.00 88.81 420 GLY A N 1
ATOM 3304 C CA . GLY A 1 420 ? -0.460 10.358 26.328 1.00 88.81 420 GLY A CA 1
ATOM 3305 C C . GLY A 1 420 ? 0.754 9.700 25.688 1.00 88.81 420 GLY A C 1
ATOM 3306 O O . GLY A 1 420 ? 0.714 8.519 25.346 1.00 88.81 420 GLY A O 1
ATOM 3307 N N . ILE A 1 421 ? 1.844 10.445 25.553 1.00 86.00 421 ILE A N 1
ATOM 3308 C CA . ILE A 1 421 ? 3.159 9.881 25.268 1.00 86.00 421 ILE A CA 1
ATOM 3309 C C . ILE A 1 421 ? 4.100 10.180 26.423 1.00 86.00 421 ILE A C 1
ATOM 3311 O O . ILE A 1 421 ? 4.214 11.317 26.871 1.00 86.00 421 ILE A O 1
ATOM 3315 N N . GLN A 1 422 ? 4.774 9.151 26.914 1.00 85.50 422 GLN A N 1
ATOM 3316 C CA . GLN A 1 422 ? 5.769 9.268 27.967 1.00 85.50 422 GLN A CA 1
ATOM 3317 C C . GLN A 1 422 ? 7.078 8.644 27.499 1.00 85.50 422 GLN A C 1
ATOM 3319 O O . GLN A 1 422 ? 7.096 7.563 26.907 1.00 85.50 422 GLN A O 1
ATOM 3324 N N . PHE A 1 423 ? 8.168 9.338 27.796 1.00 79.94 423 PHE A N 1
ATOM 3325 C CA . PHE A 1 423 ? 9.519 8.892 27.521 1.00 79.94 423 PHE A CA 1
ATOM 3326 C C . PHE A 1 423 ? 10.243 8.629 28.836 1.00 79.94 423 PHE A C 1
ATOM 3328 O O . PHE A 1 423 ? 10.253 9.489 29.711 1.00 79.94 423 PHE A O 1
ATOM 3335 N N . ASP A 1 424 ? 10.802 7.433 28.990 1.00 83.19 424 ASP A N 1
ATOM 3336 C CA . ASP A 1 424 ? 11.442 6.976 30.222 1.00 83.19 424 ASP A CA 1
ATOM 3337 C C . ASP A 1 424 ? 10.574 7.298 31.459 1.00 83.19 424 ASP A C 1
ATOM 3339 O O . ASP A 1 424 ? 9.420 6.857 31.550 1.00 83.19 424 ASP A O 1
ATOM 3343 N N . ASP A 1 425 ? 11.112 8.085 32.389 1.00 85.12 425 ASP A N 1
ATOM 3344 C CA . ASP A 1 425 ? 10.443 8.521 33.616 1.00 85.12 425 ASP A CA 1
ATOM 3345 C C . ASP A 1 425 ? 9.964 9.988 33.546 1.00 85.12 425 ASP A C 1
ATOM 3347 O O . ASP A 1 425 ? 9.603 10.579 34.567 1.00 85.12 425 ASP A O 1
ATOM 3351 N N . GLU A 1 426 ? 9.951 10.598 32.354 1.00 82.25 426 GLU A N 1
ATOM 3352 C CA . GLU A 1 426 ? 9.433 11.954 32.155 1.00 82.25 426 GLU A CA 1
ATOM 3353 C C . GLU A 1 426 ? 7.906 12.028 32.339 1.00 82.25 426 GLU A C 1
ATOM 3355 O O . GLU A 1 426 ? 7.195 11.032 32.162 1.00 82.25 426 GLU A O 1
ATOM 3360 N N . PRO A 1 427 ? 7.352 13.213 32.665 1.00 86.12 427 PRO A N 1
ATOM 3361 C CA . PRO A 1 427 ? 5.908 13.399 32.718 1.00 86.12 427 PRO A CA 1
ATOM 3362 C C . PRO A 1 427 ? 5.235 13.073 31.372 1.00 86.12 427 PRO A C 1
ATOM 3364 O O . PRO A 1 427 ? 5.706 13.549 30.334 1.00 86.12 427 PRO A O 1
ATOM 3367 N N . PRO A 1 428 ? 4.102 12.340 31.365 1.00 88.19 428 PRO A N 1
ATOM 3368 C CA . PRO A 1 428 ? 3.336 12.111 30.149 1.00 88.19 428 PRO A CA 1
ATOM 3369 C C . PRO A 1 428 ? 2.918 13.424 29.490 1.00 88.19 428 PRO A C 1
ATOM 3371 O O . PRO A 1 428 ? 2.322 14.304 30.116 1.00 88.19 428 PRO A O 1
ATOM 3374 N N . GLN A 1 429 ? 3.198 13.536 28.201 1.00 84.19 429 GLN A N 1
ATOM 3375 C CA . GLN A 1 429 ? 2.768 14.639 27.365 1.00 84.19 429 GLN A CA 1
ATOM 3376 C C . GLN A 1 429 ? 1.449 14.267 26.700 1.00 84.19 429 GLN A C 1
ATOM 3378 O O . GLN A 1 429 ? 1.335 13.241 26.029 1.00 84.19 429 GLN A O 1
ATOM 3383 N N . ARG A 1 430 ? 0.434 15.113 26.880 1.00 90.31 430 ARG A N 1
ATOM 3384 C CA . ARG A 1 430 ? -0.845 14.949 26.191 1.00 90.31 430 ARG A CA 1
ATOM 3385 C C . ARG A 1 430 ? -0.721 15.435 24.753 1.00 90.31 430 ARG A C 1
ATOM 3387 O O . ARG A 1 430 ? -0.348 16.580 24.513 1.00 90.31 430 ARG A O 1
ATOM 3394 N N . VAL A 1 431 ? -1.133 14.592 23.819 1.00 86.00 431 VAL A N 1
ATOM 3395 C CA . VAL A 1 431 ? -1.144 14.873 22.388 1.00 86.00 431 VAL A CA 1
ATOM 3396 C C . VAL A 1 431 ? -2.574 15.019 21.897 1.00 86.00 431 VAL A C 1
ATOM 3398 O O . VAL A 1 431 ? -3.436 14.227 22.264 1.00 86.00 431 VAL A O 1
ATOM 3401 N N . LEU A 1 432 ? -2.807 16.006 21.032 1.00 87.94 432 LEU A N 1
ATOM 3402 C CA . LEU A 1 432 ? -4.033 16.161 20.251 1.00 87.94 432 LEU A CA 1
ATOM 3403 C C . LEU A 1 432 ? -3.680 15.971 18.766 1.00 87.94 432 LEU A C 1
ATOM 3405 O O . LEU A 1 432 ? -3.191 16.911 18.144 1.00 87.94 432 LEU A O 1
ATOM 3409 N N . PRO A 1 433 ? -3.855 14.765 18.200 1.00 86.56 433 PRO A N 1
ATOM 3410 C CA . PRO A 1 433 ? -3.356 14.449 16.862 1.00 86.56 433 PRO A CA 1
ATOM 3411 C C . PRO A 1 433 ? -4.164 15.066 15.715 1.00 86.56 433 PRO A C 1
ATOM 3413 O O . PRO A 1 433 ? -3.680 15.114 14.588 1.00 86.56 433 PRO A O 1
ATOM 3416 N N . VAL A 1 434 ? -5.401 15.491 15.978 1.00 85.94 434 VAL A N 1
ATOM 3417 C CA . VAL A 1 434 ? -6.287 16.105 14.982 1.00 85.94 434 VAL A CA 1
ATOM 3418 C C . VAL A 1 434 ? -6.250 17.624 15.183 1.00 85.94 434 VAL A C 1
ATOM 3420 O O . VAL A 1 434 ? -6.750 18.087 16.216 1.00 85.94 434 VAL A O 1
ATOM 3423 N N . PRO A 1 435 ? -5.666 18.398 14.246 1.00 82.44 435 PRO A N 1
ATOM 3424 C CA . PRO A 1 435 ? -5.671 19.853 14.298 1.00 82.44 435 PRO A CA 1
ATOM 3425 C C . PRO A 1 435 ? -7.086 20.420 14.320 1.00 82.44 435 PRO A C 1
ATOM 3427 O O . PRO A 1 435 ? -8.048 19.781 13.885 1.00 82.44 435 PRO A O 1
ATOM 3430 N N . ASP A 1 436 ? -7.203 21.656 14.796 1.00 72.25 436 ASP A N 1
ATOM 3431 C CA . ASP A 1 436 ? -8.472 22.368 14.748 1.00 72.25 436 ASP A CA 1
ATOM 3432 C C . ASP A 1 436 ? -8.904 22.613 13.295 1.00 72.25 436 ASP A C 1
ATOM 3434 O O . ASP A 1 436 ? -8.090 22.882 12.407 1.00 72.25 436 ASP A O 1
ATOM 3438 N N . SER A 1 437 ? -10.209 22.499 13.057 1.00 66.31 437 SER A N 1
ATOM 3439 C CA . SER A 1 437 ? -10.806 22.733 11.747 1.00 66.31 437 SER A CA 1
ATOM 3440 C C . SER A 1 437 ? -10.650 24.192 11.335 1.00 66.31 437 SER A C 1
ATOM 3442 O O . SER A 1 437 ? -10.970 25.092 12.117 1.00 66.31 437 SER A O 1
ATOM 3444 N N . VAL A 1 438 ? -10.259 24.427 10.087 1.00 54.38 438 VAL A N 1
ATOM 3445 C CA . VAL A 1 438 ? -10.343 25.750 9.463 1.00 54.38 438 VAL A CA 1
ATOM 3446 C C . VAL A 1 438 ? -11.473 25.674 8.445 1.00 54.38 438 VAL A C 1
ATOM 3448 O O . VAL A 1 438 ? -11.552 24.697 7.707 1.00 54.38 438 VAL A O 1
ATOM 3451 N N . GLN A 1 439 ? -12.365 26.670 8.405 1.00 48.59 439 GLN A N 1
ATOM 3452 C CA . GLN A 1 439 ? -13.337 26.772 7.314 1.00 48.59 439 GLN A CA 1
ATOM 3453 C C . GLN A 1 439 ? -12.573 26.961 6.001 1.00 48.59 439 GLN A C 1
ATOM 3455 O O . GLN A 1 439 ? -12.171 28.070 5.659 1.00 48.59 439 GLN A O 1
ATOM 3460 N N . LEU A 1 440 ? -12.354 25.873 5.276 1.00 47.38 440 LEU A N 1
ATOM 3461 C CA . LEU A 1 440 ? -11.990 25.917 3.871 1.00 47.38 440 LEU A CA 1
ATOM 3462 C C . LEU A 1 440 ? -13.294 26.054 3.080 1.00 47.38 440 LEU A C 1
ATOM 3464 O O . LEU A 1 440 ? -14.279 25.373 3.379 1.00 47.38 440 LEU A O 1
ATOM 3468 N N . GLU A 1 441 ? -13.308 26.942 2.083 1.00 43.16 441 GLU A N 1
ATOM 3469 C CA . GLU A 1 441 ? -14.513 27.385 1.358 1.00 43.16 441 GLU A CA 1
ATOM 3470 C C . GLU A 1 441 ? -15.339 26.240 0.730 1.00 43.16 441 GLU A C 1
ATOM 3472 O O . GLU A 1 441 ? -16.499 26.453 0.370 1.00 43.16 441 GLU A O 1
ATOM 3477 N N . HIS A 1 442 ? -14.793 25.018 0.631 1.00 45.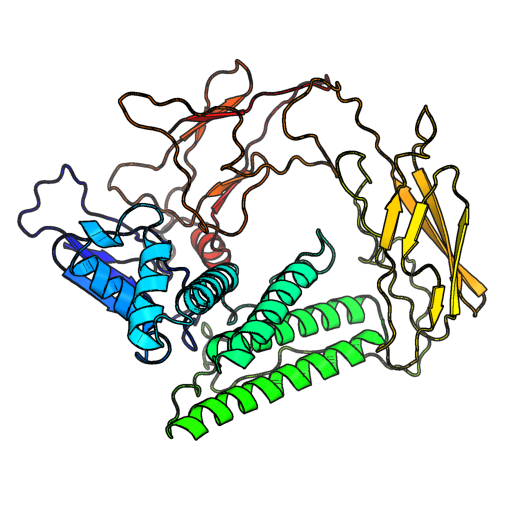59 442 HIS A N 1
ATOM 3478 C CA . HIS A 1 442 ? -15.431 23.859 -0.006 1.00 45.59 442 HIS A CA 1
ATOM 3479 C C . HIS A 1 442 ? -15.449 22.556 0.823 1.00 45.59 442 HIS A C 1
ATOM 3481 O O . HIS A 1 442 ? -15.975 21.562 0.331 1.00 45.59 442 HIS A O 1
ATOM 3487 N N . SER A 1 443 ? -14.926 22.519 2.060 1.00 43.66 443 SER A N 1
ATOM 3488 C CA . SER A 1 443 ? -14.764 21.252 2.814 1.00 43.66 443 SER A CA 1
ATOM 3489 C C . SER A 1 443 ? -15.343 21.241 4.236 1.00 43.66 443 SER A C 1
ATOM 3491 O O . SER A 1 443 ? -15.080 20.319 5.004 1.00 43.66 443 SER A O 1
ATOM 3493 N N . GLY A 1 444 ? -16.154 22.231 4.612 1.00 53.19 444 GLY A N 1
ATOM 3494 C CA . GLY A 1 444 ? -16.781 22.262 5.938 1.00 53.19 444 GLY A CA 1
ATOM 3495 C C . GLY A 1 444 ? -15.764 22.293 7.092 1.00 53.19 444 GLY A C 1
ATOM 3496 O O . GLY A 1 444 ? -14.672 22.837 6.961 1.00 53.19 444 GLY A O 1
ATOM 3497 N N . SER A 1 445 ? -16.139 21.732 8.245 1.00 67.56 445 SER A N 1
ATOM 3498 C CA . SER A 1 445 ? -15.368 21.701 9.501 1.00 67.56 445 SER A CA 1
ATOM 3499 C C . SER A 1 445 ? -14.250 20.641 9.539 1.00 67.56 445 SER A C 1
ATOM 3501 O O . SER A 1 445 ? -13.989 20.061 10.593 1.00 67.56 445 SER A O 1
ATOM 3503 N N . LEU A 1 446 ? -13.596 20.359 8.409 1.00 77.50 446 LEU A N 1
ATOM 3504 C CA . LEU A 1 446 ? -12.492 19.393 8.335 1.00 77.50 446 LEU A CA 1
ATOM 3505 C C . LEU A 1 446 ? -11.143 20.036 8.742 1.00 77.50 446 LEU A C 1
ATOM 3507 O O . LEU A 1 446 ? -10.970 21.251 8.600 1.00 77.50 446 LEU A O 1
ATOM 3511 N N . PRO A 1 447 ? -10.183 19.262 9.285 1.00 80.00 447 PRO A N 1
ATOM 3512 C CA . PRO A 1 447 ? -8.841 19.754 9.612 1.00 80.00 447 PRO A CA 1
ATOM 3513 C C . PRO A 1 447 ? -8.080 20.284 8.387 1.00 80.00 447 PRO A C 1
ATOM 3515 O O . PRO A 1 447 ? -8.265 19.801 7.273 1.00 80.00 447 PRO A O 1
ATOM 3518 N N . VAL A 1 448 ? -7.170 21.242 8.593 1.00 80.62 448 VAL A N 1
ATOM 3519 C CA . VAL A 1 448 ? -6.366 21.841 7.502 1.00 80.62 448 VAL A CA 1
ATOM 3520 C C . VAL A 1 448 ? -5.476 20.829 6.770 1.00 80.62 448 VAL A C 1
ATOM 3522 O O . VAL A 1 448 ? -5.198 20.994 5.587 1.00 80.62 448 VAL A O 1
ATOM 3525 N N . ASP A 1 449 ? -5.055 19.770 7.458 1.00 82.88 449 ASP A N 1
ATOM 3526 C CA . ASP A 1 449 ? -4.232 18.698 6.899 1.00 82.88 449 ASP A CA 1
ATOM 3527 C C . ASP A 1 449 ? -5.055 17.586 6.230 1.00 82.88 449 ASP A C 1
ATOM 3529 O O . ASP A 1 449 ? -4.487 16.628 5.709 1.00 82.88 449 ASP A O 1
ATOM 3533 N N . TRP A 1 450 ? -6.391 17.696 6.223 1.00 85.88 450 TRP A N 1
ATOM 3534 C CA . TRP A 1 450 ? -7.268 16.614 5.785 1.00 85.88 450 TRP A CA 1
ATOM 3535 C C . TRP A 1 450 ? -7.033 16.146 4.347 1.00 85.88 450 TRP A C 1
ATOM 3537 O O . TRP A 1 450 ? -6.945 14.934 4.166 1.00 85.88 450 TRP A O 1
ATOM 3547 N N . PRO A 1 451 ? -6.855 17.031 3.339 1.00 79.94 451 PRO A N 1
ATOM 3548 C CA . PRO A 1 451 ? -6.591 16.588 1.970 1.00 79.94 451 PRO A CA 1
ATOM 3549 C C . PRO A 1 451 ? -5.343 15.702 1.850 1.00 79.94 451 PRO A C 1
ATOM 3551 O O . PRO A 1 451 ? -5.359 14.713 1.123 1.00 79.94 451 PRO A O 1
ATOM 3554 N N . GLU A 1 452 ? -4.277 16.020 2.591 1.00 78.19 452 GLU A N 1
ATOM 3555 C CA . GLU A 1 452 ? -3.054 15.212 2.609 1.00 78.19 452 GLU A CA 1
ATOM 3556 C C . GLU A 1 452 ? -3.269 13.902 3.374 1.00 78.19 452 GLU A C 1
ATOM 3558 O O . GLU A 1 452 ? -2.824 12.852 2.920 1.00 78.19 452 GLU A O 1
ATOM 3563 N N . VAL A 1 453 ? -3.992 13.932 4.496 1.00 82.75 453 VAL A N 1
ATOM 3564 C CA . VAL A 1 453 ? -4.287 12.742 5.311 1.00 82.75 453 VAL A CA 1
ATOM 3565 C C . VAL A 1 453 ? -5.129 11.718 4.550 1.00 82.75 453 VAL A C 1
ATOM 3567 O O . VAL A 1 453 ? -4.813 10.535 4.613 1.00 82.75 453 VAL A O 1
ATOM 3570 N N . VAL A 1 454 ? -6.158 12.144 3.807 1.00 79.44 454 VAL A N 1
ATOM 3571 C CA . VAL A 1 454 ? -6.994 11.221 3.013 1.00 79.44 454 VAL A CA 1
ATOM 3572 C C . VAL A 1 454 ? -6.267 10.726 1.772 1.00 79.44 454 VAL A C 1
ATOM 3574 O O . VAL A 1 454 ? -6.264 9.533 1.510 1.00 79.44 454 VAL A O 1
ATOM 3577 N N . ALA A 1 455 ? -5.555 11.599 1.051 1.00 75.94 455 ALA A N 1
ATOM 3578 C CA . ALA A 1 455 ? -4.761 11.174 -0.101 1.00 75.94 455 ALA A CA 1
ATOM 3579 C C . ALA A 1 455 ? -3.639 10.212 0.314 1.00 75.94 455 ALA A C 1
ATOM 3581 O O . ALA A 1 455 ? -3.258 9.317 -0.444 1.00 75.94 455 ALA A O 1
ATOM 3582 N N . SER A 1 456 ? -3.106 10.405 1.525 1.00 75.06 456 SER A N 1
ATOM 3583 C CA . SER A 1 456 ? -2.068 9.554 2.078 1.00 75.06 456 SER A CA 1
ATOM 3584 C C . SER A 1 456 ? -2.569 8.372 2.901 1.00 75.06 456 SER A C 1
ATOM 3586 O O . SER A 1 456 ? -1.719 7.582 3.315 1.00 75.06 456 SER A O 1
ATOM 3588 N N . GLU A 1 457 ? -3.886 8.249 3.105 1.00 77.94 457 GLU A N 1
ATOM 3589 C CA . GLU A 1 457 ? -4.580 7.264 3.952 1.00 77.94 457 GLU A CA 1
ATOM 3590 C C . GLU A 1 457 ? -3.904 7.049 5.336 1.00 77.94 457 GLU A C 1
ATOM 3592 O O . GLU A 1 457 ? -3.986 5.997 5.977 1.00 77.94 457 GLU A O 1
ATOM 3597 N N . ILE A 1 458 ? -3.231 8.091 5.844 1.00 82.50 458 ILE A N 1
ATOM 3598 C CA . ILE A 1 458 ? -2.486 8.057 7.103 1.00 82.50 458 ILE A CA 1
ATOM 3599 C C . ILE A 1 458 ? -2.355 9.459 7.704 1.00 82.50 458 ILE A C 1
ATOM 3601 O O . ILE A 1 458 ? -2.134 10.447 7.008 1.00 82.50 458 ILE A O 1
ATOM 3605 N N . ARG A 1 459 ? -2.453 9.566 9.031 1.00 85.25 459 ARG A N 1
ATOM 3606 C CA . ARG A 1 459 ? -2.219 10.821 9.759 1.00 85.25 459 ARG A CA 1
ATOM 3607 C C . ARG A 1 459 ? -0.894 10.743 10.498 1.00 85.25 459 ARG A C 1
ATOM 3609 O O . ARG A 1 459 ? -0.747 9.942 11.418 1.00 85.25 459 ARG A O 1
ATOM 3616 N N . ARG A 1 460 ? 0.060 11.591 10.116 1.00 83.50 460 ARG A N 1
ATOM 3617 C CA . ARG A 1 460 ? 1.380 11.682 10.749 1.00 83.50 460 ARG A CA 1
ATOM 3618 C C . ARG A 1 460 ? 1.375 12.730 11.859 1.00 83.50 460 ARG A C 1
ATOM 3620 O O . ARG A 1 460 ? 1.003 13.875 11.623 1.00 83.50 460 ARG A O 1
ATOM 3627 N N . VAL A 1 461 ? 1.846 12.356 13.046 1.00 80.44 461 VAL A N 1
ATOM 3628 C CA . VAL A 1 461 ? 2.034 13.290 14.165 1.00 80.44 461 VAL A CA 1
ATOM 3629 C C . VAL A 1 461 ? 3.472 13.221 14.648 1.00 80.44 461 VAL A C 1
ATOM 3631 O O . VAL A 1 461 ? 3.899 12.186 15.151 1.00 80.44 461 VAL A O 1
ATOM 3634 N N . ASP A 1 462 ? 4.211 14.315 14.483 1.00 75.62 462 ASP A N 1
ATOM 3635 C CA . ASP A 1 462 ? 5.625 14.403 14.843 1.00 75.62 462 ASP A CA 1
ATOM 3636 C C . ASP A 1 462 ? 5.828 14.991 16.242 1.00 75.62 462 ASP A C 1
ATOM 3638 O O . ASP A 1 462 ? 5.216 15.999 16.603 1.00 75.62 462 ASP A O 1
ATOM 3642 N N . PHE A 1 463 ? 6.771 14.417 16.991 1.00 70.31 463 PHE A N 1
ATOM 3643 C CA . PHE A 1 463 ? 7.206 14.938 18.287 1.00 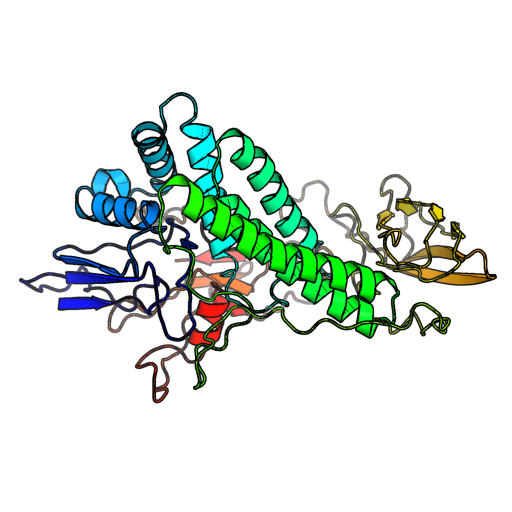70.31 463 PHE A CA 1
ATOM 3644 C C . PHE A 1 463 ? 8.713 15.142 18.295 1.00 70.31 463 PHE A C 1
ATOM 3646 O O . PHE A 1 463 ? 9.471 14.388 17.686 1.00 70.31 463 PHE A O 1
ATOM 3653 N N . LYS A 1 464 ? 9.158 16.173 19.015 1.00 66.44 464 LYS A N 1
ATOM 3654 C CA . LYS A 1 464 ? 10.577 16.372 19.304 1.00 66.44 464 LYS A CA 1
ATOM 3655 C C . LYS A 1 464 ? 10.872 15.830 20.688 1.00 66.44 464 LYS A C 1
ATOM 3657 O O . LYS A 1 464 ? 10.193 16.185 21.646 1.00 66.44 464 LYS A O 1
ATOM 3662 N N . MET A 1 465 ? 11.902 15.003 20.762 1.00 66.25 465 MET A N 1
ATOM 3663 C CA . MET A 1 465 ? 12.411 14.428 21.997 1.00 66.25 465 MET A CA 1
ATOM 3664 C C . MET A 1 465 ? 13.870 14.838 22.154 1.00 66.25 465 MET A C 1
ATOM 3666 O O . MET A 1 465 ? 14.622 14.821 21.178 1.00 66.25 465 MET A O 1
ATOM 3670 N N . ASP A 1 466 ? 14.255 15.214 23.370 1.00 66.88 466 ASP A N 1
ATOM 3671 C CA . ASP A 1 466 ? 15.657 15.371 23.738 1.00 66.88 466 ASP A CA 1
ATOM 3672 C C . ASP A 1 466 ? 16.114 14.066 24.393 1.00 66.88 466 ASP A C 1
ATOM 3674 O O . ASP A 1 466 ? 15.750 13.764 25.523 1.00 66.88 466 ASP A O 1
ATOM 3678 N N . LEU A 1 467 ? 16.880 13.263 23.656 1.00 64.50 467 LEU A N 1
ATOM 3679 C CA . LEU A 1 467 ? 17.425 11.994 24.152 1.00 64.50 467 LEU A CA 1
ATOM 3680 C C . LEU A 1 467 ? 18.667 12.209 25.041 1.00 64.50 467 LEU A C 1
ATOM 3682 O O . LEU A 1 467 ? 19.308 11.251 25.474 1.00 64.50 467 LEU A O 1
ATOM 3686 N N . GLY A 1 468 ? 19.034 13.468 25.307 1.00 60.50 468 GLY A N 1
ATOM 3687 C CA . GLY A 1 468 ? 20.273 13.831 25.969 1.00 60.50 468 GLY A CA 1
ATOM 3688 C C . GLY A 1 468 ? 21.505 13.554 25.102 1.00 60.50 468 GLY A C 1
ATOM 3689 O O . GLY A 1 468 ? 21.436 13.250 23.914 1.00 60.50 468 GLY A O 1
ATOM 3690 N N . SER A 1 469 ? 22.687 13.684 25.708 1.00 51.78 469 SER A N 1
ATOM 3691 C CA . SER A 1 469 ? 23.980 13.527 25.022 1.00 51.78 469 SER A CA 1
ATOM 3692 C C . SER A 1 469 ? 24.582 12.119 25.110 1.00 51.78 469 SER A C 1
ATOM 3694 O O . SER A 1 469 ? 25.666 11.890 24.572 1.00 51.78 469 SER A O 1
ATOM 3696 N N . GLN A 1 470 ? 23.927 11.184 25.807 1.00 54.81 470 GLN A N 1
ATOM 3697 C CA . GLN A 1 470 ? 24.471 9.856 26.096 1.00 54.81 470 GLN A CA 1
ATOM 3698 C C . GLN A 1 470 ? 23.693 8.772 25.340 1.00 54.81 470 GLN A C 1
ATOM 3700 O O . GLN A 1 470 ? 22.497 8.623 25.577 1.00 54.81 470 GLN A O 1
ATOM 3705 N N . PRO A 1 471 ? 24.350 7.979 24.474 1.00 66.75 471 PRO A N 1
ATOM 3706 C CA . PRO A 1 471 ? 23.735 6.812 23.849 1.00 66.75 471 PRO A CA 1
ATOM 3707 C C . PRO A 1 471 ? 23.214 5.827 24.903 1.00 66.75 471 PRO A C 1
ATOM 3709 O O . PRO A 1 471 ? 23.927 5.506 25.858 1.00 66.75 471 PRO A O 1
ATOM 3712 N N . GLY A 1 472 ? 22.003 5.302 24.720 1.00 75.81 472 GLY A N 1
ATOM 3713 C CA . GLY A 1 472 ? 21.392 4.431 25.718 1.00 75.81 472 GLY A CA 1
ATOM 3714 C C . GLY A 1 472 ? 20.107 3.749 25.266 1.00 75.81 472 GLY A C 1
ATOM 3715 O O . GLY A 1 472 ? 19.582 3.994 24.183 1.00 75.81 472 GLY A O 1
ATOM 3716 N N . ALA A 1 473 ? 19.628 2.836 26.111 1.00 82.44 473 ALA A N 1
ATOM 3717 C CA . ALA A 1 473 ? 18.310 2.240 25.961 1.00 82.44 473 ALA A CA 1
ATOM 3718 C C . ALA A 1 473 ? 17.254 3.197 26.517 1.00 82.44 473 ALA A C 1
ATOM 3720 O O . ALA A 1 473 ? 17.428 3.713 27.617 1.00 82.44 473 ALA A O 1
ATOM 3721 N N . HIS A 1 474 ? 16.149 3.338 25.792 1.00 82.62 474 HIS A N 1
ATOM 3722 C CA . HIS A 1 474 ? 15.038 4.200 26.171 1.00 82.62 474 HIS A CA 1
ATOM 3723 C C . HIS A 1 474 ? 13.704 3.459 26.096 1.00 82.62 474 HIS A C 1
ATOM 3725 O O . HIS A 1 474 ? 13.552 2.479 25.358 1.00 82.62 474 HIS A O 1
ATOM 3731 N N . LYS A 1 475 ? 12.725 3.934 26.862 1.00 86.25 475 LYS A N 1
ATOM 3732 C CA . LYS A 1 475 ? 11.363 3.413 26.934 1.00 86.25 475 LYS A CA 1
ATOM 3733 C C . LYS A 1 475 ? 10.390 4.469 26.418 1.00 86.25 475 LYS A C 1
ATOM 3735 O O . LYS A 1 475 ? 10.310 5.563 26.956 1.00 86.25 475 LYS A O 1
ATOM 3740 N N . VAL A 1 476 ? 9.590 4.102 25.422 1.00 85.12 476 VAL A N 1
ATOM 3741 C CA . VAL A 1 476 ? 8.444 4.902 24.968 1.00 85.12 476 VAL A CA 1
ATOM 3742 C C . VAL A 1 476 ? 7.169 4.234 25.473 1.00 85.12 476 VAL A C 1
ATOM 3744 O O . VAL A 1 476 ? 6.995 3.025 25.315 1.00 85.12 476 VAL A O 1
ATOM 3747 N N . ILE A 1 477 ? 6.292 5.007 26.105 1.00 87.50 477 ILE A N 1
ATOM 3748 C CA . ILE A 1 477 ? 5.005 4.561 26.643 1.00 87.50 477 ILE A CA 1
ATOM 3749 C C . ILE A 1 477 ? 3.906 5.361 25.958 1.00 87.50 477 ILE A C 1
ATOM 3751 O O . ILE A 1 477 ? 3.945 6.589 25.958 1.00 87.50 477 ILE A O 1
ATOM 3755 N N . ILE A 1 478 ? 2.914 4.659 25.415 1.00 87.31 478 ILE A N 1
ATOM 3756 C CA . ILE A 1 478 ? 1.702 5.255 24.853 1.00 87.31 478 ILE A CA 1
ATOM 3757 C C . ILE A 1 478 ? 0.536 4.956 25.796 1.00 87.31 478 ILE A C 1
ATOM 3759 O O . ILE A 1 478 ? 0.396 3.832 26.278 1.00 87.31 478 ILE A O 1
ATOM 3763 N N . GLN A 1 479 ? -0.270 5.973 26.081 1.00 88.00 479 GLN A N 1
ATOM 3764 C CA . GLN A 1 479 ? -1.418 5.927 26.985 1.00 88.00 479 GLN A CA 1
ATOM 3765 C C . GLN A 1 479 ? -2.661 6.389 26.218 1.00 88.00 479 GLN A C 1
ATOM 3767 O O . GLN A 1 479 ? -2.580 7.375 25.486 1.00 88.00 479 GLN A O 1
ATOM 3772 N N . ALA A 1 480 ? -3.776 5.674 26.359 1.00 82.62 480 ALA A N 1
ATOM 3773 C CA . ALA A 1 480 ? -5.060 6.029 25.749 1.00 82.62 480 ALA A CA 1
ATOM 3774 C C . ALA A 1 480 ? -5.879 6.947 26.663 1.00 82.62 480 ALA A C 1
ATOM 3776 O O . ALA A 1 480 ? -5.825 6.731 27.896 1.00 82.62 480 ALA A O 1
#

Sequence (480 aa):
MMFADDNYGNVVQVLDPDADHPAGAGLYYHADCHPWTWKWINNINLVKPFKADKIWVVNVGDLKNHELPLDHFLSLGYDFDRWGKRNGVKDYLRHWAARGIGEAVADEVAELMSECGFLSGLRHVEFDPDNFSLINFDEADRIQSRWDNLVKKAEKLVLLHAEALANAQRMYIDVARNRLASRQALVSTNFFARRAEYAFMEDQRIADTYHSLLRGNIMDQPHLNTQSDQWPYSMRNTLPPVSLVNPFVPSRPGNLNNAPAQPGGEMHRSRPARAALLYLCRLLRTRVGITSPVVLQVDPNHGEVIADGSADVKTVFTVDWTKVPSPAPKSGMALIAAGDGTNVTVTIPIHVPTVSKEFKGFVEGDGYVAMEAAHFRSNHSVDGYAFEEIETYGHTLSAGVSIYLGTTLNFLSGKKLAFGIQFDDEPPQRVLPVPDSVQLEHSGSLPVDWPEVVASEIRRVDFKMDLGSQPGAHKVIIQA

Organism: NCBI:txid1890683

Radius of gyration: 25.65 Å; chains: 1; bounding box: 74×53×64 Å

Foldseek 3Di:
DEWEALQLFFTFAADDPPDDDPQFYEYEYEQFDDDLGPAFAGQAQLLRADDGDHYYHYDNHVVPNCVLVVVLS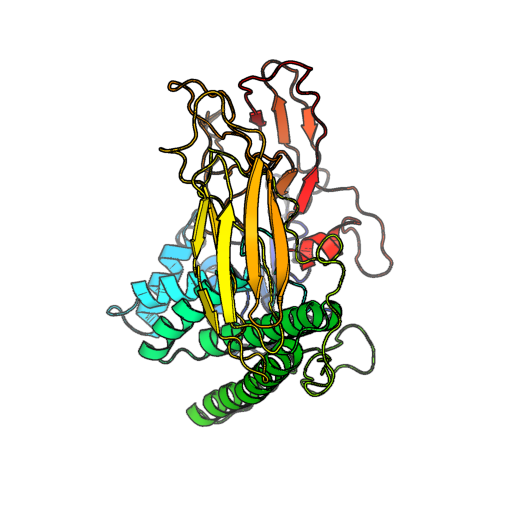VVCVVCVVQQVDFLSLLVVQLVCQCVPPRNVCSNVRSVLVNLSNLLSLQFPLLDALVSFDVAPPVTLVVSLVSLVVSVVSCVVVVNLRSVLSSLSSLLSPLQVVLVLCVLVLALCVQVSVVSNVVSQVVNVVSQVVVCVVPHDCSNVDARAPWDSNDPPTDNHHDRPDGDHHDLPDDDDPDPLVPRPQAPPFAFEPLDFAWDRFDFDHDQWQKAKDWDWPFDKDKVPRTFDADSNRPRGDGIIITGPPVRQDVVGDQWTWMWTATPVRDIDIDIHGYDYDDDDPPDDDFDDGRNFTWAFPVPDPDWDDDPNDTDDDRPSPDNDSTGDVFDKDFLHHCRYPPDFDWKWKDKAPDDTDIDRQADFADPDVPRPRHGPCNVVCSSSRIRTDDDDDPPDDDDDDMDMDMGD

Secondary structure (DSSP, 8-state):
-EEEB-SSS-B-----TT---TT--EEEEESSBTTTTB-SS----TT-----SSEEEEE-TTSTT-HHHHHHHHHHHH-HHHHSSTTHHHHHHHHHHHHHT-GGGHHHHHHHHHHHHHHHHHS-TTS-GGGS-SSSTTHHHHHHHHHHHHHHHHGGGT-HHHHHHHHHHHHHHHHHHHHHHHHTT-THHHHHHHHHHHHHHHHHHHHHHHHHHH---TT-S--SS---SSSSP--S--PPP-----TTSPPP---TTSSTTS----EETTS----------SS-EEEEEE--SS-EEEESSEEE--TTSTT----EEEE-TTS--SSPPSEEEEEEEETTS-EEEEEEEEE-----TT--S---BTTB----TT--S----BTTB-----TT-SSSS--SSEEEE-S----STT----EEEEETTSPPEEE--SPPB--BTTTBT-BTTHHHHHHTTSEEEE------SS-----EEEE-